Protein AF-A0AAW6LYN7-F1 (afdb_monomer_lite)

pLDDT: mean 87.26, std 14.86, range [24.14, 98.5]

Organism: NCBI:txid246787

Secondary structure (DSSP, 8-state):
--------------------------HHHHHHHHHHHHHHHHHHHHHHHHHHHHHHHT--EEEEEEETTTTEEEEEETTS-EEEE-TTSSSEEEEE-SSEEEEEETTEEEEEEBPPS-SEEEE--SSTT-EEEEBTTBEEEEEEEESPPS--TT-EEEEEEEEETTB--SS--EEE-S--EEETTEEEEEEEE-TTSPTT-EEEEEEEEEETTEEEEBPPEEEEEPTT----SB---S-EE-GGG--EE-GGGEEEEEEEHHHHHS-EEGGGGEEE--TT-EEEEPPGGGSPTTHHHHTHHHHHHHB-TTSEE--SS---S-STT-SSS-SEEEEEEETTEEEEEEEEEEE-TTSS--TT-SS--S-EEEEESTTT--PPSSSEEEEHHHHHHTHHHH--EEEE-TTTTHHHHTT-EEEETTEEEEEE-SSSEEE-HHHHHHTTTS-EEEEEEEEEEEE--GGG-BTTEEE-TTS-EEETTSEEEEEEE---HHHHTT-TTGGGHHHHHTT-TT-EE-TTT-EEEEPTT--S-EEEEEEEEEEEETTEEEE-SPTT-SSSEEEEESSS-PPTT--PPPPP-

Structure (mmCIF, N/CA/C/O backbone):
data_AF-A0AAW6LYN7-F1
#
_entry.id   AF-A0AAW6LYN7-F1
#
loop_
_atom_site.group_PDB
_atom_site.id
_atom_site.type_symbol
_atom_site.label_atom_id
_atom_site.label_alt_id
_atom_site.label_comp_id
_atom_site.label_asym_id
_atom_site.label_entity_id
_atom_site.label_seq_id
_atom_site.pdbx_PDB_ins_code
_atom_site.Cartn_x
_atom_site.Cartn_y
_atom_site.Cartn_z
_atom_site.occupancy
_atom_site.B_iso_or_equiv
_atom_site.auth_seq_id
_atom_site.auth_comp_id
_atom_site.auth_asym_id
_atom_site.auth_atom_id
_atom_site.pdbx_PDB_model_num
ATOM 1 N N . MET A 1 1 ? -31.560 10.688 13.830 1.00 25.84 1 MET A N 1
ATOM 2 C CA . MET A 1 1 ? -32.486 11.829 13.640 1.00 25.84 1 MET A CA 1
ATOM 3 C C . MET A 1 1 ? -31.849 12.814 12.667 1.00 25.84 1 MET A C 1
ATOM 5 O O . MET A 1 1 ? -30.632 12.905 12.653 1.00 25.84 1 MET A O 1
ATOM 9 N N . ASN A 1 2 ? -32.671 13.411 11.800 1.00 24.14 2 ASN A N 1
ATOM 10 C CA . ASN A 1 2 ? -32.362 14.176 10.580 1.00 24.14 2 ASN A CA 1
ATOM 11 C C . ASN A 1 2 ? -30.976 14.842 10.487 1.00 24.14 2 ASN A C 1
ATOM 13 O O . ASN A 1 2 ? -30.743 15.873 11.108 1.00 24.14 2 ASN A O 1
ATOM 17 N N . LYS A 1 3 ? -30.117 14.303 9.607 1.00 26.31 3 LYS A N 1
ATOM 18 C CA . LYS A 1 3 ? -28.917 14.983 9.098 1.00 26.31 3 LYS A CA 1
ATOM 19 C C . LYS A 1 3 ? -29.370 16.232 8.334 1.00 26.31 3 LYS A C 1
ATOM 21 O O . LYS A 1 3 ? -29.929 16.103 7.242 1.00 26.31 3 LYS A O 1
ATOM 26 N N . GLN A 1 4 ? -29.200 17.424 8.903 1.00 26.91 4 GLN A N 1
ATOM 27 C CA . GLN A 1 4 ? -29.478 18.665 8.181 1.00 26.91 4 GLN A CA 1
ATOM 28 C C . GLN A 1 4 ? -28.343 18.919 7.185 1.00 26.91 4 GLN A C 1
ATOM 30 O O . GLN A 1 4 ? -27.344 19.558 7.485 1.00 26.91 4 GLN A O 1
ATOM 35 N N . PHE A 1 5 ? -28.497 18.390 5.971 1.00 27.45 5 PHE A N 1
ATOM 36 C CA . PHE A 1 5 ? -27.681 18.793 4.831 1.00 27.45 5 PHE A CA 1
ATOM 37 C C . PHE A 1 5 ? -27.990 20.259 4.502 1.00 27.45 5 PHE A C 1
ATOM 39 O O . PHE A 1 5 ? -28.988 20.548 3.839 1.00 27.45 5 PHE A O 1
ATOM 46 N N . ILE A 1 6 ? -27.140 21.188 4.940 1.00 31.47 6 ILE A N 1
ATOM 47 C CA . ILE A 1 6 ? -27.187 22.582 4.486 1.00 31.47 6 ILE A CA 1
ATOM 48 C C . ILE A 1 6 ? -26.631 22.622 3.052 1.00 31.47 6 ILE A C 1
ATOM 50 O O . ILE A 1 6 ? -25.455 22.885 2.820 1.00 31.47 6 ILE A O 1
ATOM 54 N N . LYS A 1 7 ? -27.475 22.300 2.064 1.00 29.12 7 LYS A N 1
ATOM 55 C CA . LYS A 1 7 ? -27.203 22.569 0.645 1.00 29.12 7 LYS A CA 1
ATOM 56 C C . LYS A 1 7 ? -27.733 23.962 0.314 1.00 29.12 7 LYS A C 1
ATOM 58 O O . LYS A 1 7 ? -28.915 24.107 0.018 1.00 29.12 7 LYS A O 1
ATOM 63 N N . VAL A 1 8 ? -26.878 24.982 0.346 1.00 38.25 8 VAL A N 1
ATOM 64 C CA . VAL A 1 8 ? -27.214 26.287 -0.245 1.00 38.25 8 VAL A CA 1
ATOM 65 C C . VAL A 1 8 ? -26.667 26.310 -1.666 1.00 38.25 8 VAL A C 1
ATOM 67 O O . VAL A 1 8 ? -25.470 26.454 -1.894 1.00 38.25 8 VAL A O 1
ATOM 70 N N . LEU A 1 9 ? -27.560 26.126 -2.636 1.00 32.41 9 LEU A N 1
ATOM 71 C CA . LEU A 1 9 ? -27.253 26.287 -4.050 1.00 32.41 9 LEU A CA 1
ATOM 72 C C . LEU A 1 9 ? -27.378 27.782 -4.388 1.00 32.41 9 LEU A C 1
ATOM 74 O O . LEU A 1 9 ? -28.489 28.301 -4.490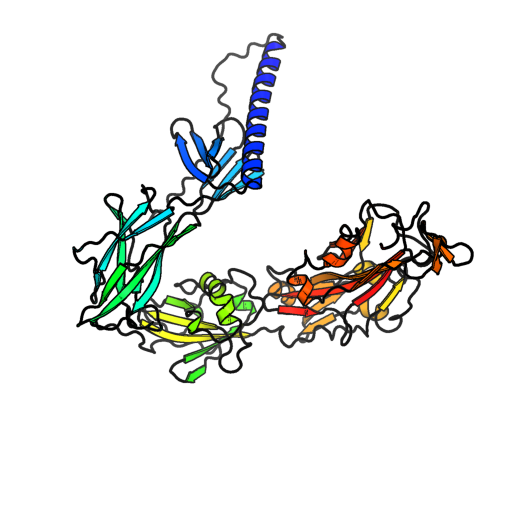 1.00 32.41 9 LEU A O 1
ATOM 78 N N . LEU A 1 10 ? -26.256 28.491 -4.538 1.00 41.03 10 LEU A N 1
ATOM 79 C CA . LEU A 1 10 ? -26.245 29.873 -5.033 1.00 41.03 10 LEU A CA 1
ATOM 80 C C . LEU A 1 10 ? -26.475 29.891 -6.558 1.00 41.03 10 LEU A C 1
ATOM 82 O O . LEU A 1 10 ? -25.576 30.169 -7.346 1.00 41.03 10 LEU A O 1
ATOM 86 N N . CYS A 1 11 ? -27.693 29.572 -7.000 1.00 32.38 11 CYS A N 1
ATOM 87 C CA . CYS A 1 11 ? -28.078 29.722 -8.404 1.00 32.38 11 CYS A CA 1
ATOM 88 C C . CYS A 1 11 ? -28.380 31.192 -8.717 1.00 32.38 11 CYS A C 1
ATOM 90 O O . CYS A 1 11 ? -29.444 31.708 -8.376 1.00 32.38 11 CYS A O 1
ATOM 92 N N . GLY A 1 12 ? -27.462 31.866 -9.408 1.00 35.34 12 GLY A N 1
ATOM 93 C CA . GLY A 1 12 ? -27.716 33.179 -9.988 1.00 35.34 12 GLY A CA 1
ATOM 94 C C . GLY A 1 12 ? -28.567 33.070 -11.254 1.00 35.34 12 GLY A C 1
ATOM 95 O O . GLY A 1 12 ? -28.039 32.811 -12.331 1.00 35.34 12 GLY A O 1
ATOM 96 N N . ALA A 1 13 ? -29.874 33.312 -11.146 1.00 30.52 13 ALA A N 1
ATOM 97 C CA . ALA A 1 13 ? -30.621 33.860 -12.272 1.00 30.52 13 ALA A CA 1
ATOM 98 C C . ALA A 1 13 ? -30.237 35.342 -12.394 1.00 30.52 13 ALA A C 1
ATOM 100 O O . ALA A 1 13 ? -30.353 36.097 -11.428 1.00 30.52 13 ALA A O 1
ATOM 101 N N . MET A 1 14 ? -29.768 35.757 -13.570 1.00 34.03 14 MET A N 1
ATOM 102 C CA . MET A 1 14 ? -29.571 37.167 -13.905 1.00 34.03 14 MET A CA 1
ATOM 103 C C . MET A 1 14 ? -30.940 37.868 -13.840 1.00 34.03 14 MET A C 1
ATOM 105 O O . MET A 1 14 ? -31.731 37.797 -14.779 1.00 34.03 14 MET A O 1
ATOM 109 N N . VAL A 1 15 ? -31.267 38.505 -12.714 1.00 32.03 15 VAL A N 1
ATOM 110 C CA . VAL A 1 15 ? -32.450 39.367 -12.613 1.00 32.03 15 VAL A CA 1
ATOM 111 C C . VAL A 1 15 ? -32.109 40.673 -13.324 1.00 32.03 15 VAL A C 1
ATOM 113 O O . VAL A 1 15 ? -31.531 41.589 -12.744 1.00 32.03 15 VAL A O 1
ATOM 116 N N . LEU A 1 16 ? -32.447 40.741 -14.611 1.00 32.88 16 LEU A N 1
ATOM 117 C CA . LEU A 1 16 ? -32.517 41.986 -15.375 1.00 32.88 16 LEU A CA 1
ATOM 118 C C . LEU A 1 16 ? -33.699 42.806 -14.835 1.00 32.88 16 LEU A C 1
ATOM 120 O O . LEU A 1 16 ? -34.813 42.744 -15.356 1.00 32.88 16 LEU A O 1
ATOM 124 N N . SER A 1 17 ? -33.490 43.534 -13.738 1.00 30.38 17 SER A N 1
ATOM 125 C CA . SER A 1 17 ? -34.505 44.433 -13.191 1.00 30.38 17 SER A CA 1
ATOM 126 C C . SER A 1 17 ? -34.636 45.678 -14.071 1.00 30.38 17 SER A C 1
ATOM 128 O O . SER A 1 17 ? -33.833 46.602 -13.984 1.00 30.38 17 SER A O 1
ATOM 130 N N . THR A 1 18 ? -35.670 45.663 -14.915 1.00 33.88 18 THR A N 1
ATOM 131 C CA . THR A 1 18 ? -36.475 46.816 -15.356 1.00 33.88 18 THR A CA 1
ATOM 132 C C . THR A 1 18 ? -35.712 48.089 -15.740 1.00 33.88 18 THR A C 1
ATOM 134 O O . THR A 1 18 ? -35.708 49.075 -15.006 1.00 33.88 18 THR A O 1
ATOM 137 N N . GLY A 1 19 ? -35.172 48.092 -16.955 1.00 33.44 19 GLY A N 1
ATOM 138 C CA . GLY A 1 19 ? -34.891 49.292 -17.737 1.00 33.44 19 GLY A CA 1
ATOM 139 C C . GLY A 1 19 ? -35.272 49.005 -19.186 1.00 33.44 19 GLY A C 1
ATOM 140 O O . GLY A 1 19 ? -34.832 48.016 -19.761 1.00 33.44 19 GLY A O 1
ATOM 141 N N . THR A 1 20 ? -36.180 49.794 -19.743 1.00 31.80 20 THR A N 1
ATOM 142 C CA . THR A 1 20 ? -36.701 49.676 -21.107 1.00 31.80 20 THR A CA 1
ATOM 143 C C . THR A 1 20 ? -35.554 49.718 -22.124 1.00 31.80 20 THR A C 1
ATOM 145 O O . THR A 1 20 ? -34.915 50.755 -22.270 1.00 31.80 20 THR A O 1
ATOM 148 N N . PHE A 1 21 ? -35.307 48.626 -22.857 1.00 31.64 21 PHE A N 1
ATOM 149 C CA . PHE A 1 21 ? -34.407 48.651 -24.014 1.00 31.64 21 PHE A CA 1
ATOM 150 C C . PHE A 1 21 ? -35.077 49.441 -25.145 1.00 31.64 21 PHE A C 1
ATOM 152 O O . PHE A 1 21 ? -35.929 48.921 -25.866 1.00 31.64 21 PHE A O 1
ATOM 159 N N . ILE A 1 22 ? -34.716 50.717 -25.274 1.00 33.94 22 ILE A N 1
ATOM 160 C CA . ILE A 1 22 ? -34.950 51.507 -26.483 1.00 33.94 22 ILE A CA 1
ATOM 161 C C . ILE A 1 22 ? -33.640 51.491 -27.263 1.00 33.94 22 ILE A C 1
ATOM 163 O O . ILE A 1 22 ? -32.620 51.978 -26.788 1.00 33.94 22 ILE A O 1
ATOM 167 N N . SER A 1 23 ? -33.675 50.912 -28.461 1.00 37.09 23 SER A N 1
ATOM 168 C CA . SER A 1 23 ? -32.550 50.898 -29.388 1.00 37.09 23 SER A CA 1
ATOM 169 C C . SER A 1 23 ? -32.236 52.315 -29.876 1.00 37.09 23 SER A C 1
ATOM 171 O O . SER A 1 23 ? -32.988 52.862 -30.683 1.00 37.09 23 SER A O 1
ATOM 173 N N . CYS A 1 24 ? -31.107 52.867 -29.450 1.00 36.62 24 CYS A N 1
ATOM 174 C CA . CYS A 1 24 ? -30.387 53.930 -30.144 1.00 36.62 24 CYS A CA 1
ATOM 175 C C . CYS A 1 24 ? -28.891 53.662 -29.950 1.00 36.62 24 CYS A C 1
ATOM 177 O O . CYS A 1 24 ? -28.472 53.370 -28.838 1.00 36.62 24 CYS A O 1
ATOM 179 N N . ASN A 1 25 ? -28.116 53.734 -31.037 1.00 44.19 25 ASN A N 1
ATOM 180 C CA . ASN A 1 25 ? -26.651 53.693 -31.038 1.00 44.19 25 ASN A CA 1
ATOM 181 C C . ASN A 1 25 ? -26.067 54.459 -29.847 1.00 44.19 25 ASN A C 1
ATOM 183 O O . ASN A 1 25 ? -26.201 55.677 -29.842 1.00 44.19 25 ASN A O 1
ATOM 187 N N . ASN A 1 26 ? -25.401 53.775 -28.919 1.00 43.81 26 ASN A N 1
ATOM 188 C CA . ASN A 1 26 ? -24.429 54.358 -27.999 1.00 43.81 26 ASN A CA 1
ATOM 189 C C . ASN A 1 26 ? -23.463 53.247 -27.566 1.00 43.81 26 ASN A C 1
ATOM 191 O O . ASN A 1 26 ? -23.878 52.249 -26.980 1.00 43.81 26 ASN A O 1
ATOM 195 N N . ASP A 1 27 ? -22.178 53.429 -27.869 1.00 52.56 27 ASP A N 1
ATOM 196 C CA . ASP A 1 27 ? -21.085 52.557 -27.417 1.00 52.56 27 ASP A CA 1
ATOM 197 C C . ASP A 1 27 ? -21.003 52.481 -25.872 1.00 52.56 27 ASP A C 1
ATOM 199 O O . ASP A 1 27 ? -20.494 51.505 -25.322 1.00 52.56 27 ASP A O 1
ATOM 203 N N . ASP A 1 28 ? -21.607 53.451 -25.173 1.00 51.94 28 ASP A N 1
ATOM 204 C CA . ASP A 1 28 ? -21.624 53.577 -23.711 1.00 51.94 28 ASP A CA 1
ATOM 205 C C . ASP A 1 28 ? -22.282 52.385 -22.981 1.00 51.94 28 ASP A C 1
ATOM 207 O O . ASP A 1 28 ? -21.785 51.961 -21.938 1.00 51.94 28 ASP A O 1
ATOM 211 N N . ASP A 1 29 ? -23.357 51.793 -23.521 1.00 56.59 29 ASP A N 1
ATOM 212 C CA . ASP A 1 29 ? -24.044 50.651 -22.882 1.00 56.59 29 ASP A CA 1
ATOM 213 C C . ASP A 1 29 ? -23.214 49.360 -22.978 1.00 56.59 29 ASP A C 1
ATOM 215 O O . ASP A 1 29 ? -23.232 48.509 -22.084 1.00 56.59 29 ASP A O 1
ATOM 219 N N . ILE A 1 30 ? -22.464 49.209 -24.073 1.00 58.47 30 ILE A N 1
ATOM 220 C CA . ILE A 1 30 ? -21.546 48.086 -24.279 1.00 58.47 30 ILE A CA 1
ATOM 221 C C . ILE A 1 30 ? -20.320 48.249 -23.378 1.00 58.47 30 ILE A C 1
ATOM 223 O O . ILE A 1 30 ? -19.831 47.259 -22.828 1.00 58.47 30 ILE A O 1
ATOM 227 N N . ASP A 1 31 ? -19.830 49.474 -23.205 1.00 60.03 31 ASP A N 1
ATOM 228 C CA . ASP A 1 31 ? -18.675 49.754 -22.359 1.00 60.03 31 ASP A CA 1
ATOM 229 C C . ASP A 1 31 ? -19.004 49.651 -20.858 1.00 60.03 31 ASP A C 1
ATOM 231 O O . ASP A 1 31 ? -18.184 49.115 -20.106 1.00 60.03 31 ASP A O 1
ATOM 235 N N . ASP A 1 32 ? -20.219 50.010 -20.420 1.00 64.62 32 ASP A N 1
ATOM 236 C CA . ASP A 1 32 ? -20.701 49.709 -19.058 1.00 64.62 32 ASP A CA 1
ATOM 237 C C . ASP A 1 32 ? -20.794 48.194 -18.817 1.00 64.62 32 ASP A C 1
ATOM 239 O O . ASP A 1 32 ? -20.326 47.682 -17.794 1.00 64.62 32 ASP A O 1
ATOM 243 N N . LEU A 1 33 ? -21.321 47.441 -19.788 1.00 65.81 33 LEU A N 1
ATOM 244 C CA . LEU A 1 33 ? -21.417 45.987 -19.680 1.00 65.81 33 LEU A CA 1
ATOM 245 C C . LEU A 1 33 ? -20.028 45.329 -19.617 1.00 65.81 33 LEU A C 1
ATOM 247 O O . LEU A 1 33 ? -19.799 44.476 -18.758 1.00 65.81 33 LEU A O 1
ATOM 251 N N . LYS A 1 34 ? -19.082 45.749 -20.470 1.00 63.53 34 LYS A N 1
ATOM 252 C CA . LYS A 1 34 ? -17.680 45.287 -20.433 1.00 63.53 34 LYS A CA 1
ATOM 253 C C . LYS A 1 34 ? -17.009 45.628 -19.105 1.00 63.53 34 LYS A C 1
ATOM 255 O O . LYS A 1 34 ? -16.314 44.782 -18.549 1.00 63.53 34 LYS A O 1
ATOM 260 N N . SER A 1 35 ? -17.232 46.834 -18.584 1.00 65.62 35 SER A N 1
ATOM 261 C CA . SER A 1 35 ? -16.701 47.274 -17.291 1.00 65.62 35 SER A CA 1
ATOM 262 C C . SER A 1 35 ? -17.210 46.385 -16.152 1.00 65.62 35 SER A C 1
ATOM 264 O O . SER A 1 35 ? -16.424 45.850 -15.369 1.00 65.62 35 SER A O 1
ATOM 266 N N . ARG A 1 36 ? -18.520 46.119 -16.107 1.00 67.00 36 ARG A N 1
ATOM 267 C CA . ARG A 1 36 ? -19.136 45.250 -15.092 1.00 67.00 36 ARG A CA 1
ATOM 268 C C . ARG A 1 36 ? -18.679 43.795 -15.200 1.00 67.00 36 ARG A C 1
ATOM 270 O O . ARG A 1 36 ? -18.454 43.168 -14.168 1.00 67.00 36 ARG A O 1
ATOM 277 N N . VAL A 1 37 ? -18.508 43.267 -16.415 1.00 68.00 37 VAL A N 1
ATOM 278 C CA . VAL A 1 37 ? -17.947 41.922 -16.644 1.00 68.00 37 VAL A CA 1
ATOM 279 C C . VAL A 1 37 ? -16.487 41.857 -16.192 1.00 68.00 37 VAL A C 1
ATOM 281 O O . VAL A 1 37 ? -16.129 40.936 -15.466 1.00 68.00 37 VAL A O 1
ATOM 284 N N . SER A 1 38 ? -15.673 42.864 -16.513 1.00 68.81 38 SER A N 1
ATOM 285 C CA . SER A 1 38 ? -14.263 42.922 -16.107 1.00 68.81 38 SER A CA 1
ATOM 286 C C . SER A 1 38 ? -14.090 42.967 -14.580 1.00 68.81 38 SER A C 1
ATOM 288 O O . SER A 1 38 ? -13.235 42.273 -14.023 1.00 68.81 38 SER A O 1
ATOM 290 N N . VAL A 1 39 ? -14.942 43.719 -13.872 1.00 75.44 39 VAL A N 1
ATOM 291 C CA . VAL A 1 39 ? -14.970 43.747 -12.395 1.00 75.44 39 VAL A CA 1
ATOM 292 C C . VAL A 1 39 ? -15.291 42.366 -11.817 1.00 75.44 39 VAL A C 1
ATOM 294 O O . VAL A 1 39 ? -14.680 41.944 -10.835 1.00 75.44 39 VAL A O 1
ATOM 297 N N . VAL A 1 40 ? -16.232 41.648 -12.431 1.00 75.94 40 VAL A N 1
ATOM 298 C CA . VAL A 1 40 ? -16.621 40.296 -12.019 1.00 75.94 40 VAL A CA 1
ATOM 299 C C . VAL A 1 40 ? -15.503 39.279 -12.282 1.00 75.94 40 VAL A C 1
ATOM 301 O O . VAL A 1 40 ? -15.181 38.487 -11.395 1.00 75.94 40 VAL A O 1
ATOM 304 N N . GLU A 1 41 ? -14.861 39.332 -13.451 1.00 76.00 41 GLU A N 1
ATOM 305 C CA . GLU A 1 41 ? -13.710 38.484 -13.795 1.00 76.00 41 GLU A CA 1
ATOM 306 C C . GLU A 1 41 ? -12.536 38.701 -12.836 1.00 76.00 41 GLU A C 1
ATOM 308 O O . GLU A 1 41 ? -11.934 37.733 -12.369 1.00 76.00 41 GLU A O 1
ATOM 313 N N . THR A 1 42 ? -12.264 39.960 -12.481 1.00 79.56 42 THR A N 1
ATOM 314 C CA . THR A 1 42 ? -11.219 40.325 -11.514 1.00 79.56 42 THR A CA 1
ATOM 315 C C . THR A 1 42 ? -11.537 39.749 -10.138 1.00 79.56 42 THR A C 1
ATOM 317 O O . THR A 1 42 ? -10.697 39.082 -9.544 1.00 79.56 42 THR A O 1
ATOM 320 N N . ALA A 1 43 ? -12.777 39.900 -9.663 1.00 81.38 43 ALA A N 1
ATOM 321 C CA . ALA A 1 43 ? -13.188 39.378 -8.362 1.00 81.38 43 ALA A CA 1
ATOM 322 C C . ALA A 1 43 ? -13.113 37.839 -8.281 1.00 81.38 43 ALA A C 1
ATOM 324 O O . ALA A 1 43 ? -12.772 37.293 -7.231 1.00 81.38 43 ALA A O 1
ATOM 325 N N . ILE A 1 44 ? -13.410 37.129 -9.380 1.00 84.81 44 ILE A N 1
ATOM 326 C CA . ILE A 1 44 ? -13.192 35.676 -9.465 1.00 84.81 44 ILE A CA 1
ATOM 327 C C . ILE A 1 44 ? -11.695 35.352 -9.429 1.00 84.81 44 ILE A C 1
ATOM 329 O O . ILE A 1 44 ? -11.297 34.415 -8.736 1.00 84.81 44 ILE A O 1
ATOM 333 N N . GLY A 1 45 ? -10.879 36.090 -10.186 1.00 84.88 45 GLY A N 1
ATOM 334 C CA . GLY A 1 45 ? -9.428 35.913 -10.230 1.00 84.88 45 GLY A CA 1
ATOM 335 C C . GLY A 1 45 ? -8.784 36.081 -8.855 1.00 84.88 45 GLY A C 1
ATOM 336 O O . GLY A 1 45 ? -8.030 35.209 -8.427 1.00 84.88 45 GLY A O 1
ATOM 337 N N . ASP A 1 46 ? -9.159 37.137 -8.136 1.00 88.25 46 ASP A N 1
ATOM 338 C CA . ASP A 1 46 ? -8.690 37.418 -6.777 1.00 88.25 46 ASP A CA 1
ATOM 339 C C . ASP A 1 46 ? -9.100 36.305 -5.805 1.00 88.25 46 ASP A C 1
ATOM 341 O O . ASP A 1 46 ? -8.265 35.798 -5.058 1.00 88.25 46 ASP A O 1
ATOM 345 N N . LEU A 1 47 ? -10.356 35.840 -5.868 1.00 90.56 47 LEU A N 1
ATOM 346 C CA . LEU A 1 47 ? -10.817 34.727 -5.035 1.00 90.56 47 LEU A CA 1
ATOM 347 C C . LEU A 1 47 ? -10.012 33.446 -5.296 1.00 90.56 47 LEU A C 1
ATOM 349 O O . LEU A 1 47 ? -9.625 32.761 -4.350 1.00 90.56 47 LEU A O 1
ATOM 353 N N . LYS A 1 48 ? -9.749 33.111 -6.566 1.00 90.75 48 LYS A N 1
ATOM 354 C CA . LYS A 1 48 ? -8.913 31.952 -6.916 1.00 90.75 48 LYS A CA 1
ATOM 355 C C . LYS A 1 48 ? -7.494 32.109 -6.375 1.00 90.75 48 LYS A C 1
ATOM 357 O O . LYS A 1 48 ? -6.967 31.158 -5.807 1.00 90.75 48 LYS A O 1
ATOM 362 N N . ALA A 1 49 ? -6.907 33.300 -6.491 1.00 90.94 49 ALA A N 1
ATOM 363 C CA . ALA A 1 49 ? -5.572 33.584 -5.976 1.00 90.94 49 ALA A CA 1
ATOM 364 C C . ALA A 1 49 ? -5.495 33.458 -4.445 1.00 90.94 49 ALA A C 1
ATOM 366 O O . ALA A 1 49 ? -4.544 32.867 -3.931 1.00 90.94 49 ALA A O 1
ATOM 367 N N . ASP A 1 50 ? -6.500 33.955 -3.721 1.00 92.81 50 ASP A N 1
ATOM 368 C CA . ASP A 1 50 ? -6.591 33.822 -2.264 1.00 92.81 50 ASP A CA 1
ATOM 369 C C . ASP A 1 50 ? -6.729 32.352 -1.837 1.00 92.81 50 ASP A C 1
ATOM 371 O O . ASP A 1 50 ? -6.051 31.911 -0.904 1.00 92.81 50 ASP A O 1
ATOM 375 N N . LEU A 1 51 ? -7.550 31.569 -2.548 1.00 92.44 51 LEU A N 1
ATOM 376 C CA . LEU A 1 51 ? -7.707 30.130 -2.309 1.00 92.44 51 LEU A CA 1
ATOM 377 C C . LEU A 1 51 ? -6.413 29.358 -2.608 1.00 92.44 51 LEU A C 1
ATOM 379 O O . LEU A 1 51 ? -5.967 28.569 -1.776 1.00 92.44 51 LEU A O 1
ATOM 383 N N . ASP A 1 52 ? -5.764 29.619 -3.744 1.00 90.19 52 ASP A N 1
ATOM 384 C CA . ASP A 1 52 ? -4.479 29.008 -4.110 1.00 90.19 52 ASP A CA 1
ATOM 385 C C . ASP A 1 52 ? -3.378 29.349 -3.105 1.00 90.19 52 ASP A C 1
ATOM 387 O O . ASP A 1 52 ? -2.544 28.506 -2.761 1.00 90.19 52 ASP A O 1
ATOM 391 N N . LYS A 1 53 ? -3.354 30.590 -2.616 1.00 90.19 53 LYS A N 1
ATOM 392 C CA . LYS A 1 53 ? -2.403 31.023 -1.595 1.00 90.19 53 LYS A CA 1
ATOM 393 C C . LYS A 1 53 ? -2.636 30.280 -0.284 1.00 90.19 53 LYS A C 1
ATOM 395 O O . LYS A 1 53 ? -1.664 29.791 0.282 1.00 90.19 53 LYS A O 1
ATOM 400 N N . ALA A 1 54 ? -3.885 30.164 0.164 1.00 85.75 54 ALA A N 1
ATOM 401 C CA . ALA A 1 54 ? -4.233 29.423 1.375 1.00 85.75 54 ALA A CA 1
ATOM 402 C C . ALA A 1 54 ? -3.825 27.942 1.286 1.00 85.75 54 ALA A C 1
ATOM 404 O O . ALA A 1 54 ? -3.282 27.395 2.245 1.00 85.75 54 ALA A O 1
ATOM 405 N N . LEU A 1 55 ? -4.008 27.313 0.118 1.00 86.25 55 LEU A N 1
ATOM 406 C CA . LEU A 1 55 ? -3.548 25.944 -0.133 1.00 86.25 55 LEU A CA 1
ATOM 407 C C . LEU A 1 55 ? -2.019 25.834 -0.081 1.00 86.25 55 LEU A C 1
ATOM 409 O O . LEU A 1 55 ? -1.489 24.935 0.568 1.00 86.25 55 LEU A O 1
ATOM 413 N N . LYS A 1 56 ? -1.295 26.767 -0.712 1.00 85.94 56 LYS A N 1
ATOM 414 C CA . LYS A 1 56 ? 0.179 26.786 -0.711 1.00 85.94 56 LYS A CA 1
ATOM 415 C C . LYS A 1 56 ? 0.774 27.012 0.676 1.00 85.94 56 LYS A C 1
ATOM 417 O O . LYS A 1 56 ? 1.832 26.464 0.970 1.00 85.94 56 LYS A O 1
ATOM 422 N N . THR A 1 57 ? 0.137 27.830 1.511 1.00 82.12 57 THR A N 1
ATOM 423 C CA . THR A 1 57 ? 0.596 28.079 2.885 1.00 82.12 57 THR A CA 1
ATOM 424 C C . THR A 1 57 ? 0.165 26.991 3.864 1.00 82.12 57 THR A C 1
ATOM 426 O O . THR A 1 57 ? 0.621 27.004 5.006 1.00 82.12 57 THR A O 1
ATOM 429 N N . GLY A 1 58 ? -0.699 26.058 3.445 1.00 79.38 58 GLY A N 1
ATOM 430 C CA . GLY A 1 58 ? -1.285 25.050 4.327 1.00 79.38 58 GLY A CA 1
ATOM 431 C C . GLY A 1 58 ? -2.198 25.655 5.398 1.00 79.38 58 GLY A C 1
ATOM 432 O O . GLY A 1 58 ? -2.348 25.080 6.475 1.00 79.38 58 GLY A O 1
ATOM 433 N N . ALA A 1 59 ? -2.770 26.836 5.145 1.00 83.75 59 ALA A N 1
ATOM 434 C CA . ALA A 1 59 ? -3.640 27.507 6.100 1.00 83.75 59 ALA A CA 1
ATOM 435 C C . ALA A 1 59 ? -4.968 26.748 6.263 1.00 83.75 59 ALA A C 1
ATOM 437 O O . ALA A 1 59 ? -5.558 26.269 5.294 1.00 83.75 59 ALA A O 1
ATOM 438 N N . SER A 1 60 ? -5.459 26.674 7.500 1.00 86.25 60 SER A N 1
ATOM 439 C CA . SER A 1 60 ? -6.720 26.007 7.841 1.00 86.25 60 SER A CA 1
ATOM 440 C C . SER A 1 60 ? -7.782 27.016 8.272 1.00 86.25 60 SER A C 1
ATOM 442 O O . SER A 1 60 ? -7.465 28.097 8.770 1.00 86.25 60 SER A O 1
ATOM 444 N N . ILE A 1 61 ? -9.057 26.691 8.073 1.00 85.94 61 ILE A N 1
ATOM 445 C CA . ILE A 1 61 ? -10.185 27.567 8.404 1.00 85.94 61 ILE A CA 1
ATOM 446 C C . ILE A 1 61 ? -10.499 27.462 9.897 1.00 85.94 61 ILE A C 1
ATOM 448 O O . ILE A 1 61 ? -10.978 26.432 10.364 1.00 85.94 61 ILE A O 1
ATOM 452 N N . VAL A 1 62 ? -10.303 28.543 10.648 1.00 82.38 62 VAL A N 1
ATOM 453 C CA . VAL A 1 62 ? -10.581 28.588 12.095 1.00 82.38 62 VAL A CA 1
ATOM 454 C C . VAL A 1 62 ? -11.991 29.088 12.418 1.00 82.38 62 VAL A C 1
ATOM 456 O O . VAL A 1 62 ? -12.554 28.750 13.457 1.00 82.38 62 VAL A O 1
ATOM 459 N N . GLU A 1 63 ? -12.601 29.871 11.525 1.00 83.25 63 GLU A N 1
ATOM 460 C CA . GLU A 1 63 ? -13.955 30.404 11.704 1.00 83.25 63 GLU A CA 1
ATOM 461 C C . GLU A 1 63 ? -14.655 30.560 10.349 1.00 83.25 63 GLU A C 1
ATOM 463 O O . GLU A 1 63 ? -14.051 31.018 9.379 1.00 83.25 63 GLU A O 1
ATOM 468 N N . VAL A 1 64 ? -15.946 30.227 10.300 1.00 84.25 64 VAL A N 1
ATOM 469 C CA . VAL A 1 64 ? -16.817 30.456 9.140 1.00 84.25 64 VAL A CA 1
ATOM 470 C C . VAL A 1 64 ? -17.979 31.334 9.581 1.00 84.25 64 VAL A C 1
ATOM 472 O O . VAL A 1 64 ? -18.683 30.995 10.532 1.00 84.25 64 VAL A O 1
ATOM 475 N N . LYS A 1 65 ? -18.204 32.446 8.879 1.00 86.31 65 LYS A N 1
ATOM 476 C CA . LYS A 1 65 ? -19.407 33.275 9.033 1.00 86.31 65 LYS A CA 1
ATOM 477 C C . LYS A 1 65 ? -20.181 33.295 7.732 1.00 86.31 65 LYS A C 1
ATOM 479 O O . LYS A 1 65 ? -19.621 33.665 6.705 1.00 86.31 65 LYS A O 1
ATOM 484 N N . LEU A 1 66 ? -21.457 32.937 7.800 1.00 83.56 66 LEU A N 1
ATOM 485 C CA . LEU A 1 66 ? -22.420 33.149 6.730 1.00 83.56 66 LEU A CA 1
ATOM 486 C C . LEU A 1 66 ? -23.356 34.277 7.151 1.00 83.56 66 LEU A C 1
ATOM 488 O O . LEU A 1 66 ? -24.016 34.185 8.185 1.00 83.56 66 LEU A O 1
ATOM 492 N N . ASP A 1 67 ? -23.423 35.333 6.352 1.00 82.88 67 ASP A N 1
ATOM 493 C CA . ASP A 1 67 ? -24.531 36.277 6.446 1.00 82.88 67 ASP A CA 1
ATOM 494 C C . ASP A 1 67 ? -25.706 35.715 5.642 1.00 82.88 67 ASP A C 1
ATOM 496 O O . ASP A 1 67 ? -25.717 35.777 4.416 1.00 82.88 67 ASP A O 1
ATOM 500 N N . GLU A 1 68 ? -26.700 35.153 6.328 1.00 76.81 68 GLU A N 1
ATOM 501 C CA . GLU A 1 68 ? -27.865 34.524 5.690 1.00 76.81 68 GLU A CA 1
ATOM 502 C C . GLU A 1 68 ? -28.704 35.494 4.845 1.00 76.81 68 GLU A C 1
ATOM 504 O O . GLU A 1 68 ? -29.418 35.060 3.942 1.00 76.81 68 GLU A O 1
ATOM 509 N N . LYS A 1 69 ? -28.628 36.809 5.099 1.00 77.12 69 LYS A N 1
ATOM 510 C CA . LYS A 1 69 ? -29.392 37.811 4.339 1.00 77.12 69 LYS A CA 1
ATOM 511 C C . LYS A 1 69 ? -28.725 38.148 3.018 1.00 77.12 69 LYS A C 1
ATOM 513 O O . LYS A 1 69 ? -29.414 38.435 2.042 1.00 77.12 69 LYS A O 1
ATOM 518 N N . THR A 1 70 ? -27.395 38.169 3.007 1.00 77.81 70 THR A N 1
ATOM 519 C CA . THR A 1 70 ? -26.614 38.549 1.829 1.00 77.81 70 THR A CA 1
ATOM 520 C C . THR A 1 70 ? -26.008 37.355 1.110 1.00 77.81 70 THR A C 1
ATOM 522 O O . THR A 1 70 ? -25.612 37.516 -0.031 1.00 77.81 70 THR A O 1
ATOM 525 N N . GLY A 1 71 ? -25.944 36.171 1.722 1.00 75.69 71 GLY A N 1
ATOM 526 C CA . GLY A 1 71 ? -25.297 34.974 1.176 1.00 75.69 71 GLY A CA 1
ATOM 527 C C . GLY A 1 71 ? -23.765 35.046 1.146 1.00 75.69 71 GLY A C 1
ATOM 528 O O . GLY A 1 71 ? -23.135 34.251 0.450 1.00 75.69 71 GLY A O 1
ATOM 529 N N . ILE A 1 72 ? -23.157 36.009 1.848 1.00 83.88 72 ILE A N 1
ATOM 530 C CA . ILE A 1 72 ? -21.701 36.198 1.881 1.00 83.88 72 ILE A CA 1
ATOM 531 C C . ILE A 1 72 ? -21.080 35.249 2.909 1.00 83.88 72 ILE A C 1
ATOM 533 O O . ILE A 1 72 ? -21.432 35.297 4.091 1.00 83.88 72 ILE A O 1
ATOM 537 N N . TYR A 1 73 ? -20.104 34.447 2.476 1.00 87.00 73 TYR A N 1
ATOM 538 C CA . TYR A 1 73 ? -19.239 33.688 3.381 1.00 87.00 73 TYR A CA 1
ATOM 539 C C . TYR A 1 73 ? -17.980 34.487 3.710 1.00 87.00 73 TYR A C 1
ATOM 541 O O . TYR A 1 73 ? -17.349 35.074 2.834 1.00 87.00 73 TYR A O 1
ATOM 549 N N . THR A 1 74 ? -17.577 34.473 4.974 1.00 91.12 74 THR A N 1
ATOM 550 C CA . THR A 1 74 ? -16.256 34.918 5.426 1.00 91.12 74 THR A CA 1
ATOM 551 C C . THR A 1 74 ? -15.562 33.756 6.120 1.00 91.12 74 THR A C 1
ATOM 553 O O . THR A 1 74 ? -16.044 33.278 7.148 1.00 91.12 74 THR A O 1
ATOM 556 N N . LEU A 1 75 ? -14.443 33.311 5.555 1.00 90.94 75 LEU A N 1
ATOM 557 C CA . LEU A 1 75 ? -13.584 32.272 6.113 1.00 90.94 75 LEU A CA 1
ATOM 558 C C . LEU A 1 75 ? -12.384 32.953 6.767 1.00 90.94 75 LEU A C 1
ATOM 560 O O . LEU A 1 75 ? -11.618 33.624 6.078 1.00 90.94 75 LEU A O 1
ATOM 564 N N . SER A 1 76 ? -12.220 32.806 8.077 1.00 89.25 76 SER A N 1
ATOM 565 C CA . SER A 1 76 ? -11.009 33.245 8.779 1.00 89.25 76 SER A CA 1
ATOM 566 C C . SER A 1 76 ? -10.018 32.087 8.818 1.00 89.25 76 SER A C 1
ATOM 568 O O . SER A 1 76 ? -10.391 30.979 9.210 1.00 89.25 76 SER A O 1
ATOM 570 N N . LEU A 1 77 ? -8.770 32.335 8.430 1.00 88.81 77 LEU A N 1
ATOM 571 C CA . LEU A 1 77 ? -7.719 31.326 8.337 1.00 88.81 77 LEU A CA 1
ATOM 572 C C . LEU A 1 77 ? -6.749 31.380 9.527 1.00 88.81 77 LEU A C 1
ATOM 574 O O . LEU A 1 77 ? -6.635 32.394 10.219 1.00 88.81 77 LEU A O 1
ATOM 578 N N . SER A 1 78 ? -6.027 30.283 9.753 1.00 81.94 78 SER A N 1
ATOM 579 C CA . SER A 1 78 ? -5.054 30.115 10.840 1.00 81.94 78 SER A CA 1
ATOM 580 C C . SER A 1 78 ? -3.846 31.052 10.752 1.00 81.94 78 SER A C 1
ATOM 582 O O . SER A 1 78 ? -3.194 31.306 11.760 1.00 81.94 78 SER A O 1
ATOM 584 N N . ASP A 1 79 ? -3.551 31.583 9.568 1.00 83.50 79 ASP A N 1
ATOM 585 C CA . ASP A 1 79 ? -2.503 32.582 9.335 1.00 83.50 79 ASP A CA 1
ATOM 586 C C . ASP A 1 79 ? -3.000 34.033 9.511 1.00 83.50 79 ASP A C 1
ATOM 588 O O . ASP A 1 79 ? -2.262 34.989 9.270 1.00 83.50 79 ASP A O 1
ATOM 592 N N . GLY A 1 80 ? -4.256 34.208 9.937 1.00 83.44 80 GLY A N 1
ATOM 593 C CA . GLY A 1 80 ? -4.901 35.503 10.141 1.00 83.44 80 GLY A CA 1
ATOM 594 C C . GLY A 1 80 ? -5.526 36.110 8.882 1.00 83.44 80 GLY A C 1
ATOM 595 O O . GLY A 1 80 ? -6.193 37.144 8.990 1.00 83.44 80 GLY A O 1
ATOM 596 N N . GLN A 1 81 ? -5.361 35.494 7.705 1.00 89.44 81 GLN A N 1
ATOM 597 C CA . GLN A 1 81 ? -6.018 35.949 6.478 1.00 89.44 81 GLN A CA 1
ATOM 598 C C . GLN A 1 81 ? -7.526 35.667 6.515 1.00 89.44 81 GLN A C 1
ATOM 600 O O . GLN A 1 81 ? -8.014 34.811 7.25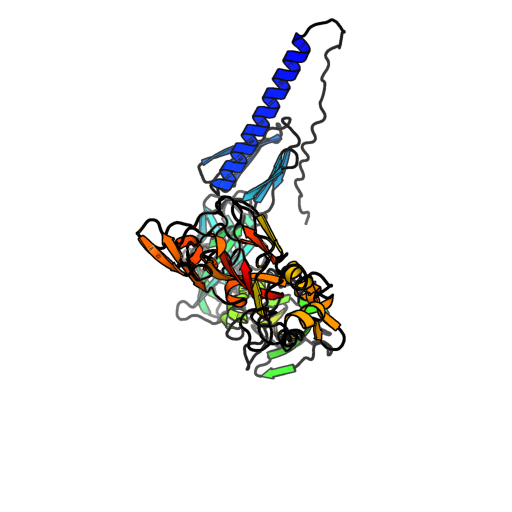7 1.00 89.44 81 GLN A O 1
ATOM 605 N N . LYS A 1 82 ? -8.286 36.411 5.707 1.00 93.25 82 LYS A N 1
ATOM 606 C CA . LYS A 1 82 ? -9.730 36.215 5.547 1.00 93.25 82 LYS A CA 1
ATOM 607 C C . LYS A 1 82 ? -10.081 36.090 4.077 1.00 93.25 82 LYS A C 1
ATOM 609 O O . LYS A 1 82 ? -9.743 36.981 3.306 1.00 93.25 82 LYS A O 1
ATOM 614 N N . ILE A 1 83 ? -10.818 35.043 3.727 1.00 92.75 83 ILE A N 1
ATOM 615 C CA . ILE A 1 83 ? -11.380 34.857 2.388 1.00 92.75 83 ILE A CA 1
ATOM 616 C C . ILE A 1 83 ? -12.855 35.243 2.437 1.00 92.75 83 ILE A C 1
ATOM 618 O O . ILE A 1 83 ? -13.619 34.698 3.235 1.00 92.75 83 ILE A O 1
ATOM 622 N N . VAL A 1 84 ? -13.260 36.193 1.595 1.00 90.12 84 VAL A N 1
ATOM 623 C CA . VAL A 1 84 ? -14.653 36.649 1.497 1.00 90.12 84 VAL A CA 1
ATOM 624 C C . VAL A 1 84 ? -15.246 36.172 0.178 1.00 90.12 84 VAL A C 1
ATOM 626 O O . VAL A 1 84 ? -14.822 36.600 -0.891 1.00 90.12 84 VAL A O 1
ATOM 629 N N . ILE A 1 85 ? -16.267 35.323 0.252 1.00 88.94 85 ILE A N 1
ATOM 630 C CA . ILE A 1 85 ? -16.951 34.757 -0.912 1.00 88.94 85 ILE A CA 1
ATOM 631 C C . ILE A 1 85 ? -18.300 35.454 -1.052 1.00 88.94 85 ILE A C 1
ATOM 633 O O . ILE A 1 85 ? -19.162 35.342 -0.178 1.00 88.94 85 ILE A O 1
ATOM 637 N N . LYS A 1 86 ? -18.477 36.194 -2.149 1.00 82.75 86 LYS A N 1
ATOM 638 C CA . LYS A 1 86 ? -19.689 36.976 -2.419 1.00 82.75 86 LYS A CA 1
ATOM 639 C C . LYS A 1 86 ? -20.601 36.272 -3.441 1.00 82.75 86 LYS A C 1
ATOM 641 O O . LYS A 1 86 ? -20.091 35.755 -4.436 1.00 82.75 86 LYS A O 1
ATOM 646 N N . PRO A 1 87 ? -21.935 36.307 -3.258 1.00 67.50 87 PRO A N 1
ATOM 647 C CA . PRO A 1 87 ? -22.895 35.898 -4.283 1.00 67.50 87 PRO A CA 1
ATOM 648 C C . PRO A 1 87 ? -22.767 36.746 -5.551 1.00 67.50 87 PRO A C 1
ATOM 650 O O . PRO A 1 87 ? -22.574 37.958 -5.469 1.00 67.50 87 PRO A O 1
ATOM 653 N N . GLY A 1 88 ? -22.973 36.135 -6.721 1.00 62.97 88 GLY A N 1
ATOM 654 C CA . GLY A 1 88 ? -23.209 36.867 -7.974 1.00 62.97 88 GLY A CA 1
ATOM 655 C C . GLY A 1 88 ? -21.976 37.203 -8.820 1.00 62.97 88 GLY A C 1
ATOM 656 O O . GLY A 1 88 ? -22.131 37.866 -9.840 1.00 62.97 88 GLY A O 1
ATOM 657 N N . GLY A 1 89 ? -20.779 36.735 -8.444 1.00 60.53 89 GLY A N 1
ATOM 658 C CA . GLY A 1 89 ? -19.562 36.872 -9.259 1.00 60.53 89 GLY A CA 1
ATOM 659 C C . GLY A 1 89 ? -19.330 35.742 -10.276 1.00 60.53 89 GLY A C 1
ATOM 660 O O . GLY A 1 89 ? -18.553 35.901 -11.198 1.00 60.53 89 GLY A O 1
ATOM 661 N N . GLY A 1 90 ? -19.986 34.587 -10.157 1.00 64.88 90 GLY A N 1
ATOM 662 C CA . GLY A 1 90 ? -19.753 33.426 -11.028 1.00 64.88 90 GLY A CA 1
ATOM 663 C C . GLY A 1 90 ? -20.516 32.196 -10.542 1.00 64.88 90 GLY A C 1
ATOM 664 O O . GLY A 1 90 ? -21.324 32.306 -9.617 1.00 64.88 90 GLY A O 1
ATOM 665 N N . ASN A 1 91 ? -20.258 31.021 -11.128 1.00 74.19 91 ASN A N 1
ATOM 666 C CA . ASN A 1 91 ? -20.780 29.761 -10.597 1.00 74.19 91 ASN A CA 1
ATOM 667 C C . ASN A 1 91 ? -19.905 29.328 -9.414 1.00 74.19 91 ASN A C 1
ATOM 669 O O . ASN A 1 91 ? -18.885 28.661 -9.597 1.00 74.19 91 ASN A O 1
ATOM 673 N N . ILE A 1 92 ? -20.272 29.795 -8.220 1.00 82.19 92 ILE A N 1
ATOM 674 C CA . ILE A 1 92 ? -19.547 29.538 -6.978 1.00 82.19 92 ILE A CA 1
ATOM 675 C C . ILE A 1 92 ? -20.443 28.740 -6.037 1.00 82.19 92 ILE A C 1
ATOM 677 O O . ILE A 1 92 ? -21.571 29.146 -5.754 1.00 82.19 92 ILE A O 1
ATOM 681 N N . SER A 1 93 ? -19.929 27.632 -5.509 1.00 82.62 93 SER A N 1
ATOM 682 C CA . SER A 1 93 ? -20.613 26.852 -4.475 1.00 82.62 93 SER A CA 1
ATOM 683 C C . SER A 1 93 ? -19.675 26.546 -3.323 1.00 82.62 93 SER A C 1
ATOM 685 O O . SER A 1 93 ? -18.517 26.204 -3.550 1.00 82.62 93 SER A O 1
ATOM 687 N N . VAL A 1 94 ? -20.193 26.599 -2.100 1.00 84.19 94 VAL A N 1
ATOM 688 C CA . VAL A 1 94 ? -19.457 26.246 -0.886 1.00 84.19 94 VAL A CA 1
ATOM 689 C C . VAL A 1 94 ? -20.177 25.084 -0.218 1.00 84.19 94 VAL A C 1
ATOM 691 O O . VAL A 1 94 ? -21.347 25.202 0.139 1.00 84.19 94 VAL A O 1
ATOM 694 N N . THR A 1 95 ? -19.485 23.963 -0.055 1.00 83.19 95 THR A N 1
ATOM 695 C CA . THR A 1 95 ? -19.973 22.790 0.674 1.00 83.19 95 THR A CA 1
ATOM 696 C C . THR A 1 95 ? -19.088 22.575 1.889 1.00 83.19 95 THR A C 1
ATOM 698 O O . THR A 1 95 ? -17.882 22.394 1.756 1.00 83.19 95 THR A O 1
ATOM 701 N N . MET A 1 96 ? -19.685 22.603 3.077 1.00 81.06 96 MET A N 1
ATOM 702 C CA . MET A 1 96 ? -18.979 22.305 4.320 1.00 81.06 96 MET A CA 1
ATOM 703 C C . MET A 1 96 ? -19.112 20.819 4.632 1.00 81.06 96 MET A C 1
ATOM 705 O O . MET A 1 96 ? -20.209 20.262 4.564 1.00 81.06 96 MET A O 1
ATOM 709 N N . THR A 1 97 ? -17.991 20.196 4.967 1.00 78.69 97 THR A N 1
ATOM 710 C CA . THR A 1 97 ? -17.921 18.835 5.503 1.00 78.69 97 THR A CA 1
ATOM 711 C C . THR A 1 97 ? -17.458 18.886 6.958 1.00 78.69 97 THR A C 1
ATOM 713 O O . THR A 1 97 ? -17.195 19.964 7.497 1.00 78.69 97 THR A O 1
ATOM 716 N N . ASP A 1 98 ? -17.308 17.722 7.585 1.00 67.56 98 ASP A N 1
ATOM 717 C CA . ASP A 1 98 ? -16.799 17.630 8.953 1.00 67.56 98 ASP A CA 1
ATOM 718 C C . ASP A 1 98 ? -15.307 17.985 9.050 1.00 67.56 98 ASP A C 1
ATOM 720 O O . ASP A 1 98 ? -14.834 18.304 10.135 1.00 67.56 98 ASP A O 1
ATOM 724 N N . THR A 1 99 ? -14.551 17.953 7.948 1.00 69.38 99 THR A N 1
ATOM 725 C CA . THR A 1 99 ? -13.085 18.127 7.954 1.00 69.38 99 THR A CA 1
ATOM 726 C C . THR A 1 99 ? -12.585 19.261 7.066 1.00 69.38 99 THR A C 1
ATOM 728 O O . THR A 1 99 ? -11.473 19.742 7.259 1.00 69.38 99 THR A O 1
ATOM 731 N N . GLU A 1 100 ? -13.378 19.702 6.095 1.00 85.19 100 GLU A N 1
ATOM 732 C CA . GLU A 1 100 ? -12.956 20.662 5.073 1.00 85.19 100 GLU A CA 1
ATOM 733 C C . GLU A 1 100 ? -14.118 21.488 4.507 1.00 85.19 100 GLU A C 1
ATOM 735 O O . GLU A 1 100 ? -15.283 21.076 4.532 1.00 85.19 100 GLU A O 1
ATOM 740 N N . ALA A 1 101 ? -13.779 22.647 3.945 1.00 88.06 101 ALA A N 1
ATOM 741 C CA . ALA A 1 101 ? -14.644 23.427 3.072 1.00 88.06 101 ALA A CA 1
ATOM 742 C C . ALA A 1 101 ? -14.283 23.149 1.607 1.00 88.06 101 ALA A C 1
ATOM 744 O O . ALA A 1 101 ? -13.160 23.417 1.176 1.00 88.06 101 ALA A O 1
ATOM 745 N N . ILE A 1 102 ? -15.253 22.661 0.837 1.00 89.19 102 ILE A N 1
ATOM 746 C CA . ILE A 1 102 ? -15.138 22.443 -0.605 1.00 89.19 102 ILE A CA 1
ATOM 747 C C . ILE A 1 102 ? -15.745 23.651 -1.318 1.00 89.19 102 ILE A C 1
ATOM 749 O O . ILE A 1 102 ? -16.953 23.891 -1.249 1.00 89.19 102 ILE A O 1
ATOM 753 N N . ILE A 1 103 ? -14.905 24.422 -1.997 1.00 91.69 103 ILE A N 1
ATOM 754 C CA . ILE A 1 103 ? -15.274 25.660 -2.679 1.00 91.69 103 ILE A CA 1
ATOM 755 C C . ILE A 1 103 ? -15.074 25.435 -4.173 1.00 91.69 103 ILE A C 1
ATOM 757 O O . ILE A 1 103 ? -13.953 25.284 -4.646 1.00 91.69 103 ILE A O 1
ATOM 761 N N . ASN A 1 104 ? -16.166 25.398 -4.927 1.00 85.75 104 ASN A N 1
ATOM 762 C CA . ASN A 1 104 ? -16.110 25.347 -6.381 1.00 85.75 104 ASN A CA 1
ATOM 763 C C . ASN A 1 104 ? -16.173 26.771 -6.933 1.00 85.75 104 ASN A C 1
ATOM 765 O O . ASN A 1 104 ? -17.068 27.522 -6.548 1.00 85.75 104 ASN A O 1
ATOM 769 N N . VAL A 1 105 ? -15.256 27.130 -7.829 1.00 88.19 105 VAL A N 1
ATOM 770 C CA . VAL A 1 105 ? -15.248 28.412 -8.543 1.00 88.19 105 VAL A CA 1
ATOM 771 C C . VAL A 1 105 ? -15.145 28.135 -10.041 1.00 88.19 105 VAL A C 1
ATOM 773 O O . VAL A 1 105 ? -14.064 27.848 -10.564 1.00 88.19 105 VAL A O 1
ATOM 776 N N . ASN A 1 106 ? -16.274 28.240 -10.747 1.00 83.56 106 ASN A N 1
ATOM 777 C CA . ASN A 1 106 ? -16.395 27.987 -12.188 1.00 83.56 106 ASN A CA 1
ATOM 778 C C . ASN A 1 106 ? -15.846 26.608 -12.612 1.00 83.56 106 ASN A C 1
ATOM 780 O O . ASN A 1 106 ? -15.103 26.500 -13.586 1.00 83.56 106 ASN A O 1
ATOM 784 N N . GLY A 1 107 ? -16.188 25.553 -11.868 1.00 79.94 107 GLY A N 1
ATOM 785 C CA . GLY A 1 107 ? -15.785 24.173 -12.154 1.00 79.94 107 GLY A CA 1
ATOM 786 C C . GLY A 1 107 ? -14.442 23.760 -11.547 1.00 79.94 107 GLY A C 1
ATOM 787 O O . GLY A 1 107 ? -14.174 22.566 -11.465 1.00 79.94 107 GLY A O 1
ATOM 788 N N . THR A 1 108 ? -13.625 24.704 -11.070 1.00 86.31 108 THR A N 1
ATOM 789 C CA . THR A 1 108 ? -12.400 24.401 -10.315 1.00 86.31 108 THR A CA 1
ATOM 790 C C . THR A 1 108 ? -12.738 24.186 -8.843 1.00 86.31 108 THR A C 1
ATOM 792 O O . THR A 1 108 ? -13.346 25.057 -8.224 1.00 86.31 108 THR A O 1
ATOM 795 N N . GLU A 1 109 ? -12.350 23.043 -8.284 1.00 92.12 109 GLU A N 1
ATOM 796 C CA . GLU A 1 109 ? -12.585 22.694 -6.882 1.00 92.12 109 GLU A CA 1
ATOM 797 C C . GLU A 1 109 ? -11.369 23.034 -6.010 1.00 92.12 109 GLU A C 1
ATOM 799 O O . GLU A 1 109 ? -10.244 22.653 -6.327 1.00 92.12 109 GLU A O 1
ATOM 804 N N . TYR A 1 110 ? -11.614 23.724 -4.897 1.00 91.06 110 TYR A N 1
ATOM 805 C CA . TYR A 1 110 ? -10.636 24.066 -3.868 1.00 91.06 110 TYR A CA 1
ATOM 806 C C . TYR A 1 110 ? -11.073 23.446 -2.542 1.00 91.06 110 TYR A C 1
ATOM 808 O O . TYR A 1 110 ? -12.214 23.640 -2.120 1.00 91.06 110 TYR A O 1
ATOM 816 N N . LYS A 1 111 ? -10.176 22.719 -1.875 1.00 91.12 111 LYS A N 1
ATOM 817 C CA . LYS A 1 111 ? -10.461 22.032 -0.608 1.00 91.12 111 LYS A CA 1
ATOM 818 C C . LYS A 1 111 ? -9.593 22.586 0.507 1.00 91.12 111 LYS A C 1
ATOM 820 O O . LYS A 1 111 ? -8.400 22.305 0.550 1.00 91.12 111 LYS A O 1
ATOM 825 N N . LEU A 1 112 ? -10.175 23.397 1.384 1.00 88.88 112 LEU A N 1
ATOM 826 C CA . LEU A 1 112 ? -9.449 23.966 2.518 1.00 88.88 112 LEU A CA 1
ATOM 827 C C . LEU A 1 112 ? -9.788 23.188 3.796 1.00 88.88 112 LEU A C 1
ATOM 829 O O . LEU A 1 112 ? -10.974 23.061 4.115 1.00 88.88 112 LEU A O 1
ATOM 833 N N . PRO A 1 113 ? -8.789 22.715 4.562 1.00 82.25 113 PRO A N 1
ATOM 834 C CA . PRO A 1 113 ? -9.043 21.999 5.805 1.00 82.25 113 PRO A CA 1
ATOM 835 C C . PRO A 1 113 ? -9.650 22.931 6.860 1.00 82.25 113 PRO A C 1
ATOM 837 O O . PRO A 1 113 ? -9.293 24.109 6.956 1.00 82.25 113 PRO A O 1
ATOM 840 N N . LEU A 1 114 ? -10.549 22.404 7.687 1.00 80.69 114 LEU A N 1
ATOM 841 C CA . LEU A 1 114 ? -10.997 23.074 8.906 1.00 80.69 114 LEU A CA 1
ATOM 842 C C . LEU A 1 114 ? -9.888 22.961 9.964 1.00 80.69 114 LEU A C 1
ATOM 844 O O . LEU A 1 114 ? -9.336 21.890 10.193 1.00 80.69 114 LEU A O 1
ATOM 848 N N . GLY A 1 115 ? -9.540 24.082 10.589 1.00 73.56 115 GLY A N 1
ATOM 849 C CA . GLY A 1 115 ? -8.603 24.140 11.706 1.00 73.56 115 GLY A CA 1
ATOM 850 C C . GLY A 1 115 ? -9.277 23.771 13.026 1.00 73.56 115 GLY A C 1
ATOM 851 O O . GLY A 1 115 ? -10.509 23.736 13.132 1.00 73.56 115 GLY A O 1
ATOM 852 N N . SER A 1 116 ? -8.467 23.532 14.060 1.00 68.12 116 SER A N 1
ATOM 853 C CA . SER A 1 116 ? -8.998 23.152 15.368 1.00 68.12 116 SER A CA 1
ATOM 854 C C . SER A 1 116 ? -9.876 24.252 15.968 1.00 68.12 116 SER A C 1
ATOM 856 O O . SER A 1 116 ? -9.433 25.383 16.169 1.00 68.12 116 SER A O 1
ATOM 858 N N . ALA A 1 117 ? -11.124 23.912 16.302 1.00 67.31 117 ALA A N 1
ATOM 859 C CA . ALA A 1 117 ? -12.035 24.816 17.009 1.00 67.31 117 ALA A CA 1
ATOM 860 C C . ALA A 1 117 ? -11.754 24.890 18.521 1.00 67.31 117 ALA A C 1
ATOM 862 O O . ALA A 1 117 ? -12.231 25.805 19.192 1.00 67.31 117 ALA A O 1
ATOM 863 N N . VAL A 1 118 ? -10.997 23.929 19.058 1.00 72.12 118 VAL A N 1
ATOM 864 C CA . VAL A 1 118 ? -10.650 23.817 20.479 1.00 72.12 118 VAL A CA 1
ATOM 865 C C . VAL A 1 118 ? -9.169 23.493 20.602 1.00 72.12 118 VAL A C 1
ATOM 867 O O . VAL A 1 118 ? -8.667 22.594 19.944 1.00 72.12 118 VAL A O 1
ATOM 870 N N . ASN A 1 119 ? -8.458 24.202 21.466 1.00 74.19 119 ASN A N 1
ATOM 871 C CA . ASN A 1 119 ? -7.039 23.963 21.726 1.00 74.19 119 ASN A CA 1
ATOM 872 C C . ASN A 1 119 ? -6.820 23.127 22.987 1.00 74.19 119 ASN A C 1
ATOM 874 O O . ASN A 1 119 ? -5.791 22.472 23.118 1.00 74.19 119 ASN A O 1
ATOM 878 N N . SER A 1 120 ? -7.762 23.160 23.932 1.00 80.94 120 SER A N 1
ATOM 879 C CA . SER A 1 120 ? -7.688 22.340 25.136 1.00 80.94 120 SER A CA 1
ATOM 880 C C . SER A 1 120 ? -9.057 21.951 25.676 1.00 80.94 120 SER A C 1
ATOM 882 O O . SER A 1 120 ? -10.030 22.705 25.585 1.00 80.94 120 SER A O 1
ATOM 884 N N . LEU A 1 121 ? -9.097 20.762 26.274 1.00 88.06 121 LEU A N 1
ATOM 885 C CA . LEU A 1 121 ? -10.202 20.253 27.073 1.00 88.06 121 LEU A CA 1
ATOM 886 C C . LEU A 1 121 ? -9.744 20.174 28.525 1.00 88.06 121 LEU A C 1
ATOM 888 O O . LEU A 1 121 ? -8.773 19.491 28.839 1.00 88.06 121 LEU A O 1
ATOM 892 N N . ILE A 1 122 ? -10.421 20.895 29.413 1.00 88.75 122 ILE A N 1
ATOM 893 C CA . ILE A 1 122 ? -10.059 20.924 30.832 1.00 88.75 122 ILE A CA 1
ATOM 894 C C . ILE A 1 122 ? -11.159 20.237 31.628 1.00 88.75 122 ILE A C 1
ATOM 896 O O . ILE A 1 122 ? -12.293 20.707 31.614 1.00 88.75 122 ILE A O 1
ATOM 900 N N . TYR A 1 123 ? -10.838 19.153 32.329 1.00 92.69 123 TYR A N 1
ATOM 901 C CA . TYR A 1 123 ? -11.756 18.506 33.260 1.00 92.69 123 TYR A CA 1
ATOM 902 C C . TYR A 1 123 ? -12.221 19.501 34.328 1.00 92.69 123 TYR A C 1
ATOM 904 O O . TYR A 1 123 ? -11.419 20.232 34.915 1.00 92.69 123 TYR A O 1
ATOM 912 N N . SER A 1 124 ? -13.529 19.528 34.558 1.00 91.69 124 SER A N 1
ATOM 913 C CA . SER A 1 124 ? -14.205 20.405 35.502 1.00 91.69 124 SER A CA 1
ATOM 914 C C . SER A 1 124 ? -14.872 19.550 36.583 1.00 91.69 124 SER A C 1
ATOM 916 O O . SER A 1 124 ? -15.990 19.092 36.356 1.00 91.69 124 SER A O 1
ATOM 918 N N . PRO A 1 125 ? -14.223 19.367 37.747 1.00 86.56 125 PRO A N 1
ATOM 919 C CA . PRO A 1 125 ? -14.722 18.536 38.838 1.00 86.56 125 PRO A CA 1
ATOM 920 C C . PRO A 1 125 ? -16.174 18.792 39.241 1.00 86.56 125 PRO A C 1
ATOM 922 O O . PRO A 1 125 ? -16.561 19.946 39.447 1.00 86.56 125 PRO A O 1
ATOM 925 N N . GLU A 1 126 ? -16.952 17.727 39.448 1.00 79.25 126 GLU A N 1
ATOM 926 C CA . GLU A 1 126 ? -18.261 17.835 40.106 1.00 79.25 126 GLU A CA 1
ATOM 927 C C . GLU A 1 126 ? -18.153 17.894 41.641 1.00 79.25 126 GLU A C 1
ATOM 929 O O . GLU A 1 126 ? -19.054 18.408 42.308 1.00 79.25 126 GLU A O 1
ATOM 934 N N . THR A 1 127 ? -17.055 17.385 42.206 1.00 80.56 127 THR A N 1
ATOM 935 C CA . THR A 1 127 ? -16.821 17.255 43.651 1.00 80.56 127 THR A CA 1
ATOM 936 C C . THR A 1 127 ? -15.622 18.082 44.120 1.00 80.56 127 THR A C 1
ATOM 938 O O . THR A 1 127 ? -14.740 18.450 43.345 1.00 80.56 127 THR A O 1
ATOM 941 N N . ILE A 1 128 ? -15.574 18.377 45.425 1.00 77.44 128 ILE A N 1
ATOM 942 C CA . ILE A 1 128 ? -14.496 19.172 46.043 1.00 77.44 128 ILE A CA 1
ATOM 943 C C . ILE A 1 128 ? -13.144 18.446 45.973 1.00 77.44 128 ILE A C 1
ATOM 945 O O . ILE A 1 128 ? -12.110 19.090 45.812 1.00 77.44 128 ILE A O 1
ATOM 949 N N . ASP A 1 129 ? -13.146 17.119 46.105 1.00 84.00 129 ASP A N 1
ATOM 950 C CA . ASP A 1 129 ? -11.941 16.286 46.031 1.00 84.00 129 ASP A CA 1
ATOM 951 C C . ASP A 1 129 ? -11.478 16.013 44.591 1.00 84.00 129 ASP A C 1
ATOM 953 O O . ASP A 1 129 ? -10.360 15.539 44.385 1.00 84.00 129 ASP A O 1
ATOM 957 N N . GLY A 1 130 ? -12.302 16.344 43.592 1.00 84.50 130 GLY A N 1
ATOM 958 C CA . GLY A 1 130 ? -11.993 16.127 42.185 1.00 84.50 130 GLY A CA 1
ATOM 959 C C . GLY A 1 130 ? -12.038 14.672 41.734 1.00 84.50 130 GLY A C 1
ATOM 960 O O . GLY A 1 130 ? -11.544 14.381 40.642 1.00 84.50 130 GLY A O 1
ATOM 961 N N . ILE A 1 131 ? -12.602 13.776 42.546 1.00 89.75 131 ILE A N 1
ATOM 962 C CA . ILE A 1 131 ? -12.693 12.344 42.261 1.00 89.75 131 ILE A CA 1
ATOM 963 C C . ILE A 1 131 ? -14.080 12.018 41.706 1.00 89.75 131 ILE A C 1
ATOM 965 O O . ILE A 1 131 ? -15.100 12.273 42.343 1.00 89.75 131 ILE A O 1
ATOM 969 N N . VAL A 1 132 ? -14.110 11.400 40.527 1.00 92.50 132 VAL A N 1
ATOM 970 C CA . VAL A 1 132 ? -15.327 10.832 39.942 1.00 92.50 132 VAL A CA 1
ATOM 971 C C . VAL A 1 132 ? -15.563 9.460 40.564 1.00 92.50 132 VAL A C 1
ATOM 973 O O . VAL A 1 132 ? -14.781 8.540 40.339 1.00 92.50 132 VAL A O 1
ATOM 976 N N . GLU A 1 133 ? -16.638 9.297 41.327 1.00 92.56 133 GLU A N 1
ATOM 977 C CA . GLU A 1 133 ? -17.078 7.981 41.806 1.00 92.56 133 GLU A CA 1
ATOM 978 C C . GLU A 1 133 ? -17.918 7.304 40.710 1.00 92.56 133 GLU A C 1
ATOM 980 O O . GLU A 1 133 ? -18.934 7.850 40.269 1.00 92.56 133 GLU A O 1
ATOM 985 N N . ILE A 1 134 ? -17.495 6.123 40.251 1.00 92.38 134 ILE A N 1
ATOM 986 C CA . ILE A 1 134 ? -18.160 5.381 39.174 1.00 92.38 134 ILE A CA 1
ATOM 987 C C . ILE A 1 134 ? -18.602 3.996 39.652 1.00 92.38 134 ILE A C 1
ATOM 989 O O . ILE A 1 134 ? -17.804 3.182 40.114 1.00 92.38 134 ILE A O 1
ATOM 993 N N . GLY A 1 135 ? -19.903 3.731 39.542 1.00 89.50 135 GLY A N 1
ATOM 994 C CA . GLY A 1 135 ? -20.504 2.430 39.843 1.00 89.50 135 GLY A CA 1
ATOM 995 C C . GLY A 1 135 ? -20.981 1.704 38.585 1.00 89.50 135 GLY A C 1
ATOM 996 O O . GLY A 1 135 ? -20.652 2.077 37.457 1.00 89.50 135 GLY A O 1
ATOM 997 N N . ASN A 1 136 ? -21.836 0.697 38.772 1.00 85.69 136 ASN A N 1
ATOM 998 C CA . ASN A 1 136 ? -22.361 -0.141 37.683 1.00 85.69 136 ASN A CA 1
ATOM 999 C C . ASN A 1 136 ? -23.194 0.634 36.633 1.00 85.69 136 ASN A C 1
ATOM 1001 O O . ASN A 1 136 ? -23.364 0.167 35.510 1.00 85.69 136 ASN A O 1
ATOM 1005 N N . THR A 1 137 ? -23.704 1.825 36.966 1.00 87.00 137 THR A N 1
ATOM 1006 C CA . THR A 1 137 ? -24.496 2.679 36.059 1.00 87.00 137 THR A CA 1
ATOM 1007 C C . THR A 1 137 ? -23.668 3.702 35.276 1.00 87.00 137 THR A C 1
ATOM 1009 O O . THR A 1 137 ? -24.222 4.409 34.436 1.00 87.00 137 THR A O 1
ATOM 1012 N N . GLY A 1 138 ? -22.361 3.804 35.540 1.00 90.94 138 GLY A N 1
ATOM 1013 C CA . GLY A 1 138 ? -21.507 4.862 34.998 1.00 90.94 138 GLY A CA 1
ATOM 1014 C C . GLY A 1 138 ? -21.615 6.194 35.750 1.00 90.94 138 GLY A C 1
ATOM 1015 O O . GLY A 1 138 ? -22.233 6.278 36.812 1.00 90.94 138 GLY A O 1
ATOM 1016 N N . ALA A 1 139 ? -20.977 7.224 35.195 1.00 92.56 139 ALA A N 1
ATOM 1017 C CA . ALA A 1 139 ? -20.888 8.576 35.739 1.00 92.56 139 ALA A CA 1
ATOM 1018 C C . ALA A 1 139 ? -20.982 9.625 34.619 1.00 92.56 139 ALA A C 1
ATOM 1020 O O . ALA A 1 139 ? -20.792 9.322 33.441 1.00 92.56 139 ALA A O 1
ATOM 1021 N N . ILE A 1 140 ? -21.269 10.872 34.986 1.00 93.06 140 ILE A N 1
ATOM 1022 C CA . ILE A 1 140 ? -21.237 12.016 34.071 1.00 93.06 140 ILE A CA 1
ATOM 1023 C C . ILE A 1 140 ? -20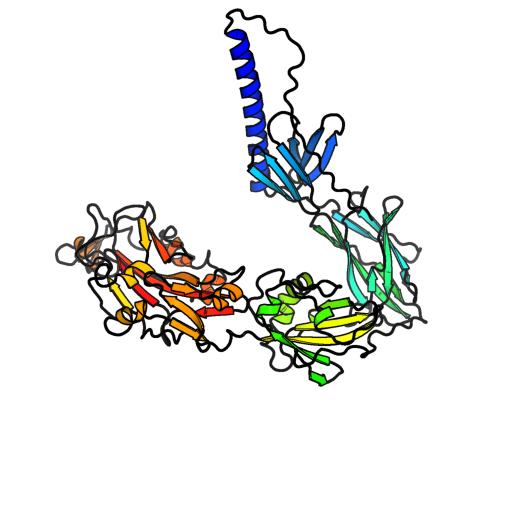.028 12.862 34.439 1.00 93.06 140 ILE A C 1
ATOM 1025 O O . ILE A 1 140 ? -19.891 13.221 35.603 1.00 93.06 140 ILE A O 1
ATOM 1029 N N . VAL A 1 141 ? -19.206 13.194 33.445 1.00 93.94 141 VAL A N 1
ATOM 1030 C CA . VAL A 1 141 ? -18.032 14.057 33.605 1.00 93.94 141 VAL A CA 1
ATOM 1031 C C . VAL A 1 141 ? -18.151 15.316 32.754 1.00 93.94 141 VAL A C 1
ATOM 1033 O O . VAL A 1 141 ? -18.703 15.284 31.647 1.00 93.94 141 VAL A O 1
ATOM 1036 N N . LYS A 1 142 ? -17.636 16.439 33.260 1.00 95.06 142 LYS A N 1
ATOM 1037 C CA . LYS A 1 142 ? -17.693 17.739 32.575 1.00 95.06 142 LYS A CA 1
ATOM 1038 C C . LYS A 1 142 ? -16.321 18.244 32.150 1.00 95.06 142 LYS A C 1
ATOM 1040 O O . LYS A 1 142 ? -15.354 18.186 32.904 1.00 95.06 142 LYS A O 1
ATOM 1045 N N . PHE A 1 143 ? -16.258 18.832 30.959 1.00 93.94 143 PHE A N 1
ATOM 1046 C CA . PHE A 1 143 ? -15.050 19.434 30.402 1.00 93.94 143 PHE A CA 1
ATOM 1047 C C . PHE A 1 143 ? -15.322 20.847 29.901 1.00 93.94 143 PHE A C 1
ATOM 1049 O O . PHE A 1 143 ? -16.324 21.110 29.241 1.00 93.94 143 PHE A O 1
ATOM 1056 N N . LEU A 1 144 ? -14.407 21.766 30.188 1.00 92.69 144 LEU A N 1
ATOM 1057 C CA . LEU A 1 144 ? -14.399 23.117 29.653 1.00 92.69 144 LEU A CA 1
ATOM 1058 C C . LEU A 1 144 ? -13.563 23.145 28.361 1.00 92.69 144 LEU A C 1
ATOM 1060 O O . LEU A 1 144 ? -12.334 23.041 28.449 1.00 92.69 144 LEU A O 1
ATOM 1064 N N . PRO A 1 145 ? -14.181 23.307 27.177 1.00 89.94 145 PRO A N 1
ATOM 1065 C CA . PRO A 1 145 ? -13.444 23.544 25.946 1.00 89.94 145 PRO A CA 1
ATOM 1066 C C . PRO A 1 145 ? -12.885 24.971 25.926 1.00 89.94 145 PRO A C 1
ATOM 1068 O O . PRO A 1 145 ? -13.554 25.930 26.330 1.00 89.94 145 PRO A O 1
ATOM 1071 N N . ARG A 1 146 ? -11.653 25.129 25.439 1.00 82.06 146 ARG A N 1
ATOM 1072 C CA . ARG A 1 146 ? -11.057 26.443 25.167 1.00 82.06 146 ARG A CA 1
ATOM 1073 C C . ARG A 1 146 ? -10.484 26.507 23.749 1.00 82.06 146 ARG A C 1
ATOM 1075 O O . ARG A 1 146 ? -9.566 25.742 23.465 1.00 82.06 146 ARG A O 1
ATOM 1082 N N . PRO A 1 147 ? -10.922 27.447 22.888 1.00 80.38 147 PRO A N 1
ATOM 1083 C CA . PRO A 1 147 ? -12.022 28.400 23.088 1.00 80.38 147 PRO A CA 1
ATOM 1084 C C . PRO A 1 147 ? -13.378 27.735 23.380 1.00 80.38 147 PRO A C 1
ATOM 1086 O O . PRO A 1 147 ? -13.559 26.547 23.129 1.00 80.38 147 PRO A O 1
ATOM 1089 N N . ALA A 1 148 ? -14.313 28.502 23.951 1.00 82.19 148 ALA A N 1
ATOM 1090 C CA . ALA A 1 148 ? -15.648 27.997 24.263 1.00 82.19 148 ALA A CA 1
ATOM 1091 C C . ALA A 1 148 ? -16.397 27.624 22.976 1.00 82.19 148 ALA A C 1
ATOM 1093 O O . ALA A 1 148 ? -16.387 28.382 22.004 1.00 82.19 148 ALA A O 1
ATOM 1094 N N . LEU A 1 149 ? -17.065 26.472 22.990 1.00 83.75 149 LEU A N 1
ATOM 1095 C CA . LEU A 1 149 ? -17.868 25.998 21.869 1.00 83.75 149 LEU A CA 1
ATOM 1096 C C . LEU A 1 149 ? -19.320 26.462 21.985 1.00 83.75 149 LEU A C 1
ATOM 1098 O O . LEU A 1 149 ? -19.859 26.597 23.080 1.00 83.75 149 LEU A O 1
ATOM 1102 N N . THR A 1 150 ? -19.961 26.657 20.834 1.00 82.19 150 THR A N 1
ATOM 1103 C CA . THR A 1 150 ? -21.410 26.892 20.709 1.00 82.19 150 THR A CA 1
ATOM 1104 C C . THR A 1 150 ? -22.164 25.663 20.196 1.00 82.19 150 THR A C 1
ATOM 1106 O O . THR A 1 150 ? -23.382 25.602 20.324 1.00 82.19 150 THR A O 1
ATOM 1109 N N . SER A 1 151 ? -21.451 24.681 19.634 1.00 84.75 151 SER A N 1
ATOM 1110 C CA . SER A 1 151 ? -21.971 23.385 19.195 1.00 84.75 151 SER A CA 1
ATOM 1111 C C . SER A 1 151 ? -20.866 22.327 19.258 1.00 84.75 151 SER A C 1
ATOM 1113 O O . SER A 1 151 ? -19.688 22.649 19.094 1.00 84.75 151 SER A O 1
ATOM 1115 N N . ILE A 1 152 ? -21.269 21.077 19.482 1.00 87.69 152 ILE A N 1
ATOM 1116 C CA . ILE A 1 152 ? -20.427 19.872 19.417 1.00 87.69 152 ILE A CA 1
ATOM 1117 C C . ILE A 1 152 ? -20.954 18.872 18.373 1.00 87.69 152 ILE A C 1
ATOM 1119 O O . ILE A 1 152 ? -20.628 17.690 18.412 1.00 87.69 152 ILE A O 1
ATOM 1123 N N . GLU A 1 153 ? -21.820 19.318 17.460 1.00 86.06 153 GLU A N 1
ATOM 1124 C CA . GLU A 1 153 ? -22.333 18.474 16.379 1.00 86.06 153 GLU A CA 1
ATOM 1125 C C . GLU A 1 153 ? -21.182 17.992 15.484 1.00 86.06 153 GLU A C 1
ATOM 1127 O O . GLU A 1 153 ? -20.408 18.805 14.986 1.00 86.06 153 GLU A O 1
ATOM 1132 N N . GLY A 1 154 ? -21.056 16.673 15.307 1.00 82.12 154 GLY A N 1
ATOM 1133 C CA . GLY A 1 154 ? -19.933 16.052 14.593 1.00 82.12 154 GLY A CA 1
ATOM 1134 C C . GLY A 1 154 ? -18.684 15.809 15.451 1.00 82.12 154 GLY A C 1
ATOM 1135 O O . GLY A 1 154 ? -17.675 15.350 14.923 1.00 82.12 154 GLY A O 1
ATOM 1136 N N . ALA A 1 155 ? -18.718 16.107 16.756 1.00 87.31 155 ALA A N 1
ATOM 1137 C CA . ALA A 1 155 ? -17.655 15.714 17.678 1.00 87.31 155 ALA A CA 1
ATOM 1138 C C . ALA A 1 155 ? -17.809 14.246 18.105 1.00 87.31 155 ALA A C 1
ATOM 1140 O O . ALA A 1 155 ? -18.893 13.810 18.499 1.00 87.31 155 ALA A O 1
ATOM 1141 N N . GLU A 1 156 ? -16.706 13.507 18.081 1.00 88.12 156 GLU A N 1
ATOM 1142 C CA . GLU A 1 156 ? -16.606 12.143 18.601 1.00 88.12 156 GLU A CA 1
ATOM 1143 C C . GLU A 1 156 ? -15.805 12.156 19.902 1.00 88.12 156 GLU A C 1
ATOM 1145 O O . GLU A 1 156 ? -14.791 12.847 20.001 1.00 88.12 156 GLU A O 1
ATOM 1150 N N . PHE A 1 157 ? -16.245 11.384 20.896 1.00 89.00 157 PHE A N 1
ATOM 1151 C CA . PHE A 1 157 ? -15.608 11.317 22.209 1.00 89.00 157 PHE A CA 1
ATOM 1152 C C . PHE A 1 157 ? -15.215 9.882 22.539 1.00 89.00 157 PHE A C 1
ATOM 1154 O O . PHE A 1 157 ? -16.045 8.976 22.462 1.00 89.00 157 PHE A O 1
ATOM 1161 N N . THR A 1 158 ? -13.971 9.686 22.959 1.00 86.88 158 THR A N 1
ATOM 1162 C CA . THR A 1 158 ? -13.431 8.390 23.385 1.00 86.88 158 THR A CA 1
ATOM 1163 C C . THR A 1 158 ? -12.600 8.562 24.653 1.00 86.88 158 THR A C 1
ATOM 1165 O O . THR A 1 158 ? -12.137 9.659 24.956 1.00 86.88 158 THR A O 1
ATOM 1168 N N . ILE A 1 159 ? -12.399 7.490 25.419 1.00 86.81 159 ILE A N 1
ATOM 1169 C CA . ILE A 1 159 ? -11.371 7.492 26.468 1.00 86.81 159 ILE A CA 1
ATOM 1170 C C . ILE A 1 159 ? -10.022 7.323 25.771 1.00 86.81 159 ILE A C 1
ATOM 1172 O O . ILE A 1 159 ? -9.872 6.429 24.943 1.00 86.81 159 ILE A O 1
ATOM 1176 N N . ALA A 1 160 ? -9.083 8.228 26.041 1.00 75.88 160 ALA A N 1
ATOM 1177 C CA . ALA A 1 160 ? -7.766 8.209 25.406 1.00 75.88 160 ALA A CA 1
ATOM 1178 C C . ALA A 1 160 ? -6.840 7.224 26.125 1.00 75.88 160 ALA A C 1
ATOM 1180 O O . ALA A 1 160 ? -6.168 6.411 25.499 1.00 75.88 160 ALA A O 1
ATOM 1181 N N . GLU A 1 161 ? -6.830 7.307 27.456 1.00 74.94 161 GLU A N 1
ATOM 1182 C CA . GLU A 1 161 ? -5.994 6.484 28.317 1.00 74.94 161 GLU A CA 1
ATOM 1183 C C . GLU A 1 161 ? -6.647 6.317 29.693 1.00 74.94 161 GLU A C 1
ATOM 1185 O O . GLU A 1 161 ? -7.279 7.245 30.215 1.00 74.94 161 GLU A O 1
ATOM 1190 N N . SER A 1 162 ? -6.434 5.149 30.298 1.00 69.88 162 SER A N 1
ATOM 1191 C CA . SER A 1 162 ? -6.656 4.907 31.719 1.00 69.88 162 SER A CA 1
ATOM 1192 C C . SER A 1 162 ? -5.569 4.010 32.307 1.00 69.88 162 SER A C 1
ATOM 1194 O O . SER A 1 162 ? -5.156 3.037 31.684 1.00 69.88 162 SER A O 1
ATOM 1196 N N . HIS A 1 163 ? -5.119 4.307 33.528 1.00 74.69 163 HIS A N 1
ATOM 1197 C CA . HIS A 1 163 ? -4.203 3.436 34.272 1.00 74.69 163 HIS A CA 1
ATOM 1198 C C . HIS A 1 163 ? -4.437 3.535 35.784 1.00 74.69 163 HIS A C 1
ATOM 1200 O O . HIS A 1 163 ? -4.837 4.586 36.293 1.00 74.69 163 HIS A O 1
ATOM 1206 N N . VAL A 1 164 ? -4.188 2.444 36.525 1.00 69.75 164 VAL A N 1
ATOM 1207 C CA . VAL A 1 164 ? -4.247 2.485 37.996 1.00 69.75 164 VAL A CA 1
ATOM 1208 C C . VAL A 1 164 ? -3.100 3.361 38.481 1.00 69.75 164 VAL A C 1
ATOM 1210 O O . VAL A 1 164 ? -1.967 3.226 38.015 1.00 69.75 164 VAL A O 1
ATOM 1213 N N . LEU A 1 165 ? -3.355 4.199 39.484 1.00 58.81 165 LEU A N 1
ATOM 1214 C CA . LEU A 1 165 ? -2.339 5.079 40.080 1.00 58.81 165 LEU A CA 1
ATOM 1215 C C . LEU A 1 165 ? -1.129 4.328 40.683 1.00 58.81 165 LEU A C 1
ATOM 1217 O O . LEU A 1 165 ? -0.151 4.957 41.080 1.00 58.81 165 LEU A O 1
ATOM 1221 N N . THR A 1 166 ? -1.181 2.993 40.770 1.00 42.66 166 THR A N 1
ATOM 1222 C CA . THR A 1 166 ? -0.122 2.141 41.331 1.00 42.66 166 THR A CA 1
ATOM 1223 C C . THR A 1 166 ? 0.467 1.103 40.359 1.00 42.66 166 THR A C 1
ATOM 1225 O O . THR A 1 166 ? 1.516 0.546 40.685 1.00 42.66 166 THR A O 1
ATOM 1228 N N . ARG A 1 167 ? -0.134 0.854 39.178 1.00 38.44 167 ARG A N 1
ATOM 1229 C CA . ARG A 1 167 ? 0.419 0.047 38.056 1.00 38.44 167 ARG A CA 1
ATOM 1230 C C . ARG A 1 167 ? -0.547 0.042 36.853 1.00 38.44 167 ARG A C 1
ATOM 1232 O O . ARG A 1 167 ? -1.750 0.024 37.057 1.00 38.44 167 ARG A O 1
ATOM 1239 N N . ALA A 1 168 ? -0.065 -0.008 35.610 1.00 37.62 168 ALA A N 1
ATOM 1240 C CA . ALA A 1 168 ? -0.948 -0.165 34.444 1.00 37.62 168 ALA A CA 1
ATOM 1241 C C . ALA A 1 168 ? -1.721 -1.502 34.508 1.00 37.62 168 ALA A C 1
ATOM 1243 O O . ALA A 1 168 ? -1.114 -2.542 34.762 1.00 37.62 168 ALA A O 1
ATOM 1244 N N . ALA A 1 169 ? -3.041 -1.456 34.315 1.00 43.66 169 ALA A N 1
ATOM 1245 C CA . ALA A 1 169 ? -3.876 -2.634 34.090 1.00 43.66 169 ALA A CA 1
ATOM 1246 C C . ALA A 1 169 ? -4.036 -2.836 32.572 1.00 43.66 169 ALA A C 1
ATOM 1248 O O . ALA A 1 169 ? -4.233 -1.866 31.839 1.00 43.66 169 ALA A O 1
ATOM 1249 N N . ASP A 1 170 ? -3.932 -4.079 32.100 1.00 48.41 170 ASP A N 1
ATOM 1250 C CA . ASP A 1 170 ? -3.903 -4.414 30.670 1.00 48.41 170 ASP A CA 1
ATOM 1251 C C . ASP A 1 170 ? -5.319 -4.570 30.083 1.00 48.41 170 ASP A C 1
ATOM 1253 O O . ASP A 1 170 ? -5.829 -5.683 29.984 1.00 48.41 170 ASP A O 1
ATOM 1257 N N . GLY A 1 171 ? -5.937 -3.480 29.624 1.00 58.06 171 GLY A N 1
ATOM 1258 C CA . GLY A 1 171 ? -7.260 -3.504 28.978 1.00 58.06 171 GLY A CA 1
ATOM 1259 C C . GLY A 1 171 ? -7.893 -2.114 28.877 1.00 58.06 171 GLY A C 1
ATOM 1260 O O . GLY A 1 171 ? -7.348 -1.156 29.413 1.00 58.06 171 GLY A O 1
ATOM 1261 N N . GLU A 1 172 ? -9.033 -1.976 28.195 1.00 73.50 172 GLU A N 1
ATOM 1262 C CA . GLU A 1 172 ? -9.837 -0.746 28.272 1.00 73.50 172 GLU A CA 1
ATOM 1263 C C . GLU A 1 172 ? -10.708 -0.810 29.535 1.00 73.50 172 GLU A C 1
ATOM 1265 O O . GLU A 1 172 ? -11.609 -1.642 29.629 1.00 73.50 172 GLU A O 1
ATOM 1270 N N . GLN A 1 173 ? -10.440 0.042 30.532 1.00 85.88 173 GLN A N 1
ATOM 1271 C CA . GLN A 1 173 ? -11.214 0.046 31.787 1.00 85.88 173 GLN A CA 1
ATOM 1272 C C . GLN A 1 173 ? -12.449 0.943 31.734 1.00 85.88 173 GLN A C 1
ATOM 1274 O O . GLN A 1 173 ? -13.392 0.738 32.498 1.00 85.88 173 GLN A O 1
ATOM 1279 N N . PHE A 1 174 ? -12.459 1.941 30.852 1.00 88.69 174 PHE A N 1
ATOM 1280 C CA . PHE A 1 174 ? -13.541 2.912 30.756 1.00 88.69 174 PHE A CA 1
ATOM 1281 C C . PHE A 1 174 ? -13.872 3.207 29.302 1.00 88.69 174 PHE A C 1
ATOM 1283 O O . PHE A 1 174 ? -12.993 3.216 28.444 1.00 88.69 174 PHE A O 1
ATOM 1290 N N . LYS A 1 175 ? -15.136 3.538 29.043 1.00 88.19 175 LYS A N 1
ATOM 1291 C CA . LYS A 1 175 ? -15.569 4.074 27.749 1.00 88.19 175 LYS A CA 1
ATOM 1292 C C . LYS A 1 175 ? -16.582 5.197 27.911 1.00 88.19 175 LYS A C 1
ATOM 1294 O O . LYS A 1 175 ? -17.237 5.314 28.950 1.00 88.19 175 LYS A O 1
ATOM 1299 N N . VAL A 1 176 ? -16.762 5.978 26.850 1.00 89.06 176 VAL A N 1
ATOM 1300 C CA . VAL A 1 176 ? -17.911 6.881 26.711 1.00 89.06 176 VAL A CA 1
ATOM 1301 C C . VAL A 1 176 ? -19.166 6.034 26.478 1.00 89.06 176 VAL A C 1
ATOM 1303 O O . VAL A 1 176 ? -19.165 5.122 25.654 1.00 89.06 176 VAL A O 1
ATOM 1306 N N . ASN A 1 177 ? -20.230 6.298 27.236 1.00 86.19 177 ASN A N 1
ATOM 1307 C CA . ASN A 1 177 ? -21.454 5.497 27.241 1.00 86.19 177 ASN A CA 1
ATOM 1308 C C . ASN A 1 177 ? -22.698 6.369 27.094 1.00 86.19 177 ASN A C 1
ATOM 1310 O O . ASN A 1 177 ? -23.445 6.594 28.047 1.00 86.19 177 ASN A O 1
ATOM 1314 N N . GLY A 1 178 ? -22.904 6.876 25.884 1.00 85.25 178 GLY A N 1
ATOM 1315 C CA . GLY A 1 178 ? -24.049 7.707 25.541 1.00 85.25 178 GLY A CA 1
ATOM 1316 C C . GLY A 1 178 ? -23.656 8.931 24.726 1.00 85.25 178 GLY A C 1
ATOM 1317 O O . GLY A 1 178 ? -22.516 9.083 24.293 1.00 85.25 178 GLY A O 1
ATOM 1318 N N . VAL A 1 179 ? -24.637 9.804 24.506 1.00 87.50 179 VAL A N 1
ATOM 1319 C CA . VAL A 1 179 ? -24.473 11.014 23.697 1.00 87.50 179 VAL A CA 1
ATOM 1320 C C . VAL A 1 179 ? -23.913 12.131 24.572 1.00 87.50 179 VAL A C 1
ATOM 1322 O O . VAL A 1 179 ? -24.516 12.485 25.585 1.00 87.50 179 VAL A O 1
ATOM 1325 N N . ALA A 1 180 ? -22.771 12.690 24.176 1.00 92.56 180 ALA A N 1
ATOM 1326 C CA . ALA A 1 180 ? -22.243 13.899 24.792 1.00 92.56 180 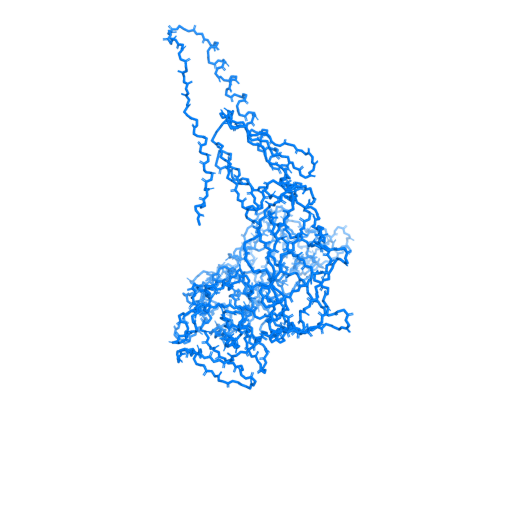ALA A CA 1
ATOM 1327 C C . ALA A 1 180 ? -23.129 15.111 24.459 1.00 92.56 180 ALA A C 1
ATOM 1329 O O . ALA A 1 180 ? -23.719 15.194 23.380 1.00 92.56 180 ALA A O 1
ATOM 1330 N N . SER A 1 181 ? -23.203 16.073 25.372 1.00 94.19 181 SER A N 1
ATOM 1331 C CA . SER A 1 181 ? -24.004 17.291 25.204 1.00 94.19 181 SER A CA 1
ATOM 1332 C C . SER A 1 181 ? -23.225 18.537 25.608 1.00 94.19 181 SER A C 1
ATOM 1334 O O . SER A 1 181 ? -22.287 18.452 26.394 1.00 94.19 181 SER A O 1
ATOM 1336 N N . LEU A 1 182 ? -23.633 19.702 25.107 1.00 92.50 182 LEU A N 1
ATOM 1337 C CA . LEU A 1 182 ? -23.111 20.992 25.554 1.00 92.50 182 LEU A CA 1
ATOM 1338 C C . LEU A 1 182 ? -24.111 21.627 26.533 1.00 92.50 182 LEU A C 1
ATOM 1340 O O . LEU A 1 182 ? -25.240 21.921 26.145 1.00 92.50 182 LEU A O 1
ATOM 1344 N N . ASP A 1 183 ? -23.701 21.845 27.781 1.00 91.88 183 ASP A N 1
ATOM 1345 C CA . ASP A 1 183 ? -24.521 22.454 28.836 1.00 91.88 183 ASP A CA 1
ATOM 1346 C C . ASP A 1 183 ? -23.735 23.551 29.561 1.00 91.88 183 ASP A C 1
ATOM 1348 O O . ASP A 1 183 ? -22.637 23.323 30.067 1.00 91.88 183 ASP A O 1
ATOM 1352 N N . GLY A 1 184 ? -24.273 24.773 29.582 1.00 85.75 184 GLY A N 1
ATOM 1353 C CA . GLY A 1 184 ? -23.638 25.909 30.259 1.00 85.75 184 GLY A CA 1
ATOM 1354 C C . GLY A 1 184 ? -22.217 26.237 29.776 1.00 85.75 184 GLY A C 1
ATOM 1355 O O . GLY A 1 184 ? -21.424 26.771 30.547 1.00 85.75 184 GLY A O 1
ATOM 1356 N N . GLY A 1 185 ? -21.875 25.898 28.526 1.00 86.69 185 GLY A N 1
ATOM 1357 C CA . GLY A 1 185 ? -20.522 26.046 27.971 1.00 86.69 185 GLY A CA 1
ATOM 1358 C C . GLY A 1 185 ? -19.558 24.902 28.312 1.00 86.69 185 GLY A C 1
ATOM 1359 O O . GLY A 1 185 ? -18.408 24.943 27.879 1.00 86.69 185 GLY A O 1
ATOM 1360 N N . PHE A 1 186 ? -20.016 23.880 29.039 1.00 92.62 186 PHE A N 1
ATOM 1361 C CA . PHE A 1 186 ? -19.274 22.653 29.315 1.00 92.62 186 PHE A CA 1
ATOM 1362 C C . PHE A 1 186 ? -19.725 21.531 28.392 1.00 92.62 186 PHE A C 1
ATOM 1364 O O . PHE A 1 186 ? -20.912 21.364 28.114 1.00 92.62 186 PHE A O 1
ATOM 1371 N N . ILE A 1 187 ? -18.770 20.721 27.962 1.00 94.06 187 ILE A N 1
ATOM 1372 C CA . ILE A 1 187 ? -19.038 19.443 27.323 1.00 94.06 187 ILE A CA 1
ATOM 1373 C C . ILE A 1 187 ? -19.294 18.433 28.435 1.00 94.06 187 ILE A C 1
ATOM 1375 O O . ILE A 1 187 ? -18.445 18.209 29.295 1.00 94.06 187 ILE A O 1
ATOM 1379 N N . VAL A 1 188 ? -20.478 17.845 28.417 1.00 94.88 188 VAL A N 1
ATOM 1380 C CA . VAL A 1 188 ? -20.947 16.845 29.367 1.00 94.88 188 VAL A CA 1
ATOM 1381 C C . VAL A 1 188 ? -20.869 15.490 28.685 1.00 94.88 188 VAL A C 1
ATOM 1383 O O . VAL A 1 188 ? -21.504 15.290 27.647 1.00 94.88 188 VAL A O 1
ATOM 1386 N N . VAL A 1 189 ? -20.090 14.571 29.250 1.00 94.88 189 VAL A N 1
ATOM 1387 C CA . VAL A 1 189 ? -19.817 13.262 28.651 1.00 94.88 189 VAL A CA 1
ATOM 1388 C C . VAL A 1 189 ? -20.196 12.155 29.636 1.00 94.88 189 VAL A C 1
ATOM 1390 O O . VAL A 1 189 ? -19.651 12.112 30.739 1.00 94.88 189 VAL A O 1
ATOM 1393 N N . PRO A 1 190 ? -21.124 11.253 29.276 1.00 94.19 190 PRO A N 1
ATOM 1394 C CA . PRO A 1 190 ? -21.390 10.066 30.074 1.00 94.19 190 PRO A CA 1
ATOM 1395 C C . PRO A 1 190 ? -20.274 9.038 29.865 1.00 94.19 190 PRO A C 1
ATOM 1397 O O . PRO A 1 190 ? -19.938 8.695 28.730 1.00 94.19 190 PRO A O 1
ATOM 1400 N N . ILE A 1 191 ? -19.717 8.518 30.953 1.00 93.56 191 ILE A N 1
ATOM 1401 C CA . ILE A 1 191 ? -18.693 7.468 30.948 1.00 93.56 191 ILE A CA 1
ATOM 1402 C C . ILE A 1 191 ? -19.162 6.265 31.768 1.00 93.56 191 ILE A C 1
ATOM 1404 O O . ILE A 1 191 ? -19.978 6.401 32.679 1.00 93.56 191 ILE A O 1
ATOM 1408 N N . LYS A 1 192 ? -18.645 5.073 31.471 1.00 92.44 192 LYS A N 1
ATOM 1409 C CA . LYS A 1 192 ? -18.877 3.865 32.276 1.00 92.44 192 LYS A CA 1
ATOM 1410 C C . LYS A 1 192 ? -17.584 3.093 32.508 1.00 92.44 192 LYS A C 1
ATOM 1412 O O . LYS A 1 192 ? -16.684 3.147 31.673 1.00 92.44 192 LYS A O 1
ATOM 1417 N N . ALA A 1 193 ? -17.538 2.356 33.614 1.00 90.31 193 ALA A N 1
ATOM 1418 C CA . ALA A 1 193 ? -16.527 1.337 33.859 1.00 90.31 193 ALA A CA 1
ATOM 1419 C C . ALA A 1 193 ? -16.851 0.053 33.070 1.00 90.31 193 ALA A C 1
ATOM 1421 O O . ALA A 1 193 ? -18.020 -0.251 32.803 1.00 90.31 193 ALA A O 1
ATOM 1422 N N . LEU A 1 194 ? -15.807 -0.672 32.680 1.00 86.50 194 LEU A N 1
ATOM 1423 C CA . LEU A 1 194 ? -15.840 -1.942 31.953 1.00 86.50 194 LEU A CA 1
ATOM 1424 C C . LEU A 1 194 ? -15.345 -3.081 32.851 1.00 86.50 194 LEU A C 1
ATOM 1426 O O . LEU A 1 194 ? -14.848 -2.834 33.945 1.00 86.50 194 LEU A O 1
ATOM 1430 N N . GLY A 1 195 ? -15.478 -4.332 32.402 1.00 80.69 195 GLY A N 1
ATOM 1431 C CA . GLY A 1 195 ? -15.108 -5.508 33.202 1.00 80.69 195 GLY A CA 1
ATOM 1432 C C . GLY A 1 195 ? -13.634 -5.586 33.619 1.00 80.69 195 GLY A C 1
ATOM 1433 O O . GLY A 1 195 ? -13.318 -6.278 34.577 1.00 80.69 195 GLY A O 1
ATOM 1434 N N . GLU A 1 196 ? -12.747 -4.854 32.941 1.00 82.44 196 GLU A N 1
ATOM 1435 C CA . GLU A 1 196 ? -11.323 -4.733 33.298 1.00 82.44 196 GLU A CA 1
ATOM 1436 C C . GLU A 1 196 ? -11.066 -3.720 34.434 1.00 82.44 196 GLU A C 1
ATOM 1438 O O . GLU A 1 196 ? -9.939 -3.583 34.916 1.00 82.44 196 GLU A O 1
ATOM 1443 N N . ALA A 1 197 ? -12.082 -2.960 34.856 1.00 85.19 197 ALA A N 1
ATOM 1444 C CA . ALA A 1 197 ? -11.980 -2.049 35.987 1.00 85.19 197 ALA A CA 1
ATOM 1445 C C . ALA A 1 197 ? -12.135 -2.816 37.312 1.00 85.19 197 ALA A C 1
ATOM 1447 O O . ALA A 1 197 ? -13.122 -3.510 37.545 1.00 85.19 197 ALA A O 1
ATOM 1448 N N . GLU A 1 198 ? -11.168 -2.663 38.211 1.00 87.25 198 GLU A N 1
ATOM 1449 C CA . GLU A 1 198 ? -11.162 -3.329 39.511 1.00 87.25 198 GLU A CA 1
ATOM 1450 C C . GLU A 1 198 ? -11.952 -2.520 40.551 1.00 87.25 198 GLU A C 1
ATOM 1452 O O . GLU A 1 198 ? -11.717 -1.322 40.740 1.00 87.25 198 GLU A O 1
ATOM 1457 N N . ALA A 1 199 ? -12.847 -3.192 41.280 1.00 90.06 199 ALA A N 1
ATOM 1458 C CA . ALA A 1 199 ? -13.616 -2.591 42.368 1.00 90.06 199 ALA A CA 1
ATOM 1459 C C . ALA A 1 199 ? -12.708 -1.956 43.442 1.00 90.06 199 ALA A C 1
ATOM 1461 O O . ALA A 1 199 ? -11.678 -2.517 43.831 1.00 90.06 199 ALA A O 1
ATOM 1462 N N . GLY A 1 200 ? -13.082 -0.765 43.912 1.00 89.50 200 GLY A N 1
ATOM 1463 C CA . GLY A 1 200 ? -12.356 -0.010 44.939 1.00 89.50 200 GLY A CA 1
ATOM 1464 C C . GLY A 1 200 ? -11.039 0.632 44.480 1.00 89.50 200 GLY A C 1
ATOM 1465 O O . GLY A 1 200 ? -10.351 1.272 45.284 1.00 89.50 200 GLY A O 1
ATOM 1466 N N . LYS A 1 201 ? -10.640 0.479 43.209 1.00 91.12 201 LYS A N 1
ATOM 1467 C CA . LYS A 1 201 ? -9.403 1.076 42.683 1.00 91.12 201 LYS A CA 1
ATOM 1468 C C . LYS A 1 201 ? -9.608 2.497 42.172 1.00 91.12 201 LYS A C 1
ATOM 1470 O O . LYS A 1 201 ? -10.693 2.901 41.766 1.00 91.12 201 LYS A O 1
ATOM 1475 N N . MET A 1 202 ? -8.502 3.240 42.173 1.00 91.12 202 MET A N 1
ATOM 1476 C CA . MET A 1 202 ? -8.403 4.581 41.607 1.00 91.12 202 MET A CA 1
ATOM 1477 C C . MET A 1 202 ? -7.581 4.569 40.321 1.00 91.12 202 MET A C 1
ATOM 1479 O O . MET A 1 202 ? -6.466 4.037 40.289 1.00 91.12 202 MET A O 1
ATOM 1483 N N . TYR A 1 203 ? -8.118 5.225 39.302 1.00 90.00 203 TYR A N 1
ATOM 1484 C CA . TYR A 1 203 ? -7.537 5.356 37.976 1.00 90.00 203 TYR A CA 1
ATOM 1485 C C . TYR A 1 203 ? -7.322 6.827 37.634 1.00 90.00 203 TYR A C 1
ATOM 1487 O O . TYR A 1 203 ? -8.167 7.666 37.946 1.00 90.00 203 TYR A O 1
ATOM 1495 N N . ALA A 1 204 ? -6.218 7.129 36.957 1.00 89.19 204 ALA A N 1
ATOM 1496 C CA . ALA A 1 204 ? -6.100 8.361 36.188 1.00 89.19 204 ALA A CA 1
ATOM 1497 C C . ALA A 1 204 ? -6.670 8.097 34.793 1.00 89.19 204 ALA A C 1
ATOM 1499 O O . ALA A 1 204 ? -6.267 7.137 34.138 1.00 89.19 204 ALA A O 1
ATOM 1500 N N . VAL A 1 205 ? -7.612 8.928 34.352 1.00 89.56 205 VAL A N 1
ATOM 1501 C CA . VAL A 1 205 ? -8.322 8.782 33.074 1.00 89.56 205 VAL A CA 1
ATOM 1502 C C . VAL A 1 205 ? -8.214 10.080 32.282 1.00 89.56 205 VAL A C 1
ATOM 1504 O O . VAL A 1 205 ? -8.229 11.163 32.868 1.00 89.56 205 VAL A O 1
ATOM 1507 N N . SER A 1 206 ? -8.100 9.998 30.959 1.00 88.81 206 SER A N 1
ATOM 1508 C CA . SER A 1 206 ? -8.196 11.158 30.066 1.00 88.81 206 SER A CA 1
ATOM 1509 C C . SER A 1 206 ? -9.215 10.921 28.950 1.00 88.81 206 SER A C 1
ATOM 1511 O O . SER A 1 206 ? -9.404 9.802 28.469 1.00 88.81 206 SER A O 1
ATOM 1513 N N . LEU A 1 207 ? -9.907 11.989 28.555 1.00 91.12 207 LEU A N 1
ATOM 1514 C CA . LEU A 1 207 ? -10.873 11.991 27.463 1.00 91.12 207 LEU A CA 1
ATOM 1515 C C . LEU A 1 207 ? -10.207 12.519 26.190 1.00 91.12 207 LEU A C 1
ATOM 1517 O O . LEU A 1 207 ? -9.445 13.482 26.233 1.00 91.12 207 LEU A O 1
ATOM 1521 N N . GLN A 1 208 ? -10.556 11.943 25.051 1.00 89.56 208 GLN A N 1
ATOM 1522 C CA . GLN A 1 208 ? -10.209 12.434 23.730 1.00 89.56 208 GLN A CA 1
ATOM 1523 C C . GLN A 1 208 ? -11.469 12.896 22.996 1.00 89.56 208 GLN A C 1
ATOM 1525 O O . GLN A 1 208 ? -12.492 12.214 23.004 1.00 89.56 208 GLN A O 1
ATOM 1530 N N . MET A 1 209 ? -11.378 14.045 22.332 1.00 88.88 209 MET A N 1
ATOM 1531 C CA . MET A 1 209 ? -12.387 14.552 21.409 1.00 88.88 209 MET A CA 1
ATOM 1532 C C . MET A 1 209 ? -11.786 14.644 20.012 1.00 88.88 209 MET A C 1
ATOM 1534 O O . MET A 1 209 ? -10.792 15.344 19.817 1.00 88.88 209 MET A O 1
ATOM 1538 N N . LYS A 1 210 ? -12.407 14.000 19.029 1.00 85.25 210 LYS A N 1
ATOM 1539 C CA . LYS A 1 210 ? -12.134 14.255 17.615 1.00 85.25 210 LYS A CA 1
ATOM 1540 C C . LYS A 1 210 ? -13.189 15.219 17.094 1.00 85.25 210 LYS A C 1
ATOM 1542 O O . LYS A 1 210 ? -14.379 14.922 17.125 1.00 85.25 210 LYS A O 1
ATOM 1547 N N . PHE A 1 211 ? -12.765 16.392 16.645 1.00 84.69 211 PHE A N 1
ATOM 1548 C CA . PHE A 1 211 ? -13.664 17.423 16.143 1.00 84.69 211 PHE A CA 1
ATOM 1549 C C . PHE A 1 211 ? -12.976 18.242 15.056 1.00 84.69 211 PHE A C 1
ATOM 1551 O O . PHE A 1 211 ? -11.839 18.679 15.230 1.00 84.69 211 PHE A O 1
ATOM 1558 N N . ARG A 1 212 ? -13.661 18.447 13.926 1.00 78.69 212 ARG A N 1
ATOM 1559 C CA . ARG A 1 212 ? -13.125 19.182 12.768 1.00 78.69 212 ARG A CA 1
ATOM 1560 C C . ARG A 1 212 ? -11.764 18.673 12.287 1.00 78.69 212 ARG A C 1
ATOM 1562 O O . ARG A 1 212 ? -10.829 19.442 12.101 1.00 78.69 212 ARG A O 1
ATOM 1569 N N . GLY A 1 213 ? -11.624 17.350 12.184 1.00 69.69 213 GLY A N 1
ATOM 1570 C CA . GLY A 1 213 ? -10.370 16.700 11.785 1.00 69.69 213 GLY A CA 1
ATOM 1571 C C . GLY A 1 213 ? -9.228 16.793 12.807 1.00 69.69 213 GLY A C 1
ATOM 1572 O O . GLY A 1 213 ? -8.161 16.245 12.553 1.00 69.69 213 GLY A O 1
ATOM 1573 N N . THR A 1 214 ? -9.436 17.430 13.964 1.00 75.44 214 THR A N 1
ATOM 1574 C CA . THR A 1 214 ? -8.423 17.550 15.022 1.00 75.44 214 THR A CA 1
ATOM 1575 C C . THR A 1 214 ? -8.744 16.625 16.190 1.00 75.44 214 THR A C 1
ATOM 1577 O O . THR A 1 214 ? -9.903 16.491 16.579 1.00 75.44 214 THR A O 1
ATOM 1580 N N . VAL A 1 215 ? -7.713 16.008 16.770 1.00 82.75 215 VAL A N 1
ATOM 1581 C CA . VAL A 1 215 ? -7.804 15.213 18.000 1.00 82.75 215 VAL A CA 1
ATOM 1582 C C . VAL A 1 215 ? -7.313 16.056 19.177 1.00 82.75 215 VAL A C 1
ATOM 1584 O O . VAL A 1 215 ? -6.172 16.512 19.180 1.00 82.75 215 VAL A O 1
ATOM 1587 N N . ILE A 1 216 ? -8.171 16.275 20.173 1.00 86.12 216 ILE A N 1
ATOM 1588 C CA . ILE A 1 216 ? -7.877 17.056 21.379 1.00 86.12 216 ILE A CA 1
ATOM 1589 C C . ILE A 1 216 ? -8.016 16.157 22.608 1.00 86.12 216 ILE A C 1
ATOM 1591 O O . ILE A 1 216 ? -9.085 15.602 22.850 1.00 86.12 216 ILE A O 1
ATOM 1595 N N . GLY A 1 217 ? -6.949 16.038 23.398 1.00 86.19 217 GLY A N 1
ATOM 1596 C CA . GLY A 1 217 ? -6.969 15.347 24.689 1.00 86.19 217 GLY A CA 1
ATOM 1597 C C . GLY A 1 217 ? -7.343 16.276 25.847 1.00 86.19 217 GLY A C 1
ATOM 1598 O O . GLY A 1 217 ? -7.068 17.481 25.810 1.00 86.19 217 GLY A O 1
ATOM 1599 N N . SER A 1 218 ? -7.952 15.718 26.889 1.00 89.25 218 SER A N 1
ATOM 1600 C CA . SER A 1 218 ? -8.136 16.392 28.170 1.00 89.25 218 SER A CA 1
ATOM 1601 C C . SER A 1 218 ? -6.907 16.254 29.066 1.00 89.25 218 SER A C 1
ATOM 1603 O O . SER A 1 218 ? -6.066 15.377 28.872 1.00 89.25 218 SER A O 1
ATOM 1605 N N . ASN A 1 219 ? -6.825 17.066 30.121 1.00 87.25 219 ASN A N 1
ATOM 1606 C CA . ASN A 1 219 ? -6.000 16.687 31.268 1.00 87.25 219 ASN A CA 1
ATOM 1607 C C . ASN A 1 219 ? -6.561 15.424 31.942 1.00 87.25 219 ASN A C 1
ATOM 1609 O O . ASN A 1 219 ? -7.750 15.113 31.817 1.00 87.25 219 ASN A O 1
ATOM 1613 N N . TYR A 1 220 ? -5.702 14.735 32.692 1.00 89.56 220 TYR A N 1
ATOM 1614 C CA . TYR A 1 220 ? -6.110 13.602 33.512 1.00 89.56 220 TYR A CA 1
ATOM 1615 C C . TYR A 1 220 ? -7.070 14.022 34.628 1.00 89.56 220 TYR A C 1
ATOM 1617 O O . TYR A 1 220 ? -6.916 15.092 35.231 1.00 89.56 220 TYR A O 1
ATOM 1625 N N . PHE A 1 221 ? -8.025 13.145 34.915 1.00 91.62 221 PHE A N 1
ATOM 1626 C CA . PHE A 1 221 ? -8.934 13.212 36.049 1.00 91.62 221 PHE A CA 1
ATOM 1627 C C . PHE A 1 221 ? -8.956 11.875 36.789 1.00 91.62 221 PHE A C 1
ATOM 1629 O O . PHE A 1 221 ? -8.659 10.828 36.213 1.00 91.62 221 PHE A O 1
ATOM 1636 N N . ASN A 1 222 ? -9.266 11.918 38.083 1.00 92.56 222 ASN A N 1
ATOM 1637 C CA . ASN A 1 222 ? -9.252 10.729 38.925 1.00 92.56 222 ASN A CA 1
ATOM 1638 C C . ASN A 1 222 ? -10.636 10.091 38.949 1.00 92.56 222 ASN A C 1
ATOM 1640 O O . ASN A 1 222 ? -11.625 10.762 39.243 1.00 92.56 222 ASN A O 1
ATOM 1644 N N . VAL A 1 223 ? -10.684 8.791 38.686 1.00 92.75 223 VAL A N 1
ATOM 1645 C CA . VAL A 1 223 ? -11.897 7.981 38.752 1.00 92.75 223 VAL A CA 1
ATOM 1646 C C . VAL A 1 223 ? -11.700 6.904 39.804 1.00 92.75 223 VAL A C 1
ATOM 1648 O O . VAL A 1 223 ? -10.748 6.127 39.725 1.00 92.75 223 VAL A O 1
ATOM 1651 N N . LYS A 1 224 ? -12.598 6.841 40.782 1.00 93.44 224 LYS A N 1
ATOM 1652 C CA . LYS A 1 224 ? -12.661 5.759 41.756 1.00 93.44 224 LYS A CA 1
ATOM 1653 C C . LYS A 1 224 ? -13.805 4.823 41.398 1.00 93.44 224 LYS A C 1
ATOM 1655 O O . LYS A 1 224 ? -14.948 5.249 41.253 1.00 93.44 224 LYS A O 1
ATOM 1660 N N . VAL A 1 225 ? -13.477 3.549 41.236 1.00 92.75 225 VAL A N 1
ATOM 1661 C CA . VAL A 1 225 ? -14.455 2.493 40.978 1.00 92.75 225 VAL A CA 1
ATOM 1662 C C . VAL A 1 225 ? -15.080 2.086 42.306 1.00 92.75 225 VAL A C 1
ATOM 1664 O O . VAL A 1 225 ? -14.362 1.844 43.277 1.00 92.75 225 VAL A O 1
ATOM 1667 N N . ALA A 1 226 ? -16.408 2.017 42.354 1.00 92.31 226 ALA A N 1
ATOM 1668 C CA . ALA A 1 226 ? -17.141 1.629 43.552 1.00 92.31 226 ALA A CA 1
ATOM 1669 C C . ALA A 1 226 ? -16.710 0.239 44.064 1.00 92.31 226 ALA A C 1
ATOM 1671 O O . ALA A 1 226 ? -16.359 -0.647 43.282 1.00 92.31 226 ALA A O 1
ATOM 1672 N N . ASP A 1 227 ? -16.749 0.038 45.383 1.00 91.56 227 ASP A N 1
ATOM 1673 C CA . ASP A 1 227 ? -16.333 -1.221 46.024 1.00 91.56 227 ASP A CA 1
ATOM 1674 C C . ASP A 1 227 ? -17.245 -2.412 45.662 1.00 91.56 227 ASP A C 1
ATOM 1676 O O . ASP A 1 227 ? -16.838 -3.566 45.776 1.00 91.56 227 ASP A O 1
ATOM 1680 N N . ASP A 1 228 ? -18.476 -2.143 45.220 1.00 89.25 228 ASP A N 1
ATOM 1681 C CA . ASP A 1 228 ? -19.484 -3.124 44.799 1.00 89.25 228 ASP A CA 1
ATOM 1682 C C . ASP A 1 228 ? -19.604 -3.257 43.265 1.00 89.25 228 ASP A C 1
ATOM 1684 O O . ASP A 1 228 ? -20.565 -3.840 42.745 1.00 89.25 228 ASP A O 1
ATOM 1688 N N . PHE A 1 229 ? -18.635 -2.718 42.518 1.00 89.12 229 PHE A N 1
ATOM 1689 C CA . PHE A 1 229 ? -18.587 -2.860 41.068 1.00 89.12 229 PHE A CA 1
ATOM 1690 C C . PHE A 1 229 ? -18.430 -4.331 40.661 1.00 89.12 229 PHE A C 1
ATOM 1692 O O . PHE A 1 229 ? -17.564 -5.048 41.162 1.00 89.12 229 PHE A O 1
ATOM 1699 N N . SER A 1 230 ? -19.284 -4.788 39.746 1.00 82.56 230 SER A N 1
ATOM 1700 C CA . SER A 1 230 ? -19.308 -6.177 39.278 1.00 82.56 230 SER A CA 1
ATOM 1701 C C . SER A 1 230 ? -19.684 -6.235 37.799 1.00 82.56 230 SER A C 1
ATOM 1703 O O . SER A 1 230 ? -20.823 -6.512 37.428 1.00 82.56 230 SER A O 1
ATOM 1705 N N . ALA A 1 231 ? -18.707 -5.966 36.935 1.00 81.44 231 ALA A N 1
ATOM 1706 C CA . ALA A 1 231 ? -18.832 -6.176 35.498 1.00 81.44 231 ALA A CA 1
ATOM 1707 C C . ALA A 1 231 ? -18.007 -7.391 35.062 1.00 81.44 231 ALA A C 1
ATOM 1709 O O . ALA A 1 231 ? -16.911 -7.632 35.562 1.00 81.44 231 ALA A O 1
ATOM 1710 N N . VAL A 1 232 ? -18.543 -8.155 34.115 1.00 80.81 232 VAL A N 1
ATOM 1711 C CA . VAL A 1 232 ? -17.852 -9.295 33.508 1.00 80.81 232 VAL A CA 1
ATOM 1712 C C . VAL A 1 232 ? -17.141 -8.799 32.253 1.00 80.81 232 VAL A C 1
ATOM 1714 O O . VAL A 1 232 ? -17.789 -8.237 31.377 1.00 80.81 232 VAL A O 1
ATOM 1717 N N . ALA A 1 233 ? -15.821 -8.976 32.170 1.00 79.56 233 ALA A N 1
ATOM 1718 C CA . ALA A 1 233 ? -15.046 -8.577 30.990 1.00 79.56 233 ALA A CA 1
ATOM 1719 C C . ALA A 1 233 ? -15.252 -9.548 29.819 1.00 79.56 233 ALA A C 1
ATOM 1721 O O . ALA A 1 233 ? -15.480 -9.139 28.681 1.00 79.56 233 ALA A O 1
ATOM 1722 N N . GLU A 1 234 ? -15.221 -10.848 30.120 1.00 87.62 234 GLU A N 1
ATOM 1723 C CA . GLU A 1 234 ? -15.339 -11.920 29.137 1.00 87.62 234 GLU A CA 1
ATOM 1724 C C . GLU A 1 234 ? -16.347 -12.975 29.607 1.00 87.62 234 GLU A C 1
ATOM 1726 O O . GLU A 1 234 ? -16.306 -13.434 30.749 1.00 87.62 234 GLU A O 1
ATOM 1731 N N . ASP A 1 235 ? -17.231 -13.380 28.701 1.00 90.88 235 ASP A N 1
ATOM 1732 C CA . ASP A 1 235 ? -18.176 -14.486 28.866 1.00 90.88 235 ASP A CA 1
ATOM 1733 C C . ASP A 1 235 ? -18.278 -15.188 27.511 1.00 90.88 235 ASP A C 1
ATOM 1735 O O . ASP A 1 235 ? -19.155 -14.897 26.693 1.00 90.88 235 ASP A O 1
ATOM 1739 N N . LEU A 1 236 ? -17.268 -16.015 27.231 1.00 92.56 236 LEU A N 1
ATOM 1740 C CA . LEU A 1 236 ? -17.048 -16.596 25.911 1.00 92.56 236 LEU A CA 1
ATOM 1741 C C . LEU A 1 236 ? -18.145 -17.614 25.576 1.00 92.56 236 LEU A C 1
ATOM 1743 O O . LEU A 1 236 ? -18.348 -18.585 26.305 1.00 92.56 236 LEU A O 1
ATOM 1747 N N . GLY A 1 237 ? -18.821 -17.426 24.443 1.00 90.88 237 GLY A N 1
ATOM 1748 C CA . GLY A 1 237 ? -19.929 -18.277 24.007 1.00 90.88 237 GLY A CA 1
ATOM 1749 C C . GLY A 1 237 ? -20.983 -17.525 23.192 1.00 90.88 237 GLY A C 1
ATOM 1750 O O . GLY A 1 237 ? -20.892 -16.315 22.998 1.00 90.88 237 GLY A O 1
ATOM 1751 N N . GLY A 1 238 ? -21.987 -18.256 22.693 1.00 92.19 238 GLY A N 1
ATOM 1752 C CA . GLY A 1 238 ? -23.088 -17.683 21.899 1.00 92.19 238 GLY A CA 1
ATOM 1753 C C . GLY A 1 238 ? -22.671 -17.178 20.514 1.00 92.19 238 GLY A C 1
ATOM 1754 O O . GLY A 1 238 ? -23.320 -16.297 19.958 1.00 92.19 238 GLY A O 1
ATOM 1755 N N . VAL A 1 239 ? -21.562 -17.698 19.978 1.00 96.31 239 VAL A N 1
ATOM 1756 C CA . VAL A 1 239 ? -21.013 -17.335 18.668 1.00 96.31 239 VAL A CA 1
ATOM 1757 C C . VAL A 1 239 ? -20.612 -18.603 17.917 1.00 96.31 239 VAL A C 1
ATOM 1759 O O . VAL A 1 239 ? -19.779 -19.372 18.405 1.00 96.31 239 VAL A O 1
ATOM 1762 N N . THR A 1 240 ? -21.135 -18.772 16.701 1.00 97.75 240 THR A N 1
ATOM 1763 C CA . THR A 1 240 ? -20.811 -19.907 15.822 1.00 97.75 240 THR A CA 1
ATOM 1764 C C . THR A 1 240 ? -20.429 -19.408 14.428 1.00 97.75 240 THR A C 1
ATOM 1766 O O . THR A 1 240 ? -21.286 -18.967 13.659 1.00 97.75 240 THR A O 1
ATOM 1769 N N . ILE A 1 241 ? -19.140 -19.493 14.084 1.00 98.31 241 ILE A N 1
ATOM 1770 C CA . ILE A 1 241 ? -18.604 -19.158 12.751 1.00 98.31 241 ILE A CA 1
ATOM 1771 C C . ILE A 1 241 ? -19.094 -20.204 11.735 1.00 98.31 241 ILE A C 1
ATOM 1773 O O . ILE A 1 241 ? -19.146 -21.396 12.046 1.00 98.31 241 ILE A O 1
ATOM 1777 N N . LYS A 1 242 ? -19.473 -19.782 10.523 1.00 98.19 242 LYS A N 1
ATOM 1778 C CA . LYS A 1 242 ? -19.896 -20.706 9.456 1.00 98.19 242 LYS A CA 1
ATOM 1779 C C . LYS A 1 242 ? -18.737 -21.603 9.013 1.00 98.19 242 LYS A C 1
ATOM 1781 O O . LYS A 1 242 ? -17.595 -21.163 8.937 1.00 98.19 242 LYS A O 1
ATOM 1786 N N . ALA A 1 243 ? -19.058 -22.844 8.647 1.00 97.31 243 ALA A N 1
ATOM 1787 C CA . ALA A 1 243 ? -18.074 -23.836 8.208 1.00 97.31 243 ALA A CA 1
ATOM 1788 C C . ALA A 1 243 ? -17.264 -23.398 6.971 1.00 97.31 243 ALA A C 1
ATOM 1790 O O . ALA A 1 243 ? -16.112 -23.803 6.838 1.00 97.31 243 ALA A O 1
ATOM 1791 N N . ASP A 1 244 ? -17.838 -22.541 6.117 1.00 96.31 244 ASP A N 1
ATOM 1792 C CA . ASP A 1 244 ? -17.188 -21.996 4.916 1.00 96.31 244 ASP A CA 1
ATOM 1793 C C . ASP A 1 244 ? -15.890 -21.226 5.230 1.00 96.31 244 ASP A C 1
ATOM 1795 O O . ASP A 1 244 ? -15.017 -21.127 4.375 1.00 96.31 244 ASP A O 1
ATOM 1799 N N . TYR A 1 245 ? -15.732 -20.732 6.465 1.00 97.06 245 TYR A N 1
ATOM 1800 C CA . TYR A 1 245 ? -14.555 -19.982 6.924 1.00 97.06 245 TYR A CA 1
ATOM 1801 C C . TYR A 1 245 ? -13.586 -20.830 7.757 1.00 97.06 245 TYR A C 1
ATOM 1803 O O . TYR A 1 245 ? -12.832 -20.291 8.565 1.00 97.06 245 TYR A O 1
ATOM 1811 N N . ALA A 1 246 ? -13.645 -22.159 7.600 1.00 96.81 246 ALA A N 1
ATOM 1812 C CA . ALA A 1 246 ? -12.753 -23.138 8.227 1.00 96.81 246 ALA A CA 1
ATOM 1813 C C . ALA A 1 246 ? -12.440 -22.851 9.715 1.00 96.81 246 ALA A C 1
ATOM 1815 O O . ALA A 1 246 ? -11.269 -22.755 10.090 1.00 96.81 246 ALA A O 1
ATOM 1816 N N . PRO A 1 247 ? -13.461 -22.687 10.579 1.00 97.12 247 PRO A N 1
ATOM 1817 C CA . PRO A 1 247 ? -13.233 -22.243 11.942 1.00 97.12 247 PRO A CA 1
ATOM 1818 C C . PRO A 1 247 ? -12.443 -23.266 12.756 1.00 97.12 247 PRO A C 1
ATOM 1820 O O . PRO A 1 247 ? -12.683 -24.474 12.665 1.00 97.12 247 PRO A O 1
ATOM 1823 N N . ARG A 1 248 ? -11.534 -22.780 13.604 1.00 95.81 248 ARG A N 1
ATOM 1824 C CA . ARG A 1 248 ? -10.759 -23.615 14.532 1.00 95.81 248 ARG A CA 1
ATOM 1825 C C . ARG A 1 248 ? -10.798 -23.036 15.934 1.00 95.81 248 ARG A C 1
ATOM 1827 O O . ARG A 1 248 ? -10.623 -21.837 16.119 1.00 95.81 248 ARG A O 1
ATOM 1834 N N . ASP A 1 249 ? -10.993 -23.902 16.920 1.00 94.56 249 ASP A N 1
ATOM 1835 C CA . ASP A 1 249 ? -10.825 -23.537 18.322 1.00 94.56 249 ASP A CA 1
ATOM 1836 C C . ASP A 1 249 ? -9.344 -23.616 18.705 1.00 94.56 249 ASP A C 1
ATOM 1838 O O . ASP A 1 249 ? -8.644 -24.576 18.369 1.00 94.56 249 ASP A O 1
ATOM 1842 N N . LEU A 1 250 ? -8.877 -22.596 19.414 1.00 92.62 250 LEU A N 1
ATOM 1843 C CA . LEU A 1 250 ? -7.516 -22.466 19.917 1.00 92.62 250 LEU A CA 1
ATOM 1844 C C . LEU A 1 250 ? -7.524 -22.476 21.455 1.00 92.62 250 LEU A C 1
ATOM 1846 O O . LEU A 1 250 ? -8.573 -22.470 22.104 1.00 92.62 250 LEU A O 1
ATOM 1850 N N . ALA A 1 251 ? -6.332 -22.501 22.054 1.00 88.19 251 ALA A N 1
ATOM 1851 C CA . ALA A 1 251 ? -6.180 -22.394 23.503 1.00 88.19 251 ALA A CA 1
ATOM 1852 C C . ALA A 1 251 ? -6.776 -21.078 24.047 1.00 88.19 251 ALA A C 1
ATOM 1854 O O . ALA A 1 251 ? -6.961 -20.112 23.308 1.00 88.19 251 ALA A O 1
ATOM 1855 N N . ASP A 1 252 ? -7.080 -21.046 25.347 1.00 85.81 252 ASP A N 1
ATOM 1856 C CA . ASP A 1 252 ? -7.556 -19.858 26.081 1.00 85.81 252 ASP A CA 1
ATOM 1857 C C . ASP A 1 252 ? -8.835 -19.205 25.514 1.00 85.81 252 ASP A C 1
ATOM 1859 O O . ASP A 1 252 ? -9.081 -18.004 25.679 1.00 85.81 252 ASP A O 1
ATOM 1863 N N . GLY A 1 253 ? -9.662 -20.008 24.835 1.00 86.25 253 GLY A N 1
ATOM 1864 C CA . GLY A 1 253 ? -10.943 -19.581 24.272 1.00 86.25 253 GLY A CA 1
ATOM 1865 C C . GLY A 1 253 ? -10.824 -18.703 23.023 1.00 86.25 253 GLY A C 1
ATOM 1866 O O . GLY A 1 253 ? -11.809 -18.080 22.623 1.00 86.25 253 GLY A O 1
ATOM 1867 N N . PHE A 1 254 ? -9.638 -18.639 22.410 1.00 94.31 254 PHE A N 1
ATOM 1868 C CA . PHE A 1 254 ? -9.464 -18.030 21.095 1.00 94.31 254 PHE A CA 1
ATOM 1869 C C . PHE A 1 254 ? -10.030 -18.934 20.000 1.00 94.31 254 PHE A C 1
ATOM 1871 O O . PHE A 1 254 ? -10.099 -20.156 20.131 1.00 94.31 254 PHE A O 1
ATOM 1878 N N . LYS A 1 255 ? -10.415 -18.313 18.895 1.00 96.25 255 LYS A N 1
ATOM 1879 C CA . LYS A 1 255 ? -10.855 -18.967 17.670 1.00 96.25 255 LYS A CA 1
ATOM 1880 C C . LYS A 1 255 ? -10.045 -18.432 16.500 1.00 96.25 255 LYS A C 1
ATOM 1882 O O . LYS A 1 255 ? -9.461 -17.355 16.579 1.00 96.25 255 LYS A O 1
ATOM 1887 N N . GLU A 1 256 ? -10.053 -19.167 15.410 1.00 97.00 256 GLU A N 1
ATOM 1888 C CA . GLU A 1 256 ? -9.513 -18.768 14.117 1.00 97.00 256 GLU A CA 1
ATOM 1889 C C . GLU A 1 256 ? -10.622 -18.886 13.074 1.00 97.00 256 GLU A C 1
ATOM 1891 O O . GLU A 1 256 ? -11.457 -19.791 13.159 1.00 97.00 256 GLU A O 1
ATOM 1896 N N . MET A 1 257 ? -10.627 -17.980 12.102 1.00 97.56 257 MET A N 1
ATOM 1897 C CA . MET A 1 257 ? -11.377 -18.123 10.860 1.00 97.56 257 MET A CA 1
ATOM 1898 C C . MET A 1 257 ? -10.504 -17.731 9.676 1.00 97.56 257 MET A C 1
ATOM 1900 O O . MET A 1 257 ? -9.672 -16.828 9.770 1.00 97.56 257 MET A O 1
ATOM 1904 N N . THR A 1 258 ? -10.723 -18.392 8.551 1.00 97.75 258 THR A N 1
ATOM 1905 C CA . THR A 1 258 ? -10.004 -18.160 7.304 1.00 97.75 258 THR A CA 1
ATOM 1906 C C . THR A 1 258 ? -10.925 -17.475 6.304 1.00 97.75 258 THR A C 1
ATOM 1908 O O . THR A 1 258 ? -12.031 -17.949 6.051 1.00 97.75 258 THR A O 1
ATOM 1911 N N . ILE A 1 259 ? -10.475 -16.364 5.724 1.00 97.69 259 ILE A N 1
ATOM 1912 C CA . ILE A 1 259 ? -11.233 -15.602 4.725 1.00 97.69 259 ILE A CA 1
ATOM 1913 C C . ILE A 1 259 ? -10.385 -15.465 3.463 1.00 97.69 259 ILE A C 1
ATOM 1915 O O . ILE A 1 259 ? -9.189 -15.177 3.545 1.00 97.69 259 ILE A O 1
ATOM 1919 N N . ASN A 1 260 ? -10.999 -15.654 2.293 1.00 96.25 260 ASN A N 1
ATOM 1920 C CA . ASN A 1 260 ? -10.330 -15.367 1.031 1.00 96.25 260 ASN A CA 1
ATOM 1921 C C . ASN A 1 260 ? -9.955 -13.874 0.980 1.00 96.25 260 ASN A C 1
ATOM 1923 O O . ASN A 1 260 ? -10.786 -13.005 1.254 1.00 96.25 260 ASN A O 1
ATOM 1927 N N . GLY A 1 261 ? -8.700 -13.565 0.650 1.00 95.56 261 GLY A N 1
ATOM 1928 C CA . GLY A 1 261 ? -8.234 -12.184 0.594 1.00 95.56 261 GLY A CA 1
ATOM 1929 C C . GLY A 1 261 ? -9.058 -11.320 -0.357 1.00 95.56 261 GLY A C 1
ATOM 1930 O O . GLY A 1 261 ? -9.442 -10.209 -0.001 1.00 95.56 261 GLY A O 1
ATOM 1931 N N . LEU A 1 262 ? -9.445 -11.850 -1.514 1.00 94.19 262 LEU A N 1
ATOM 1932 C CA . LEU A 1 262 ? -10.277 -11.152 -2.487 1.00 94.19 262 LEU A CA 1
ATOM 1933 C C . LEU A 1 262 ? -11.608 -10.662 -1.891 1.00 94.19 262 LEU A C 1
ATOM 1935 O O . LEU A 1 262 ? -12.029 -9.540 -2.177 1.00 94.19 262 LEU A O 1
ATOM 1939 N N . ASP A 1 263 ? -12.231 -11.452 -1.012 1.00 94.38 263 ASP A N 1
ATOM 1940 C CA . ASP A 1 263 ? -13.470 -11.064 -0.326 1.00 94.38 263 ASP A CA 1
ATOM 1941 C C . ASP A 1 263 ? -13.240 -9.885 0.636 1.00 94.38 263 ASP A C 1
ATOM 1943 O O . ASP A 1 263 ? -14.091 -9.000 0.753 1.00 94.38 263 ASP A O 1
ATOM 1947 N N . LEU A 1 264 ? -12.075 -9.836 1.293 1.00 93.94 264 LEU A N 1
ATOM 1948 C CA . LEU A 1 264 ? -11.685 -8.739 2.189 1.00 93.94 264 LEU A CA 1
ATOM 1949 C C . LEU A 1 264 ? -11.270 -7.462 1.450 1.00 93.94 264 LEU A C 1
ATOM 1951 O O . LEU A 1 264 ? -11.334 -6.384 2.047 1.00 93.94 264 LEU A O 1
ATOM 1955 N N . LEU A 1 265 ? -10.837 -7.563 0.189 1.00 93.62 265 LEU A N 1
ATOM 1956 C CA . LEU A 1 265 ? -10.592 -6.398 -0.674 1.00 93.62 265 LEU A CA 1
ATOM 1957 C C . LEU A 1 265 ? -11.901 -5.750 -1.142 1.00 93.62 265 LEU A C 1
ATOM 1959 O O . LEU A 1 265 ? -11.941 -4.546 -1.399 1.00 93.62 265 LEU A O 1
ATOM 1963 N N . GLY A 1 266 ? -12.974 -6.539 -1.219 1.00 90.19 266 GLY A N 1
ATOM 1964 C CA . GLY A 1 266 ? -14.318 -6.067 -1.513 1.00 90.19 266 GLY A CA 1
ATOM 1965 C C . GLY A 1 266 ? -15.017 -5.404 -0.320 1.00 90.19 266 GLY A C 1
ATOM 1966 O O . GLY A 1 266 ? -14.411 -4.924 0.636 1.00 90.19 266 GLY A O 1
ATOM 1967 N N . THR A 1 267 ? -16.349 -5.349 -0.391 1.00 87.25 267 THR A N 1
ATOM 1968 C CA . THR A 1 267 ? -17.187 -4.984 0.761 1.00 87.25 267 THR A CA 1
ATOM 1969 C C . THR A 1 267 ? -17.724 -6.258 1.392 1.00 87.25 267 THR A C 1
ATOM 1971 O O . THR A 1 267 ? -18.478 -6.992 0.754 1.00 87.25 267 THR A O 1
ATOM 1974 N N . LEU A 1 268 ? -17.370 -6.487 2.652 1.00 94.94 268 LEU A N 1
ATOM 1975 C CA . LEU A 1 268 ? -17.798 -7.640 3.435 1.00 94.94 268 LEU A CA 1
ATOM 1976 C C . LEU A 1 268 ? -18.558 -7.151 4.670 1.00 94.94 268 LEU A C 1
ATOM 1978 O O . LEU A 1 268 ? -18.310 -6.057 5.168 1.00 94.94 268 LEU A O 1
ATOM 1982 N N . ASN A 1 269 ? -19.494 -7.945 5.182 1.00 96.69 269 ASN A N 1
ATOM 1983 C CA . ASN A 1 269 ? -20.066 -7.694 6.500 1.00 96.69 269 ASN A CA 1
ATOM 1984 C C . ASN A 1 269 ? -19.864 -8.928 7.377 1.00 96.69 269 ASN A C 1
ATOM 1986 O O . ASN A 1 269 ? -20.320 -10.019 7.030 1.00 96.69 269 ASN A O 1
ATOM 1990 N N . PHE A 1 270 ? -19.187 -8.740 8.507 1.00 97.50 270 PHE A N 1
ATOM 1991 C CA . PHE A 1 270 ? -18.790 -9.802 9.418 1.00 97.50 270 PHE A CA 1
ATOM 1992 C C . PHE A 1 270 ? -19.988 -10.549 9.997 1.00 97.50 270 PHE A C 1
ATOM 1994 O O . PHE A 1 270 ? -19.865 -11.745 10.222 1.00 97.50 270 PHE A O 1
ATOM 2001 N N . ASN A 1 271 ? -21.172 -9.935 10.123 1.00 96.06 271 ASN A N 1
ATOM 2002 C CA . ASN A 1 271 ? -22.387 -10.654 10.534 1.00 96.06 271 ASN A CA 1
ATOM 2003 C C . ASN A 1 271 ? -22.681 -11.859 9.632 1.00 96.06 271 ASN A C 1
ATOM 2005 O O . ASN A 1 271 ? -23.158 -12.890 10.100 1.00 96.06 271 ASN A O 1
ATOM 2009 N N . ASN A 1 272 ? -22.354 -11.762 8.340 1.00 96.00 272 ASN A N 1
ATOM 2010 C CA . ASN A 1 272 ? -22.600 -12.835 7.383 1.00 96.00 272 ASN A CA 1
ATOM 2011 C C . ASN A 1 272 ? -21.637 -14.018 7.547 1.00 96.00 272 ASN A C 1
ATOM 2013 O O . ASN A 1 272 ? -21.885 -15.065 6.947 1.00 96.00 272 ASN A O 1
ATOM 2017 N N . LEU A 1 273 ? -20.578 -13.881 8.350 1.00 97.44 273 LEU A N 1
ATOM 2018 C CA . LEU A 1 273 ? -19.589 -14.931 8.604 1.00 97.44 273 LEU A CA 1
ATOM 2019 C C . LEU A 1 273 ? -20.045 -15.930 9.676 1.00 97.44 273 LEU A C 1
ATOM 2021 O O . LEU A 1 273 ? -19.450 -16.995 9.836 1.00 97.44 273 LEU A O 1
ATOM 2025 N N . PHE A 1 274 ? -21.125 -15.614 10.393 1.00 98.12 274 PHE A N 1
ATOM 2026 C CA . PHE A 1 274 ? -21.610 -16.386 11.531 1.00 98.12 274 PHE A CA 1
ATOM 2027 C C . PHE A 1 274 ? -22.989 -16.987 11.252 1.00 98.12 274 PHE A C 1
ATOM 2029 O O . PHE A 1 274 ? -23.800 -16.450 10.498 1.00 98.12 274 PHE A O 1
ATOM 2036 N N . SER A 1 275 ? -23.238 -18.145 11.851 1.00 97.50 275 SER A N 1
ATOM 2037 C CA . SER A 1 275 ? -24.553 -18.794 11.912 1.00 97.50 275 SER A CA 1
ATOM 2038 C C . SER A 1 275 ? -25.290 -18.487 13.217 1.00 97.50 275 SER A C 1
ATOM 2040 O O . SER A 1 275 ? -26.511 -18.601 13.273 1.00 97.50 275 SER A O 1
ATOM 2042 N N . GLU A 1 276 ? -24.553 -18.050 14.237 1.00 97.69 276 GLU A N 1
ATOM 2043 C CA . GLU A 1 276 ? -25.067 -17.635 15.535 1.00 97.69 276 GLU A CA 1
ATOM 2044 C C . GLU A 1 276 ? -24.229 -16.460 16.042 1.00 97.69 276 GLU A C 1
ATOM 2046 O O . GLU A 1 276 ? -22.996 -16.525 16.025 1.00 97.69 276 GLU A O 1
ATOM 2051 N N . LEU A 1 277 ? -24.911 -15.401 16.475 1.00 97.44 277 LEU A N 1
ATOM 2052 C CA . LEU A 1 277 ? -24.350 -14.232 17.140 1.00 97.44 277 LEU A CA 1
ATOM 2053 C C . LEU A 1 277 ? -25.290 -13.823 18.282 1.00 97.44 277 LEU A C 1
ATOM 2055 O O . LEU A 1 277 ? -26.504 -14.008 18.157 1.00 97.44 277 LEU A O 1
ATOM 2059 N N . PRO A 1 278 ? -24.759 -13.239 19.366 1.00 95.12 278 PRO A N 1
ATOM 2060 C CA . PRO A 1 278 ? -25.577 -12.652 20.417 1.00 95.12 278 PRO A CA 1
ATOM 2061 C C . PRO A 1 278 ? -26.346 -11.426 19.899 1.00 95.12 278 PRO A C 1
ATOM 2063 O O . PRO A 1 278 ? -25.925 -10.753 18.953 1.00 95.12 278 PRO A O 1
ATOM 2066 N N . ASP A 1 279 ? -27.456 -11.095 20.560 1.00 92.94 279 ASP A N 1
ATOM 2067 C CA . ASP A 1 279 ? -28.172 -9.848 20.293 1.00 92.94 279 ASP A CA 1
ATOM 2068 C C . ASP A 1 279 ? -27.242 -8.642 20.502 1.00 92.94 279 ASP A C 1
ATOM 2070 O O . ASP A 1 279 ? -26.481 -8.588 21.468 1.00 92.94 279 ASP A O 1
ATOM 2074 N N . LYS A 1 280 ? -27.328 -7.655 19.598 1.00 91.44 280 LYS A N 1
ATOM 2075 C CA . LYS A 1 280 ? -26.471 -6.452 19.584 1.00 91.44 280 LYS A CA 1
ATOM 2076 C C . LYS A 1 280 ? -24.965 -6.761 19.532 1.00 91.44 280 LYS A C 1
ATOM 2078 O O . LYS A 1 280 ? -24.172 -6.032 20.124 1.00 91.44 280 LYS A O 1
ATOM 2083 N N . ALA A 1 281 ? -24.576 -7.832 18.840 1.00 95.94 281 ALA A N 1
ATOM 2084 C CA . ALA A 1 281 ? -23.174 -8.096 18.554 1.00 95.94 281 ALA A CA 1
ATOM 2085 C C . ALA A 1 281 ? -22.515 -6.894 17.854 1.00 95.94 281 ALA A C 1
ATOM 2087 O O . ALA A 1 281 ? -23.020 -6.385 16.851 1.00 95.94 281 ALA A O 1
ATOM 2088 N N . GLU A 1 282 ? -21.366 -6.487 18.376 1.00 96.50 282 GLU A N 1
ATOM 2089 C CA . GLU A 1 282 ? -20.452 -5.522 17.787 1.00 96.50 282 GLU A CA 1
ATOM 2090 C C . GLU A 1 282 ? -19.114 -6.200 17.483 1.00 96.50 282 GLU A C 1
ATOM 2092 O O . GLU A 1 282 ? -18.677 -7.108 18.197 1.00 96.50 282 GLU A O 1
ATOM 2097 N N . PHE A 1 283 ? -18.446 -5.742 16.428 1.00 97.69 283 PHE A N 1
ATOM 2098 C CA . PHE A 1 283 ? -17.137 -6.243 16.016 1.00 97.69 283 PHE A CA 1
ATOM 2099 C C . PHE A 1 283 ? -16.061 -5.197 16.276 1.00 97.69 283 PHE A C 1
ATOM 2101 O O . PHE A 1 283 ? -16.177 -4.054 15.833 1.00 97.69 283 PHE A O 1
ATOM 2108 N N . ILE A 1 284 ? -15.005 -5.588 16.987 1.00 95.00 284 ILE A N 1
ATOM 2109 C CA . ILE A 1 284 ? -13.943 -4.669 17.409 1.00 95.00 284 ILE A CA 1
ATOM 2110 C C . ILE A 1 284 ? -12.583 -5.292 17.115 1.00 95.00 284 ILE A C 1
ATOM 2112 O O . ILE A 1 284 ? -12.285 -6.391 17.577 1.00 95.00 284 ILE A O 1
ATOM 2116 N N . VAL A 1 285 ? -11.723 -4.583 16.383 1.00 96.38 285 VAL A N 1
ATOM 2117 C CA . VAL A 1 285 ? -10.312 -4.974 16.250 1.00 96.38 285 VAL A CA 1
ATOM 2118 C C . VAL A 1 285 ? -9.628 -4.804 17.603 1.00 96.38 285 VAL A C 1
ATOM 2120 O O . VAL A 1 285 ? -9.660 -3.719 18.189 1.00 96.38 285 VAL A O 1
ATOM 2123 N N . ALA A 1 286 ? -8.996 -5.867 18.099 1.00 90.69 286 ALA A N 1
ATOM 2124 C CA . ALA A 1 286 ? -8.336 -5.837 19.397 1.00 90.69 286 ALA A CA 1
ATOM 2125 C C . ALA A 1 286 ? -7.197 -4.803 19.435 1.00 90.69 286 ALA A C 1
ATOM 2127 O O . ALA A 1 286 ? -6.590 -4.473 18.410 1.00 90.69 286 ALA A O 1
ATOM 2128 N N . SER A 1 287 ? -6.895 -4.294 20.631 1.00 84.12 287 SER A N 1
ATOM 2129 C CA . SER A 1 287 ? -5.821 -3.320 20.838 1.00 84.12 287 SER A CA 1
ATOM 2130 C C . SER A 1 287 ? -4.458 -3.865 20.400 1.00 84.12 287 SER A C 1
ATOM 2132 O O . SER A 1 287 ? -4.238 -5.076 20.374 1.00 84.12 287 SER A O 1
ATOM 2134 N N . SER A 1 288 ? -3.520 -2.961 20.095 1.00 87.44 288 SER A N 1
ATOM 2135 C CA . SER A 1 288 ? -2.179 -3.330 19.620 1.00 87.44 288 SER A CA 1
ATOM 2136 C C . SER A 1 288 ? -1.505 -4.359 20.538 1.00 87.44 288 SER A C 1
ATOM 2138 O O . SER A 1 288 ? -1.053 -5.395 20.073 1.00 87.44 288 SER A O 1
ATOM 2140 N N . SER A 1 289 ? -1.554 -4.173 21.862 1.00 84.25 289 SER A N 1
ATOM 2141 C CA . SER A 1 289 ? -0.935 -5.100 22.826 1.00 84.25 289 SER A CA 1
ATOM 2142 C C . SER A 1 289 ? -1.532 -6.514 22.841 1.00 84.25 289 SER A C 1
ATOM 2144 O O . SER A 1 289 ? -0.921 -7.422 23.401 1.00 84.25 289 SER A O 1
ATOM 2146 N N . LYS A 1 290 ? -2.712 -6.717 22.244 1.00 89.56 290 LYS A N 1
ATOM 2147 C CA . LYS A 1 290 ? -3.386 -8.019 22.130 1.00 89.56 290 LYS A CA 1
ATOM 2148 C C . LYS A 1 290 ? -3.304 -8.612 20.716 1.00 89.56 290 LYS A C 1
ATOM 2150 O O . LYS A 1 290 ? -3.646 -9.780 20.536 1.00 89.56 290 LYS A O 1
ATOM 2155 N N . GLN A 1 291 ? -2.868 -7.835 19.722 1.00 94.00 291 GLN A N 1
ATOM 2156 C CA . GLN A 1 291 ? -2.631 -8.330 18.365 1.00 94.00 291 GLN A CA 1
ATOM 2157 C C . GLN A 1 291 ? -1.430 -9.289 18.332 1.00 94.00 291 GLN A C 1
ATOM 2159 O O . GLN A 1 291 ? -0.520 -9.151 19.159 1.00 94.00 291 GLN A O 1
ATOM 2164 N N . PRO A 1 292 ? -1.373 -10.226 17.367 1.00 92.06 292 PRO A N 1
ATOM 2165 C CA . PRO A 1 292 ? -0.158 -10.984 17.092 1.00 92.06 292 PRO A CA 1
ATOM 2166 C C . PRO A 1 292 ? 1.021 -10.052 16.811 1.00 92.06 292 PRO A C 1
ATOM 2168 O O . PRO A 1 292 ? 0.862 -9.013 16.168 1.00 92.06 292 PRO A O 1
ATOM 2171 N N . GLY A 1 293 ? 2.210 -10.427 17.285 1.00 89.56 293 GLY A N 1
ATOM 2172 C CA . GLY A 1 293 ? 3.438 -9.672 17.028 1.00 89.56 293 GLY A CA 1
ATOM 2173 C C . GLY A 1 293 ? 3.671 -9.423 15.534 1.00 89.56 293 GLY A C 1
ATOM 2174 O O . GLY A 1 293 ? 3.355 -10.283 14.714 1.00 89.56 293 GLY A O 1
ATOM 2175 N N . GLY A 1 294 ? 4.251 -8.270 15.188 1.00 93.12 294 GLY A N 1
ATOM 2176 C CA . GLY A 1 294 ? 4.608 -7.915 13.809 1.00 93.12 294 GLY A CA 1
ATOM 2177 C C . GLY A 1 294 ? 3.565 -7.032 13.123 1.00 93.12 294 GLY A C 1
ATOM 2178 O O . GLY A 1 294 ? 3.089 -6.050 13.693 1.00 93.12 294 GLY A O 1
ATOM 2179 N N . LYS A 1 295 ? 3.205 -7.354 11.875 1.00 94.69 295 LYS A N 1
ATOM 2180 C CA . LYS A 1 295 ? 2.411 -6.452 11.026 1.00 94.69 295 LYS A CA 1
ATOM 2181 C C . LYS A 1 295 ? 0.996 -6.168 11.527 1.00 94.69 295 LYS A C 1
ATOM 2183 O O . LYS A 1 295 ? 0.501 -5.067 11.295 1.00 94.69 295 LYS A O 1
ATOM 2188 N N . ALA A 1 296 ? 0.360 -7.109 12.227 1.00 95.38 296 ALA A N 1
ATOM 2189 C CA . ALA A 1 296 ? -0.957 -6.885 12.828 1.00 95.38 296 ALA A CA 1
ATOM 2190 C C . ALA A 1 296 ? -0.906 -5.805 13.927 1.00 95.38 296 ALA A C 1
ATOM 2192 O O . ALA A 1 296 ? -1.802 -4.967 14.013 1.00 95.38 296 ALA A O 1
ATOM 2193 N N . GLN A 1 297 ? 0.177 -5.768 14.713 1.00 94.31 297 GLN A N 1
ATOM 2194 C CA . GLN A 1 297 ? 0.445 -4.709 15.693 1.00 94.31 297 GLN A CA 1
ATOM 2195 C C . GLN A 1 297 ? 0.786 -3.373 15.033 1.00 94.31 297 GLN A C 1
ATOM 2197 O O . GLN A 1 297 ? 0.204 -2.351 15.397 1.00 94.31 297 GLN A O 1
ATOM 2202 N N . GLU A 1 298 ? 1.702 -3.385 14.057 1.00 95.06 298 GLU A N 1
ATOM 2203 C CA . GLU A 1 298 ? 2.183 -2.180 13.360 1.00 95.06 298 GLU A CA 1
ATOM 2204 C C . GLU A 1 298 ? 1.068 -1.443 12.602 1.00 95.06 298 GLU A C 1
ATOM 2206 O O . GLU A 1 298 ? 1.130 -0.226 12.445 1.00 95.06 298 GLU A O 1
ATOM 2211 N N . LYS A 1 299 ? 0.054 -2.171 12.117 1.00 95.69 299 LYS A N 1
ATOM 2212 C CA . LYS A 1 299 ? -1.037 -1.636 11.283 1.00 95.69 299 LYS A CA 1
ATOM 2213 C C . LYS A 1 299 ? -2.411 -1.700 11.960 1.00 95.69 299 LYS A C 1
ATOM 2215 O O . LYS A 1 299 ? -3.433 -1.647 11.277 1.00 95.69 299 LYS A O 1
ATOM 2220 N N . VAL A 1 300 ? -2.456 -1.786 13.289 1.00 94.31 300 VAL A N 1
ATOM 2221 C CA . VAL A 1 300 ? -3.709 -1.896 14.057 1.00 94.31 300 VAL A CA 1
ATOM 2222 C C . VAL A 1 300 ? -4.678 -0.734 13.813 1.00 94.31 300 VAL A C 1
ATOM 2224 O O . VAL A 1 300 ? -5.883 -0.961 13.750 1.00 94.31 300 VAL A O 1
ATOM 2227 N N . ASP A 1 301 ? -4.178 0.488 13.616 1.00 93.69 301 ASP A N 1
ATOM 2228 C CA . ASP A 1 301 ? -5.028 1.656 13.357 1.00 93.69 301 ASP A CA 1
ATOM 2229 C C . ASP A 1 301 ? -5.744 1.534 12.010 1.00 93.69 301 ASP A C 1
ATOM 2231 O O . ASP A 1 301 ? -6.951 1.747 11.929 1.00 93.69 301 ASP A O 1
ATOM 2235 N N . MET A 1 302 ? -5.039 1.065 10.978 1.00 95.62 302 MET A N 1
ATOM 2236 C CA . MET A 1 302 ? -5.640 0.776 9.676 1.00 95.62 302 MET A CA 1
ATOM 2237 C C . MET A 1 302 ? -6.708 -0.320 9.788 1.00 95.62 302 MET A C 1
ATOM 2239 O O . MET A 1 302 ? -7.796 -0.176 9.234 1.00 95.62 302 MET A O 1
ATOM 2243 N N . LEU A 1 303 ? -6.448 -1.390 10.550 1.00 97.19 303 LEU A N 1
ATOM 2244 C CA . LEU A 1 303 ? -7.439 -2.444 10.794 1.00 97.19 303 LEU A CA 1
ATOM 2245 C C . LEU A 1 303 ? -8.682 -1.890 11.515 1.00 97.19 303 LEU A C 1
ATOM 2247 O O . LEU A 1 303 ? -9.806 -2.187 11.111 1.00 97.19 303 LEU A O 1
ATOM 2251 N N . LYS A 1 304 ? -8.498 -1.049 12.541 1.00 94.62 304 LYS A N 1
ATOM 2252 C CA . LYS A 1 304 ? -9.590 -0.388 13.278 1.00 94.62 304 LYS A CA 1
ATOM 2253 C C . LYS A 1 304 ? -10.421 0.535 12.390 1.00 94.62 304 LYS A C 1
ATOM 2255 O O . LYS A 1 304 ? -11.640 0.527 12.484 1.00 94.62 304 LYS A O 1
ATOM 2260 N N . GLU A 1 305 ? -9.784 1.303 11.512 1.00 94.44 305 GLU A N 1
ATOM 2261 C CA . GLU A 1 305 ? -10.482 2.139 10.528 1.00 94.44 305 GLU A CA 1
ATOM 2262 C C . GLU A 1 305 ? -11.246 1.313 9.484 1.00 94.44 305 GLU A C 1
ATOM 2264 O O . GLU A 1 305 ? -12.218 1.798 8.901 1.00 94.44 305 GLU A O 1
ATOM 2269 N N . SER A 1 306 ? -10.811 0.072 9.251 1.00 96.06 306 SER A N 1
ATOM 2270 C CA . SER A 1 306 ? -11.377 -0.821 8.239 1.00 96.06 306 SER A CA 1
ATOM 2271 C C . SER A 1 306 ? -12.621 -1.581 8.709 1.00 96.06 306 SER A C 1
ATOM 2273 O O . SER A 1 306 ? -13.423 -2.003 7.872 1.00 96.06 306 SER A O 1
ATOM 2275 N N . LEU A 1 307 ? -12.806 -1.754 10.024 1.00 97.44 307 LEU A N 1
ATOM 2276 C CA . LEU A 1 307 ? -13.918 -2.500 10.621 1.00 97.44 307 LEU A CA 1
ATOM 2277 C C . LEU A 1 307 ? -14.840 -1.582 11.422 1.00 97.44 307 LEU A C 1
ATOM 2279 O O . LEU A 1 307 ? -14.454 -1.018 12.444 1.00 97.44 307 LEU A O 1
ATOM 2283 N N . LYS A 1 308 ? -16.099 -1.490 11.000 1.00 95.44 308 LYS A N 1
ATOM 2284 C CA . LYS A 1 308 ? -17.147 -0.821 11.776 1.00 95.44 308 LYS A CA 1
ATOM 2285 C C . LYS A 1 308 ? -17.739 -1.766 12.817 1.00 95.44 308 LYS A C 1
ATOM 2287 O O . LYS A 1 308 ? -17.778 -2.977 12.609 1.00 95.44 308 LYS A O 1
ATOM 2292 N N . SER A 1 309 ? -18.290 -1.196 13.891 1.00 93.12 309 SER A N 1
ATOM 2293 C CA . SER A 1 309 ? -18.936 -1.970 14.960 1.00 93.12 309 SER A CA 1
ATOM 2294 C C . SER A 1 309 ? -20.094 -2.833 14.456 1.00 93.12 309 SER A C 1
ATOM 2296 O O . SER A 1 309 ? -20.285 -3.934 14.953 1.00 93.12 309 SER A O 1
ATOM 2298 N N . ASP A 1 310 ? -20.805 -2.400 13.410 1.00 94.31 310 ASP A N 1
ATOM 2299 C CA . ASP A 1 310 ? -21.861 -3.175 12.741 1.00 94.31 310 ASP A CA 1
ATOM 2300 C C . ASP A 1 310 ? -21.341 -4.330 11.859 1.00 94.31 310 ASP A C 1
ATOM 2302 O O . ASP A 1 310 ? -22.109 -4.937 11.111 1.00 94.31 310 ASP A O 1
ATOM 2306 N N . GLY A 1 311 ? -20.038 -4.612 11.896 1.00 96.69 311 GLY A N 1
ATOM 2307 C CA . GLY A 1 311 ? -19.383 -5.671 11.138 1.00 96.69 311 GLY A CA 1
ATOM 2308 C C . GLY A 1 311 ? -19.049 -5.303 9.697 1.00 96.69 311 GLY A C 1
ATOM 2309 O O . GLY A 1 311 ? -18.434 -6.111 9.004 1.00 96.69 311 GLY A O 1
ATOM 2310 N N . THR A 1 312 ? -19.430 -4.123 9.207 1.00 97.56 312 THR A N 1
ATOM 2311 C CA . THR A 1 312 ? -19.057 -3.696 7.855 1.00 97.56 312 THR A CA 1
ATOM 2312 C C . THR A 1 312 ? -17.545 -3.539 7.761 1.00 97.56 312 THR A C 1
ATOM 2314 O O . THR A 1 312 ? -16.943 -2.767 8.508 1.00 97.56 312 THR A O 1
ATOM 2317 N N . TRP A 1 313 ? -16.953 -4.246 6.805 1.00 97.50 313 TRP A N 1
ATOM 2318 C CA . TRP A 1 313 ? -15.527 -4.273 6.540 1.00 97.50 313 TRP A CA 1
ATOM 2319 C C . TRP A 1 313 ? -15.209 -3.680 5.171 1.00 97.50 313 TRP A C 1
ATOM 2321 O O . TRP A 1 313 ? -15.833 -4.034 4.162 1.00 97.50 313 TRP A O 1
ATOM 2331 N N . LYS A 1 314 ? -14.199 -2.813 5.146 1.00 95.12 314 LYS A N 1
ATOM 2332 C CA . LYS A 1 314 ? -13.488 -2.384 3.942 1.00 95.12 314 LYS A CA 1
ATOM 2333 C C . LYS A 1 314 ? -12.129 -1.828 4.347 1.00 95.12 314 LYS A C 1
ATOM 2335 O O . LYS A 1 314 ? -12.091 -0.916 5.165 1.00 95.12 314 LYS A O 1
ATOM 2340 N N . PHE A 1 315 ? -11.045 -2.304 3.737 1.00 93.81 315 PHE A N 1
ATOM 2341 C CA . PHE A 1 315 ? -9.714 -1.749 3.996 1.00 93.81 315 PHE A CA 1
ATOM 2342 C C . PHE A 1 315 ? -9.680 -0.223 3.800 1.00 93.81 315 PHE A C 1
ATOM 2344 O O . PHE A 1 315 ? -10.084 0.277 2.745 1.00 93.81 315 PHE A O 1
ATOM 2351 N N . SER A 1 316 ? -9.197 0.517 4.806 1.00 92.12 316 SER A N 1
ATOM 2352 C CA . SER A 1 316 ? -9.084 1.982 4.736 1.00 92.12 316 SER A CA 1
ATOM 2353 C C . SER A 1 316 ? -7.947 2.424 3.810 1.00 92.12 316 SER A C 1
ATOM 2355 O O . SER A 1 316 ? -8.065 3.423 3.102 1.00 92.12 316 SER A O 1
ATOM 2357 N N . THR A 1 317 ? -6.866 1.643 3.769 1.00 91.94 317 THR A N 1
ATOM 2358 C CA . THR A 1 317 ? -5.711 1.815 2.880 1.00 91.94 317 THR A CA 1
ATOM 2359 C C . THR A 1 317 ? -5.148 0.451 2.474 1.00 91.94 317 THR A C 1
ATOM 2361 O O . THR A 1 317 ? -5.526 -0.579 3.034 1.00 91.94 317 THR A O 1
ATOM 2364 N N . ARG A 1 318 ? -4.233 0.426 1.495 1.00 92.00 318 ARG A N 1
ATOM 2365 C CA . ARG A 1 318 ? -3.557 -0.807 1.065 1.00 92.00 318 ARG A CA 1
ATOM 2366 C C . ARG A 1 318 ? -2.898 -1.515 2.268 1.00 92.00 318 ARG A C 1
ATOM 2368 O O . ARG A 1 318 ? -2.059 -0.899 2.936 1.00 92.00 318 ARG A O 1
ATOM 2375 N N . PRO A 1 319 ? -3.183 -2.811 2.517 1.00 94.38 319 PRO A N 1
ATOM 2376 C CA . PRO A 1 319 ? -2.612 -3.504 3.666 1.00 94.38 319 PRO A CA 1
ATOM 2377 C C . PRO A 1 319 ? -1.108 -3.759 3.503 1.00 94.38 319 PRO A C 1
ATOM 2379 O O . PRO A 1 319 ? -0.339 -3.474 4.424 1.00 94.38 319 PRO A O 1
ATOM 2382 N N . GLY A 1 320 ? -0.665 -4.223 2.333 1.00 94.69 320 GLY A N 1
ATOM 2383 C CA . GLY A 1 320 ? 0.731 -4.565 2.034 1.00 94.69 320 GLY A CA 1
ATOM 2384 C C . GLY A 1 320 ? 1.257 -5.796 2.780 1.00 94.69 320 GLY A C 1
ATOM 2385 O O . GLY A 1 320 ? 2.468 -5.955 2.892 1.00 94.69 320 GLY A O 1
ATOM 2386 N N . THR A 1 321 ? 0.359 -6.603 3.348 1.00 95.31 321 THR A N 1
ATOM 2387 C CA . THR A 1 321 ? 0.631 -7.839 4.098 1.00 95.31 321 THR A CA 1
ATOM 2388 C C . THR A 1 321 ? -0.682 -8.597 4.300 1.00 95.31 321 THR A C 1
ATOM 2390 O O . THR A 1 321 ? -1.735 -7.969 4.426 1.00 95.31 321 THR A O 1
ATOM 2393 N N . SER A 1 322 ? -0.629 -9.926 4.362 1.00 96.56 322 SER A N 1
ATOM 2394 C CA . SER A 1 322 ? -1.759 -10.783 4.753 1.00 96.56 322 SER A CA 1
ATOM 2395 C C . SER A 1 322 ? -1.933 -10.895 6.274 1.00 96.56 322 SER A C 1
ATOM 2397 O O . SER A 1 322 ? -2.908 -11.486 6.725 1.00 96.56 322 SER A O 1
ATOM 2399 N N . PHE A 1 323 ? -1.009 -10.323 7.060 1.00 97.44 323 PHE A N 1
ATOM 2400 C CA . PHE A 1 323 ? -0.921 -10.436 8.524 1.00 97.44 323 PHE A CA 1
ATOM 2401 C C . PHE A 1 323 ? -0.603 -11.844 9.048 1.00 97.44 323 PHE A C 1
ATOM 2403 O O . PHE A 1 323 ? -0.643 -12.077 10.252 1.00 97.44 323 PHE A O 1
ATOM 2410 N N . ASN A 1 324 ? -0.232 -12.779 8.174 1.00 96.12 324 ASN A N 1
ATOM 2411 C CA . ASN A 1 324 ? 0.023 -14.172 8.546 1.00 96.12 324 ASN A CA 1
ATOM 2412 C C . ASN A 1 324 ? 1.470 -14.453 8.988 1.00 96.12 324 ASN A C 1
ATOM 2414 O O . ASN A 1 324 ? 1.792 -15.598 9.280 1.00 96.12 324 ASN A O 1
ATOM 2418 N N . ASP A 1 325 ? 2.336 -13.435 9.054 1.00 91.50 325 ASP A N 1
ATOM 2419 C CA . ASP A 1 325 ? 3.775 -13.596 9.329 1.00 91.50 325 ASP A CA 1
ATOM 2420 C C . ASP A 1 325 ? 4.078 -14.174 10.729 1.00 91.50 325 ASP A C 1
ATOM 2422 O O . ASP A 1 325 ? 5.194 -14.616 10.999 1.00 91.50 325 ASP A O 1
ATOM 2426 N N . ASN A 1 326 ? 3.104 -14.155 11.644 1.00 92.25 326 ASN A N 1
ATOM 2427 C CA . ASN A 1 326 ? 3.243 -14.754 12.965 1.00 92.25 326 ASN A CA 1
ATOM 2428 C C . ASN A 1 326 ? 2.891 -16.251 12.922 1.00 92.25 326 ASN A C 1
ATOM 2430 O O . ASN A 1 326 ? 1.721 -16.609 12.819 1.00 92.25 326 ASN A O 1
ATOM 2434 N N . GLU A 1 327 ? 3.900 -17.117 13.051 1.00 86.44 327 GLU A N 1
ATOM 2435 C CA . GLU A 1 327 ? 3.731 -18.577 12.960 1.00 86.44 327 GLU A CA 1
ATOM 2436 C C . GLU A 1 327 ? 2.822 -19.169 14.050 1.00 86.44 327 GLU A C 1
ATOM 2438 O O . GLU A 1 327 ? 2.123 -20.152 13.807 1.00 86.44 327 GLU A O 1
ATOM 2443 N N . GLU A 1 328 ? 2.819 -18.591 15.256 1.00 86.06 328 GLU A N 1
ATOM 2444 C CA . GLU A 1 328 ? 2.008 -19.100 16.369 1.00 86.06 328 GLU A CA 1
ATOM 2445 C C . GLU A 1 328 ? 0.548 -18.649 16.275 1.00 86.06 328 GLU A C 1
ATOM 2447 O O . GLU A 1 328 ? -0.355 -19.369 16.709 1.00 86.06 328 GLU A O 1
ATOM 2452 N N . ARG A 1 329 ? 0.317 -17.434 15.766 1.00 89.44 329 ARG A N 1
ATOM 2453 C CA . ARG A 1 329 ? -0.995 -16.779 15.703 1.00 89.44 329 ARG A CA 1
ATOM 2454 C C . ARG A 1 329 ? -1.119 -15.956 14.413 1.00 89.44 329 ARG A C 1
ATOM 2456 O O . ARG A 1 329 ? -0.982 -14.732 14.475 1.00 89.44 329 ARG A O 1
ATOM 2463 N N . PRO A 1 330 ? -1.356 -16.595 13.256 1.00 94.25 330 PRO A N 1
ATOM 2464 C CA . PRO A 1 330 ? -1.483 -15.887 11.989 1.00 94.25 330 PRO A CA 1
ATOM 2465 C C . PRO A 1 330 ? -2.739 -15.007 11.958 1.00 94.25 330 PRO A C 1
ATOM 2467 O O . PRO A 1 330 ? -3.744 -15.287 12.615 1.00 94.25 330 PRO A O 1
ATOM 2470 N N . GLY A 1 331 ? -2.691 -13.951 11.150 1.00 96.75 331 GLY A N 1
ATOM 2471 C CA . GLY A 1 331 ? -3.809 -13.044 10.935 1.00 96.75 331 GLY A CA 1
ATOM 2472 C C . GLY A 1 331 ? -3.856 -11.892 11.937 1.00 96.75 331 GLY A C 1
ATOM 2473 O O . GLY A 1 331 ? -2.861 -11.516 12.556 1.00 96.75 331 GLY A O 1
ATOM 2474 N N . PHE A 1 332 ? -5.037 -11.302 12.095 1.00 98.06 332 PHE A N 1
ATOM 2475 C CA . PHE A 1 332 ? -5.286 -10.225 13.057 1.00 98.06 332 PHE A CA 1
ATOM 2476 C C . PHE A 1 332 ? -6.484 -10.545 13.953 1.00 98.06 332 PHE A C 1
ATOM 2478 O O . PHE A 1 332 ? -7.405 -11.254 13.558 1.00 98.06 332 PHE A O 1
ATOM 2485 N N . LEU A 1 333 ? -6.471 -10.033 15.180 1.00 97.69 333 LEU A N 1
ATOM 2486 C CA . LEU A 1 333 ? -7.457 -10.345 16.209 1.00 97.69 333 LEU A CA 1
ATOM 2487 C C . LEU A 1 333 ? -8.657 -9.393 16.160 1.00 97.69 333 LEU A C 1
ATOM 2489 O O . LEU A 1 333 ? -8.506 -8.172 16.284 1.00 97.69 333 LEU A O 1
ATOM 2493 N N . VAL A 1 334 ? -9.850 -9.974 16.065 1.00 98.06 334 VAL A N 1
ATOM 2494 C CA . VAL A 1 334 ? -11.151 -9.308 16.178 1.00 98.06 334 VAL A CA 1
ATOM 2495 C C . VAL A 1 334 ? -11.943 -9.933 17.321 1.00 98.06 334 VAL A C 1
ATOM 2497 O O . VAL A 1 334 ? -12.032 -11.154 17.444 1.00 98.06 334 VAL A O 1
ATOM 2500 N N . ASN A 1 335 ? -12.554 -9.091 18.141 1.00 96.50 335 ASN A N 1
ATOM 2501 C CA . ASN A 1 335 ? -13.464 -9.494 19.198 1.00 96.50 335 ASN A CA 1
ATOM 2502 C C . ASN A 1 335 ? -14.913 -9.312 18.746 1.00 96.50 335 ASN A C 1
ATOM 2504 O O . ASN A 1 335 ? -15.254 -8.299 18.131 1.00 96.50 335 ASN A O 1
ATOM 2508 N N . VAL A 1 336 ? -15.765 -10.271 19.106 1.00 97.38 336 VAL A N 1
ATOM 2509 C CA . VAL A 1 336 ? -17.221 -10.092 19.116 1.00 97.38 336 VAL A CA 1
ATOM 2510 C C . VAL A 1 336 ? -17.612 -9.670 20.522 1.00 97.38 336 VAL A C 1
ATOM 2512 O O . VAL A 1 336 ? -17.309 -10.379 21.485 1.00 97.38 336 VAL A O 1
ATOM 2515 N N . VAL A 1 337 ? -18.273 -8.526 20.643 1.00 94.25 337 VAL A N 1
ATOM 2516 C CA . VAL A 1 337 ? -18.690 -7.931 21.916 1.00 94.25 337 VAL A CA 1
ATOM 2517 C C . VAL A 1 337 ? -20.205 -7.793 21.921 1.00 94.25 337 VAL A C 1
ATOM 2519 O O . VAL A 1 337 ? -20.789 -7.406 20.919 1.00 94.25 337 VAL A O 1
ATOM 2522 N N . ALA A 1 338 ? -20.857 -8.109 23.035 1.00 93.19 338 ALA A N 1
ATOM 2523 C CA . ALA A 1 338 ? -22.285 -7.862 23.210 1.00 93.19 338 ALA A CA 1
ATOM 2524 C C . ALA A 1 338 ? -22.544 -7.326 24.613 1.00 93.19 338 ALA A C 1
ATOM 2526 O O . ALA A 1 338 ? -22.050 -7.891 25.591 1.00 93.19 338 ALA A O 1
ATOM 2527 N N . ASP A 1 339 ? -23.283 -6.216 24.689 1.00 88.88 339 ASP A N 1
ATOM 2528 C CA . ASP A 1 339 ? -23.544 -5.476 25.930 1.00 88.88 339 ASP A CA 1
ATOM 2529 C C . ASP A 1 339 ? -22.259 -5.248 26.770 1.00 88.88 339 ASP A C 1
ATOM 2531 O O . ASP A 1 339 ? -22.264 -5.352 27.995 1.00 88.88 339 ASP A O 1
ATOM 2535 N N . ASP A 1 340 ? -21.149 -4.913 26.097 1.00 85.25 340 ASP A N 1
ATOM 2536 C CA . ASP A 1 340 ? -19.820 -4.643 26.677 1.00 85.25 340 ASP A CA 1
ATOM 2537 C C . ASP A 1 340 ? -19.071 -5.832 27.281 1.00 85.25 340 ASP A C 1
ATOM 2539 O O . ASP A 1 340 ? -18.086 -5.645 27.995 1.00 85.25 340 ASP A O 1
ATOM 2543 N N . VAL A 1 341 ? -19.500 -7.047 26.948 1.00 87.88 341 VAL A N 1
ATOM 2544 C CA . VAL A 1 341 ? -18.824 -8.289 27.323 1.00 87.88 341 VAL A CA 1
ATOM 2545 C C . VAL A 1 341 ? -18.252 -8.956 26.078 1.00 87.88 341 VAL A C 1
ATOM 2547 O O . VAL A 1 341 ? -18.957 -9.122 25.078 1.00 87.88 341 VAL A O 1
ATOM 2550 N N . VAL A 1 342 ? -16.986 -9.375 26.126 1.00 91.62 342 VAL A N 1
ATOM 2551 C CA . VAL A 1 342 ? -16.368 -10.140 25.034 1.00 91.62 342 VAL A CA 1
ATOM 2552 C C . VAL A 1 342 ? -16.993 -11.534 24.979 1.00 91.62 342 VAL A C 1
ATOM 2554 O O . VAL A 1 342 ? -16.936 -12.292 25.948 1.00 91.62 342 VAL A O 1
ATOM 2557 N N . LYS A 1 343 ? -17.579 -11.870 23.827 1.00 95.62 343 LYS A N 1
ATOM 2558 C CA . LYS A 1 343 ? -18.249 -13.149 23.544 1.00 95.62 343 LYS A CA 1
ATOM 2559 C C . LYS A 1 343 ? -17.404 -14.095 22.697 1.00 95.62 343 LYS A C 1
ATOM 2561 O O . LYS A 1 343 ? -17.531 -15.311 22.822 1.00 95.62 343 LYS A O 1
ATOM 2566 N N . ALA A 1 344 ? -16.513 -13.559 21.864 1.00 96.56 344 ALA A N 1
ATOM 2567 C CA . ALA A 1 344 ? -15.527 -14.346 21.128 1.00 96.56 344 ALA A CA 1
ATOM 2568 C C . ALA A 1 344 ? -14.271 -13.525 20.822 1.00 96.56 344 ALA A C 1
ATOM 2570 O O . ALA A 1 344 ? -14.357 -12.315 20.617 1.00 96.56 344 ALA A O 1
ATOM 2571 N N . LYS A 1 345 ? -13.125 -14.208 20.741 1.00 96.50 345 LYS A N 1
ATOM 2572 C CA . LYS A 1 345 ? -11.818 -13.666 20.341 1.00 96.50 345 LYS A CA 1
ATOM 2573 C C . LYS A 1 345 ? -11.351 -14.443 19.115 1.00 96.50 345 LYS A C 1
ATOM 2575 O O . LYS A 1 345 ? -11.130 -15.646 19.231 1.00 96.50 345 LYS A O 1
ATOM 2580 N N . ILE A 1 346 ? -11.272 -13.807 17.951 1.00 98.12 346 ILE A N 1
ATOM 2581 C CA . ILE A 1 346 ? -11.158 -14.493 16.658 1.00 98.12 346 ILE A CA 1
ATOM 2582 C C . ILE A 1 346 ? -9.970 -13.944 15.867 1.00 98.12 346 ILE A C 1
ATOM 2584 O O . ILE A 1 346 ? -9.947 -12.764 15.521 1.00 98.12 346 ILE A O 1
ATOM 2588 N N . TYR A 1 347 ? -9.005 -14.800 15.546 1.00 98.12 347 TYR A N 1
ATOM 2589 C CA . TYR A 1 347 ? -7.966 -14.508 14.565 1.00 98.12 347 TYR A CA 1
ATOM 2590 C C . TYR A 1 347 ? -8.526 -14.652 13.152 1.00 98.12 347 TYR A C 1
ATOM 2592 O O . TYR A 1 347 ? -9.077 -15.692 12.794 1.00 98.12 347 TYR A O 1
ATOM 2600 N N . VAL A 1 348 ? -8.401 -13.592 12.362 1.00 98.31 348 VAL A N 1
ATOM 2601 C CA . VAL A 1 348 ? -8.811 -13.543 10.960 1.00 98.31 348 VAL A CA 1
ATOM 2602 C C . VAL A 1 348 ? -7.589 -13.795 10.091 1.00 98.31 348 VAL A C 1
ATOM 2604 O O . VAL A 1 348 ? -6.757 -12.906 9.909 1.00 98.31 348 VAL A O 1
ATOM 2607 N N . VAL A 1 349 ? -7.486 -15.013 9.570 1.00 98.06 349 VAL A N 1
ATOM 2608 C CA . VAL A 1 349 ? -6.412 -15.442 8.671 1.00 98.06 349 VAL A CA 1
ATOM 2609 C C . VAL A 1 349 ? -6.816 -15.136 7.237 1.00 98.06 349 VAL A C 1
ATOM 2611 O O . VAL A 1 349 ? -7.886 -15.549 6.780 1.00 98.06 349 VAL A O 1
ATOM 2614 N N . ILE A 1 350 ? -5.958 -14.416 6.517 1.00 97.75 350 ILE A N 1
ATOM 2615 C CA . ILE A 1 350 ? -6.216 -14.028 5.129 1.00 97.75 350 ILE A CA 1
ATOM 2616 C C . ILE A 1 350 ? -5.591 -15.053 4.187 1.00 97.75 350 ILE A C 1
ATOM 2618 O O . ILE A 1 350 ? -4.386 -15.288 4.245 1.00 97.75 350 ILE A O 1
ATOM 2622 N N . VAL A 1 351 ? -6.372 -15.619 3.271 1.00 96.88 351 VAL A N 1
ATOM 2623 C CA . VAL A 1 351 ? -5.821 -16.402 2.156 1.00 96.88 351 VAL A CA 1
ATOM 2624 C C . VAL A 1 351 ? -5.385 -15.442 1.055 1.00 96.88 351 VAL A C 1
ATOM 2626 O O . VAL A 1 351 ? -6.207 -14.941 0.287 1.00 96.88 351 VAL A O 1
ATOM 2629 N N . ASP A 1 352 ? -4.084 -15.170 0.990 1.00 96.31 352 ASP A N 1
ATOM 2630 C CA . ASP A 1 352 ? -3.470 -14.516 -0.162 1.00 96.31 352 ASP A CA 1
ATOM 2631 C C . ASP A 1 352 ? -3.161 -15.569 -1.235 1.00 96.31 352 ASP A C 1
ATOM 2633 O O . ASP A 1 352 ? -2.138 -16.249 -1.173 1.00 96.31 352 ASP A O 1
ATOM 2637 N N . GLU A 1 353 ? -4.050 -15.705 -2.222 1.00 95.38 353 GLU A N 1
ATOM 2638 C CA . GLU A 1 353 ? -3.904 -16.668 -3.325 1.00 95.38 353 GLU A CA 1
ATOM 2639 C C . GLU A 1 353 ? -2.638 -16.418 -4.166 1.00 95.38 353 GLU A C 1
ATOM 2641 O O . GLU A 1 353 ? -2.158 -17.327 -4.842 1.00 95.38 353 GLU A O 1
ATOM 2646 N N . LEU A 1 354 ? -2.055 -15.212 -4.102 1.00 96.31 354 LEU A N 1
ATOM 2647 C CA . LEU A 1 354 ? -0.851 -14.844 -4.850 1.00 96.31 354 LEU A CA 1
ATOM 2648 C C . LEU A 1 354 ? 0.448 -15.027 -4.045 1.00 96.31 354 LEU A C 1
ATOM 2650 O O . LEU A 1 354 ? 1.538 -14.828 -4.595 1.00 96.31 354 LEU A O 1
ATOM 2654 N N . ALA A 1 355 ? 0.366 -15.406 -2.763 1.00 95.31 355 ALA A N 1
ATOM 2655 C CA . ALA A 1 355 ? 1.526 -15.505 -1.874 1.00 95.31 355 ALA A CA 1
ATOM 2656 C C . ALA A 1 355 ? 2.566 -16.510 -2.387 1.00 95.31 355 ALA A C 1
ATOM 2658 O O . ALA A 1 355 ? 3.743 -16.158 -2.509 1.00 95.31 355 ALA A O 1
ATOM 2659 N N . ASP A 1 356 ? 2.122 -17.705 -2.777 1.00 95.00 356 ASP A N 1
ATOM 2660 C CA . ASP A 1 356 ? 2.993 -18.809 -3.203 1.00 95.00 356 ASP A CA 1
ATOM 2661 C C . ASP A 1 356 ? 3.227 -18.861 -4.720 1.00 95.00 356 ASP A C 1
ATOM 2663 O O . ASP A 1 356 ? 3.974 -19.708 -5.213 1.00 95.00 356 ASP A O 1
ATOM 2667 N N . VAL A 1 357 ? 2.618 -17.949 -5.484 1.00 96.88 357 VAL A N 1
ATOM 2668 C CA . VAL A 1 357 ? 2.877 -17.850 -6.922 1.00 96.88 357 VAL A CA 1
ATOM 2669 C C . VAL A 1 357 ? 4.292 -17.311 -7.142 1.00 96.88 357 VAL A C 1
ATOM 2671 O O . VAL A 1 357 ? 4.669 -16.245 -6.634 1.00 96.88 357 VAL A O 1
ATOM 2674 N N . ASP A 1 358 ? 5.072 -18.045 -7.936 1.00 95.94 358 ASP A N 1
ATOM 2675 C CA . ASP A 1 358 ? 6.398 -17.634 -8.385 1.00 95.94 358 ASP A CA 1
ATOM 2676 C C . ASP A 1 358 ? 6.292 -16.740 -9.630 1.00 95.94 358 ASP A C 1
ATOM 2678 O O . ASP A 1 358 ? 6.149 -17.209 -10.759 1.00 95.94 358 ASP A O 1
ATOM 2682 N N . PHE A 1 359 ? 6.396 -15.428 -9.427 1.00 96.81 359 PHE A N 1
ATOM 2683 C CA . PHE A 1 359 ? 6.371 -14.443 -10.514 1.00 96.81 359 PHE A CA 1
ATOM 2684 C C . PHE A 1 359 ? 7.676 -14.409 -11.333 1.00 96.81 359 PHE A C 1
ATOM 2686 O O . PHE A 1 359 ? 7.736 -13.757 -12.378 1.00 96.81 359 PHE A O 1
ATOM 2693 N N . THR A 1 360 ? 8.711 -15.144 -10.915 1.00 95.19 360 THR A N 1
ATOM 2694 C CA . THR A 1 360 ? 9.944 -15.313 -11.697 1.00 95.19 360 THR A CA 1
ATOM 2695 C C . THR A 1 360 ? 9.859 -16.476 -12.691 1.00 95.19 360 THR A C 1
ATOM 2697 O O . THR A 1 360 ? 10.652 -16.542 -13.635 1.00 95.19 360 THR A O 1
ATOM 2700 N N . ALA A 1 361 ? 8.843 -17.341 -12.564 1.00 94.19 361 ALA A N 1
ATOM 2701 C CA . ALA A 1 361 ? 8.517 -18.420 -13.499 1.00 94.19 361 ALA A CA 1
ATOM 2702 C C . ALA A 1 361 ? 7.754 -17.911 -14.742 1.00 94.19 361 ALA A C 1
ATOM 2704 O O . ALA A 1 361 ? 6.736 -18.464 -15.150 1.00 94.19 361 ALA A O 1
ATOM 2705 N N . ASN A 1 362 ? 8.256 -16.839 -15.352 1.00 94.69 362 ASN A N 1
ATOM 2706 C CA . ASN A 1 362 ? 7.608 -16.104 -16.445 1.00 94.69 362 ASN A CA 1
ATOM 2707 C C . ASN A 1 362 ? 8.110 -16.479 -17.855 1.00 94.69 362 ASN A C 1
ATOM 2709 O O . ASN A 1 362 ? 7.709 -15.877 -18.852 1.00 94.69 362 ASN A O 1
ATOM 2713 N N . GLY A 1 363 ? 8.997 -17.475 -17.948 1.00 93.69 363 GLY A N 1
ATOM 2714 C CA . GLY A 1 363 ? 9.562 -17.982 -19.203 1.00 93.69 363 GLY A CA 1
ATOM 2715 C C . GLY A 1 363 ? 10.796 -17.230 -19.712 1.00 93.69 363 GLY A C 1
ATOM 2716 O O . GLY A 1 363 ? 11.432 -17.691 -20.664 1.00 93.69 363 GLY A O 1
ATOM 2717 N N . LEU A 1 364 ? 11.180 -16.112 -19.094 1.00 95.00 364 LEU A N 1
ATOM 2718 C CA . LEU A 1 364 ? 12.438 -15.435 -19.408 1.00 95.00 364 LEU A CA 1
ATOM 2719 C C . LEU A 1 364 ? 13.640 -16.240 -18.892 1.00 95.00 364 LEU A C 1
ATOM 2721 O O . LEU A 1 364 ? 13.559 -16.936 -17.881 1.00 95.00 364 LEU A O 1
ATOM 2725 N N . VAL A 1 365 ? 14.779 -16.122 -19.580 1.00 91.81 365 VAL A N 1
ATOM 2726 C CA . VAL A 1 365 ? 16.049 -16.742 -19.172 1.00 91.81 365 VAL A CA 1
ATOM 2727 C C . VAL A 1 365 ? 17.091 -15.649 -18.965 1.00 91.81 365 VAL A C 1
ATOM 2729 O O . VAL A 1 365 ? 17.544 -15.032 -19.930 1.00 91.81 365 VAL A O 1
ATOM 2732 N N . GLY A 1 366 ? 17.478 -15.435 -17.705 1.00 88.94 366 GLY A N 1
ATOM 2733 C CA . GLY A 1 366 ? 18.425 -14.393 -17.311 1.00 88.94 366 GLY A CA 1
ATOM 2734 C C . GLY A 1 366 ? 17.913 -12.977 -17.591 1.00 88.94 366 GLY A C 1
ATOM 2735 O O . GLY A 1 366 ? 16.712 -12.733 -17.689 1.00 88.94 366 GLY A O 1
ATOM 2736 N N . ASN A 1 367 ? 18.848 -12.041 -17.719 1.00 90.06 367 ASN A N 1
ATOM 2737 C CA . ASN A 1 367 ? 18.597 -10.676 -18.168 1.00 90.06 367 ASN A CA 1
ATOM 2738 C C . ASN A 1 367 ? 19.190 -10.471 -19.573 1.00 90.06 367 ASN A C 1
ATOM 2740 O O . ASN A 1 367 ? 19.967 -11.298 -20.056 1.00 90.06 367 ASN A O 1
ATOM 2744 N N . TYR A 1 368 ? 18.832 -9.375 -20.241 1.00 93.94 368 TYR A N 1
ATOM 2745 C CA . TYR A 1 368 ? 19.465 -9.006 -21.510 1.00 93.94 368 TYR A CA 1
ATOM 2746 C C . TYR A 1 368 ? 20.442 -7.838 -21.359 1.00 93.94 368 TYR A C 1
ATOM 2748 O O . TYR A 1 368 ? 20.337 -7.020 -20.445 1.00 93.94 368 TYR A O 1
ATOM 2756 N N . GLU A 1 369 ? 21.356 -7.724 -22.319 1.00 95.25 369 GLU A N 1
ATOM 2757 C CA . GLU A 1 369 ? 22.184 -6.538 -22.529 1.00 95.25 369 GLU A CA 1
ATOM 2758 C C . GLU A 1 369 ? 22.213 -6.237 -24.028 1.00 95.25 369 GLU A C 1
ATOM 2760 O O . GLU A 1 369 ? 22.601 -7.094 -24.825 1.00 95.25 369 GLU A O 1
ATOM 2765 N N . ALA A 1 370 ? 21.752 -5.056 -24.438 1.00 96.31 370 ALA A N 1
ATOM 2766 C CA . ALA A 1 370 ? 21.567 -4.746 -25.855 1.00 96.31 370 ALA A CA 1
ATOM 2767 C C . ALA A 1 370 ? 21.603 -3.238 -26.145 1.00 96.31 370 ALA A C 1
ATOM 2769 O O . ALA A 1 370 ? 21.557 -2.421 -25.227 1.00 96.31 370 ALA A O 1
ATOM 2770 N N . GLU A 1 371 ? 21.687 -2.849 -27.417 1.00 96.19 371 GLU A N 1
ATOM 2771 C CA . GLU A 1 371 ? 21.765 -1.445 -27.839 1.00 96.19 371 GLU A CA 1
ATOM 2772 C C . GLU A 1 371 ? 20.545 -1.055 -28.672 1.00 96.19 371 GLU A C 1
ATOM 2774 O O . GLU A 1 371 ? 20.291 -1.627 -29.734 1.00 96.19 371 GLU A O 1
ATOM 2779 N N . TRP A 1 372 ? 19.810 -0.043 -28.213 1.00 96.62 372 TRP A N 1
ATOM 2780 C CA . TRP A 1 372 ? 18.723 0.544 -28.981 1.00 96.62 372 TRP A CA 1
ATOM 2781 C C . TRP A 1 372 ? 19.281 1.392 -30.121 1.00 96.62 372 TRP A C 1
ATOM 2783 O O . TRP A 1 372 ? 20.141 2.249 -29.914 1.00 96.62 372 TRP A O 1
ATOM 2793 N N . GLY A 1 373 ? 18.798 1.135 -31.335 1.00 94.06 373 GLY A N 1
ATOM 2794 C CA . GLY A 1 373 ? 19.188 1.842 -32.553 1.00 94.06 373 GLY A CA 1
ATOM 2795 C C . GLY A 1 373 ? 20.587 1.541 -33.098 1.00 94.06 373 GLY A C 1
ATOM 2796 O O . GLY A 1 373 ? 20.829 1.797 -34.276 1.00 94.06 373 GLY A O 1
ATOM 2797 N N . GLY A 1 374 ? 21.485 0.959 -32.294 1.00 93.25 374 GLY A N 1
ATOM 2798 C CA . GLY A 1 374 ? 22.834 0.562 -32.707 1.00 93.25 374 GLY A CA 1
ATOM 2799 C C . GLY A 1 374 ? 23.575 1.682 -33.443 1.00 93.25 374 GLY A C 1
ATOM 2800 O O . GLY A 1 374 ? 23.699 2.795 -32.939 1.00 93.25 374 GLY A O 1
ATOM 2801 N N . THR A 1 375 ? 24.074 1.391 -34.646 1.00 93.81 375 THR A N 1
ATOM 2802 C CA . THR A 1 375 ? 24.710 2.381 -35.538 1.00 93.81 375 THR A CA 1
ATOM 2803 C C . THR A 1 375 ? 23.729 3.080 -36.483 1.00 93.81 375 THR A C 1
ATOM 2805 O O . THR A 1 375 ? 24.150 3.923 -37.270 1.00 93.81 375 THR A O 1
ATOM 2808 N N . GLU A 1 376 ? 22.449 2.712 -36.459 1.00 92.88 376 GLU A N 1
ATOM 2809 C CA . GLU A 1 376 ? 21.460 3.101 -37.472 1.00 92.88 376 GLU A CA 1
ATOM 2810 C C . GLU A 1 376 ? 20.638 4.326 -37.066 1.00 92.88 376 GLU A C 1
ATOM 2812 O O . GLU A 1 376 ? 20.265 5.131 -37.920 1.00 92.88 376 GLU A O 1
ATOM 2817 N N . LYS A 1 377 ? 20.350 4.483 -35.769 1.00 93.12 377 LYS A N 1
ATOM 2818 C CA . LYS A 1 377 ? 19.587 5.620 -35.240 1.00 93.12 377 LYS A CA 1
ATOM 2819 C C . LYS A 1 377 ? 20.039 6.012 -33.838 1.00 93.12 377 LYS A C 1
ATOM 2821 O O . LYS A 1 377 ? 20.469 5.170 -33.055 1.00 93.12 377 LYS A O 1
ATOM 2826 N N . ALA A 1 378 ? 19.875 7.295 -33.531 1.00 95.38 378 ALA A N 1
ATOM 2827 C CA . ALA A 1 378 ? 20.129 7.879 -32.223 1.00 95.38 378 ALA A CA 1
ATOM 2828 C C . ALA A 1 378 ? 18.863 8.536 -31.663 1.00 95.38 378 ALA A C 1
ATOM 2830 O O . ALA A 1 378 ? 18.016 9.027 -32.413 1.00 95.38 378 ALA A O 1
ATOM 2831 N N . GLN A 1 379 ? 18.769 8.588 -30.339 1.00 96.50 379 GLN A N 1
ATOM 2832 C CA . GLN A 1 379 ? 17.824 9.426 -29.623 1.00 96.50 379 GLN A CA 1
ATOM 2833 C C . GLN A 1 379 ? 18.192 10.899 -29.875 1.00 96.50 379 GLN A C 1
ATOM 2835 O O . GLN A 1 379 ? 19.361 11.253 -29.675 1.00 96.50 379 GLN A O 1
ATOM 2840 N N . PRO A 1 380 ? 17.236 11.749 -30.298 1.00 96.94 380 PRO A N 1
ATOM 2841 C CA . PRO A 1 380 ? 17.476 13.172 -30.523 1.00 96.94 380 PRO A CA 1
ATOM 2842 C C . PRO A 1 380 ? 17.932 13.936 -29.272 1.00 96.94 380 PRO A C 1
ATOM 2844 O O . PRO A 1 380 ? 17.784 13.465 -28.145 1.00 96.94 380 PRO A O 1
ATOM 2847 N N . LEU A 1 381 ? 18.455 15.143 -29.499 1.00 96.88 381 LEU A N 1
ATOM 2848 C CA . LEU A 1 381 ? 18.721 16.126 -28.447 1.00 96.88 381 LEU A CA 1
ATOM 2849 C C . LEU A 1 381 ? 17.412 16.610 -27.801 1.00 96.88 381 LEU A C 1
ATOM 2851 O O . LEU A 1 381 ? 16.376 16.663 -28.467 1.00 96.88 381 LEU A O 1
ATOM 2855 N N . GLY A 1 382 ? 17.498 17.051 -26.548 1.00 95.81 382 GLY A N 1
ATOM 2856 C CA . GLY A 1 382 ? 16.390 17.642 -25.804 1.00 95.81 382 GLY A CA 1
ATOM 2857 C C . GLY A 1 382 ? 15.370 16.621 -25.307 1.00 95.81 382 GLY A C 1
ATOM 2858 O O . GLY A 1 382 ? 15.656 15.422 -25.198 1.00 95.81 382 GLY A O 1
ATOM 2859 N N . ALA A 1 383 ? 14.171 17.110 -24.982 1.00 96.31 383 ALA A N 1
ATOM 2860 C CA . ALA A 1 383 ? 13.138 16.258 -24.418 1.00 96.31 383 ALA A CA 1
ATOM 2861 C C . ALA A 1 383 ? 12.683 15.175 -25.400 1.00 96.31 383 ALA A C 1
ATOM 2863 O O . ALA A 1 383 ? 12.465 15.403 -26.592 1.00 96.31 383 ALA A O 1
ATOM 2864 N N . GLY A 1 384 ? 12.480 13.972 -24.874 1.00 96.12 384 GLY A N 1
ATOM 2865 C CA . GLY A 1 384 ? 12.068 12.832 -25.676 1.00 96.12 384 GLY A CA 1
ATOM 2866 C C . GLY A 1 384 ? 11.619 11.658 -24.827 1.00 96.12 384 GLY A C 1
ATOM 2867 O O . GLY A 1 384 ? 11.710 11.684 -23.601 1.00 96.12 384 GLY A O 1
ATOM 2868 N N . LYS A 1 385 ? 11.114 10.617 -25.490 1.00 96.25 385 LYS A N 1
ATOM 286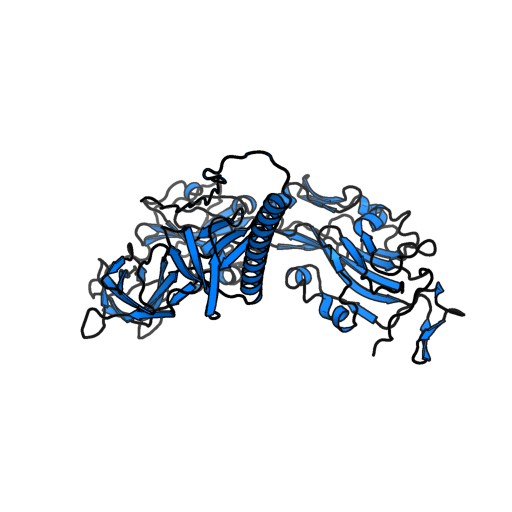9 C CA . LYS A 1 385 ? 10.617 9.409 -24.829 1.00 96.25 385 LYS A CA 1
ATOM 2870 C C . LYS A 1 385 ? 11.035 8.159 -25.581 1.00 96.25 385 LYS A C 1
ATOM 2872 O O . LYS A 1 385 ? 10.896 8.104 -26.804 1.00 96.25 385 LYS A O 1
ATOM 2877 N N . LEU A 1 386 ? 11.459 7.141 -24.841 1.00 96.44 386 LEU A N 1
ATOM 2878 C CA . LEU A 1 386 ? 11.681 5.796 -25.357 1.00 96.44 386 LEU A CA 1
ATOM 2879 C C . LEU A 1 386 ? 10.878 4.791 -24.527 1.00 96.44 386 LEU A C 1
ATOM 2881 O O . LEU A 1 386 ? 11.158 4.597 -23.350 1.00 96.44 386 LEU A O 1
ATOM 2885 N N . ASN A 1 387 ? 9.899 4.133 -25.151 1.00 96.25 387 ASN A N 1
ATOM 2886 C CA . ASN A 1 387 ? 9.131 3.074 -24.501 1.00 96.25 387 ASN A CA 1
ATOM 2887 C C . ASN A 1 387 ? 9.936 1.771 -24.500 1.00 96.25 387 ASN A C 1
ATOM 2889 O O . ASN A 1 387 ? 10.131 1.170 -25.563 1.00 96.25 387 ASN A O 1
ATOM 2893 N N . PHE A 1 388 ? 10.403 1.346 -23.328 1.00 95.56 388 PHE A N 1
ATOM 2894 C CA . PHE A 1 388 ? 11.268 0.174 -23.212 1.00 95.56 388 PHE A CA 1
ATOM 2895 C C . PHE A 1 388 ? 10.506 -1.127 -23.501 1.00 95.56 388 PHE A C 1
ATOM 2897 O O . PHE A 1 388 ? 10.934 -1.837 -24.413 1.00 95.56 388 PHE A O 1
ATOM 2904 N N . PRO A 1 389 ? 9.357 -1.429 -22.857 1.00 95.06 389 PRO A N 1
ATOM 2905 C CA . PRO A 1 389 ? 8.602 -2.656 -23.138 1.00 95.06 389 PRO A CA 1
ATOM 2906 C C . PRO A 1 389 ? 8.282 -2.853 -24.628 1.00 95.06 389 PRO A C 1
ATOM 2908 O O . PRO A 1 389 ? 8.463 -3.942 -25.177 1.00 95.06 389 PRO A O 1
ATOM 2911 N N . ARG A 1 390 ? 7.890 -1.779 -25.325 1.00 94.38 390 ARG A N 1
ATOM 2912 C CA . ARG A 1 390 ? 7.618 -1.801 -26.768 1.00 94.38 390 ARG A CA 1
ATOM 2913 C C . ARG A 1 390 ? 8.877 -2.052 -27.591 1.00 94.38 390 ARG A C 1
ATOM 2915 O O . ARG A 1 390 ? 8.794 -2.779 -28.577 1.00 94.38 390 ARG A O 1
ATOM 2922 N N . ALA A 1 391 ? 10.009 -1.449 -27.224 1.00 93.75 391 ALA A N 1
ATOM 2923 C CA . ALA A 1 391 ? 11.277 -1.679 -27.916 1.00 93.75 391 ALA A CA 1
ATOM 2924 C C . ALA A 1 391 ? 11.698 -3.155 -27.821 1.00 93.75 391 ALA A C 1
ATOM 2926 O O . ALA A 1 391 ? 12.142 -3.721 -28.815 1.00 93.75 391 ALA A O 1
ATOM 2927 N N . LEU A 1 392 ? 11.473 -3.806 -26.674 1.00 94.50 392 LEU A N 1
ATOM 2928 C CA . LEU A 1 392 ? 11.690 -5.251 -26.509 1.00 94.50 392 LEU A CA 1
ATOM 2929 C C . LEU A 1 392 ? 10.754 -6.076 -27.385 1.00 94.50 392 LEU A C 1
ATOM 2931 O O . LEU A 1 392 ? 11.183 -7.025 -28.031 1.00 94.50 392 LEU A O 1
ATOM 2935 N N . SER A 1 393 ? 9.483 -5.690 -27.467 1.00 94.25 393 SER A N 1
ATOM 2936 C CA . SER A 1 393 ? 8.506 -6.356 -28.336 1.00 94.25 393 SER A CA 1
ATOM 2937 C C . SER A 1 393 ? 8.814 -6.177 -29.830 1.00 94.25 393 SER A C 1
ATOM 2939 O O . SER A 1 393 ? 8.317 -6.932 -30.660 1.00 94.25 393 SER A O 1
ATOM 2941 N N . LYS A 1 394 ? 9.657 -5.198 -30.183 1.00 94.00 394 LYS A N 1
ATOM 2942 C CA . LYS A 1 394 ? 10.116 -4.903 -31.549 1.00 94.00 394 LYS A CA 1
ATOM 2943 C C . LYS A 1 394 ? 11.627 -5.064 -31.715 1.00 94.00 394 LYS A C 1
ATOM 2945 O O . LYS A 1 394 ? 12.214 -4.420 -32.592 1.00 94.00 394 LYS A O 1
ATOM 2950 N N . TYR A 1 395 ? 12.256 -5.905 -30.891 1.00 93.38 395 TYR A N 1
ATOM 2951 C CA . TYR A 1 395 ? 13.713 -5.958 -30.768 1.00 93.38 395 TYR A CA 1
ATOM 2952 C C . TYR A 1 395 ? 14.432 -6.196 -32.103 1.00 93.38 395 TYR A C 1
ATOM 2954 O O . TYR A 1 395 ? 15.472 -5.594 -32.328 1.00 93.38 395 TYR A O 1
ATOM 2962 N N . GLU A 1 396 ? 13.846 -6.963 -33.029 1.00 91.75 396 GLU A N 1
ATOM 2963 C CA . GLU A 1 396 ? 14.415 -7.209 -34.366 1.00 91.75 396 GLU A CA 1
ATOM 2964 C C . GLU A 1 396 ? 14.668 -5.926 -35.178 1.00 91.75 396 GLU A C 1
ATOM 2966 O O . GLU A 1 396 ? 15.521 -5.908 -36.059 1.00 91.75 396 GLU A O 1
ATOM 2971 N N . THR A 1 397 ? 13.926 -4.852 -34.890 1.00 92.12 397 THR A N 1
ATOM 2972 C CA . THR A 1 397 ? 14.032 -3.558 -35.588 1.00 92.12 397 THR A CA 1
ATOM 2973 C C . THR A 1 397 ? 14.550 -2.431 -34.700 1.00 92.12 397 THR A C 1
ATOM 2975 O O . THR A 1 397 ? 15.224 -1.519 -35.174 1.00 92.12 397 THR A O 1
ATOM 2978 N N . ASP A 1 398 ? 14.221 -2.455 -33.409 1.00 93.38 398 ASP A N 1
ATOM 2979 C CA . ASP A 1 398 ? 14.602 -1.398 -32.474 1.00 93.38 398 ASP A CA 1
ATOM 2980 C C . ASP A 1 398 ? 15.942 -1.673 -31.782 1.00 93.38 398 ASP A C 1
ATOM 2982 O O . ASP A 1 398 ? 16.582 -0.728 -31.319 1.00 93.38 398 ASP A O 1
ATOM 2986 N N . ILE A 1 399 ? 16.383 -2.932 -31.734 1.00 94.75 399 ILE A N 1
ATOM 2987 C CA . ILE A 1 399 ? 17.555 -3.394 -30.982 1.00 94.75 399 ILE A CA 1
ATOM 2988 C C . ILE A 1 399 ? 18.440 -4.258 -31.905 1.00 94.75 399 ILE A C 1
ATOM 2990 O O . ILE A 1 399 ? 18.510 -5.479 -31.760 1.00 94.75 399 ILE A O 1
ATOM 2994 N N . PRO A 1 400 ? 19.128 -3.637 -32.882 1.00 92.25 400 PRO A N 1
ATOM 2995 C CA . PRO A 1 400 ? 19.925 -4.364 -33.873 1.00 92.25 400 PRO A CA 1
ATOM 2996 C C . PRO A 1 400 ? 21.190 -5.019 -33.288 1.00 92.25 400 PRO A C 1
ATOM 2998 O O . PRO A 1 400 ? 21.767 -5.906 -33.915 1.00 92.25 400 PRO A O 1
ATOM 3001 N N . THR A 1 401 ? 21.627 -4.608 -32.092 1.00 94.06 401 THR A N 1
ATOM 3002 C CA . THR A 1 401 ? 22.818 -5.150 -31.420 1.00 94.06 401 THR A CA 1
ATOM 3003 C C . THR A 1 401 ? 22.430 -5.775 -30.085 1.00 94.06 401 THR A C 1
ATOM 3005 O O . THR A 1 401 ? 22.007 -5.064 -29.174 1.00 94.06 401 THR A O 1
ATOM 3008 N N . ILE A 1 402 ? 22.634 -7.086 -29.937 1.00 94.19 402 ILE A N 1
ATOM 3009 C CA . ILE A 1 402 ? 22.378 -7.833 -28.699 1.00 94.19 402 ILE A CA 1
ATOM 3010 C C . ILE A 1 402 ? 23.698 -8.425 -28.198 1.00 94.19 402 ILE A C 1
ATOM 3012 O O . ILE A 1 402 ? 24.316 -9.232 -28.889 1.00 94.19 402 ILE A O 1
ATOM 3016 N N . HIS A 1 403 ? 24.118 -8.032 -26.996 1.00 92.81 403 HIS A N 1
ATOM 3017 C CA . HIS A 1 403 ? 25.323 -8.548 -26.333 1.00 92.81 403 HIS A CA 1
ATOM 3018 C C . HIS A 1 403 ? 25.015 -9.781 -25.487 1.00 92.81 403 HIS A C 1
ATOM 3020 O O . HIS A 1 403 ? 25.817 -10.709 -25.425 1.00 92.81 403 HIS A O 1
ATOM 3026 N N . ASN A 1 404 ? 23.839 -9.796 -24.854 1.00 90.94 404 ASN A N 1
ATOM 3027 C CA . ASN A 1 404 ? 23.341 -10.903 -24.047 1.00 90.94 404 ASN A CA 1
ATOM 3028 C C . ASN A 1 404 ? 21.812 -11.035 -24.174 1.00 90.94 404 ASN A C 1
ATOM 3030 O O . ASN A 1 404 ? 21.111 -10.038 -24.351 1.00 90.94 404 ASN A O 1
ATOM 3034 N N . GLY A 1 405 ? 21.294 -12.258 -24.043 1.00 88.56 405 GLY A N 1
ATOM 3035 C CA . GLY A 1 405 ? 19.855 -12.549 -24.038 1.00 88.56 405 GLY A CA 1
ATOM 3036 C C . GLY A 1 405 ? 19.237 -12.891 -25.401 1.00 88.56 405 GLY A C 1
ATOM 3037 O O . GLY A 1 405 ? 18.020 -13.063 -25.468 1.00 88.56 405 GLY A O 1
ATOM 3038 N N . ALA A 1 406 ? 20.039 -13.026 -26.466 1.00 86.06 406 ALA A N 1
ATOM 3039 C CA . ALA A 1 406 ? 19.565 -13.277 -27.836 1.00 86.06 406 ALA A CA 1
ATOM 3040 C C . ALA A 1 406 ? 18.716 -14.554 -27.980 1.00 86.06 406 ALA A C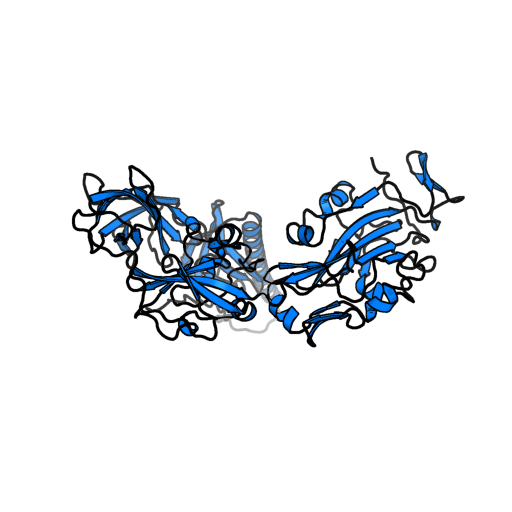 1
ATOM 3042 O O . ALA A 1 406 ? 17.675 -14.518 -28.626 1.00 86.06 406 ALA A O 1
ATOM 3043 N N . ASP A 1 407 ? 19.122 -15.653 -27.335 1.00 85.25 407 ASP A N 1
ATOM 3044 C CA . ASP A 1 407 ? 18.453 -16.958 -27.474 1.00 85.25 407 ASP A CA 1
ATOM 3045 C C . ASP A 1 407 ? 17.438 -17.255 -26.357 1.00 85.25 407 ASP A C 1
ATOM 3047 O O . ASP A 1 407 ? 16.693 -18.231 -26.433 1.00 85.25 407 ASP A O 1
ATOM 3051 N N . GLY A 1 408 ? 17.419 -16.437 -25.301 1.00 86.75 408 GLY A N 1
ATOM 3052 C CA . GLY A 1 408 ? 16.674 -16.722 -24.071 1.00 86.75 408 GLY A CA 1
ATOM 3053 C C . GLY A 1 408 ? 15.679 -15.638 -23.678 1.00 86.75 408 GLY A C 1
ATOM 3054 O O . GLY A 1 408 ? 14.525 -15.940 -23.400 1.00 86.75 408 GLY A O 1
ATOM 3055 N N . PHE A 1 409 ? 16.100 -14.374 -23.666 1.00 94.38 409 PHE A N 1
ATOM 3056 C CA . PHE A 1 409 ? 15.251 -13.272 -23.220 1.00 94.38 409 PHE A CA 1
ATOM 3057 C C . PHE A 1 409 ? 14.323 -12.797 -24.342 1.00 94.38 409 PHE A C 1
ATOM 3059 O O . PHE A 1 409 ? 13.104 -12.903 -24.227 1.00 94.38 409 PHE A O 1
ATOM 3066 N N . PHE A 1 410 ? 14.883 -12.300 -25.450 1.00 93.06 410 PHE A N 1
ATOM 3067 C CA . PHE A 1 410 ? 14.103 -11.625 -26.495 1.00 93.06 410 PHE A CA 1
ATOM 3068 C C . PHE A 1 410 ? 13.056 -12.526 -27.176 1.00 93.06 410 PHE A C 1
ATOM 3070 O O . PHE A 1 410 ? 11.900 -12.106 -27.274 1.00 93.06 410 PHE A O 1
ATOM 3077 N N . PRO A 1 411 ? 13.368 -13.782 -27.561 1.00 91.44 411 PRO A N 1
ATOM 3078 C CA . PRO A 1 411 ? 12.377 -14.681 -28.155 1.00 91.44 411 PRO A CA 1
ATOM 3079 C C . PRO A 1 411 ? 11.268 -15.113 -27.183 1.00 91.44 411 PRO A C 1
ATOM 3081 O O . PRO A 1 411 ? 10.203 -15.558 -27.626 1.00 91.44 411 PRO A O 1
ATOM 3084 N N . ASN A 1 412 ? 11.514 -15.016 -25.870 1.00 95.69 412 ASN A N 1
ATOM 3085 C CA . ASN A 1 412 ? 10.549 -15.372 -24.829 1.00 95.69 412 ASN A CA 1
ATOM 3086 C C . ASN A 1 412 ? 9.792 -14.160 -24.284 1.00 95.69 412 ASN A C 1
ATOM 3088 O O . ASN A 1 412 ? 8.717 -14.349 -23.728 1.00 95.69 412 ASN A O 1
ATOM 3092 N N . TRP A 1 413 ? 10.267 -12.929 -24.500 1.00 95.44 413 TRP A N 1
ATOM 3093 C CA . TRP A 1 413 ? 9.574 -11.708 -24.080 1.00 95.44 413 TRP A CA 1
ATOM 3094 C C . TRP A 1 413 ? 8.139 -11.638 -24.613 1.00 95.44 413 TRP A C 1
ATOM 3096 O O . TRP A 1 413 ? 7.209 -11.374 -23.855 1.00 95.44 413 TRP A O 1
ATOM 3106 N N . LEU A 1 414 ? 7.934 -11.954 -25.895 1.00 94.56 414 LEU A N 1
ATOM 3107 C CA . LEU A 1 414 ? 6.601 -12.000 -26.515 1.00 94.56 414 LEU A CA 1
ATOM 3108 C C . LEU A 1 414 ? 5.737 -13.180 -26.038 1.00 94.56 414 LEU A C 1
ATOM 3110 O O . LEU A 1 414 ? 4.546 -13.220 -26.325 1.00 94.56 414 LEU A O 1
ATOM 3114 N N . LYS A 1 415 ? 6.333 -14.148 -25.337 1.00 95.88 415 LYS A N 1
ATOM 3115 C CA . LYS A 1 415 ? 5.665 -15.323 -24.757 1.00 95.88 415 LYS A CA 1
ATOM 3116 C C . LYS A 1 415 ? 5.569 -15.233 -23.232 1.00 95.88 415 LYS A C 1
ATOM 3118 O O . LYS A 1 415 ? 5.170 -16.211 -22.605 1.00 95.88 415 LYS A O 1
ATOM 3123 N N . TYR A 1 416 ? 5.976 -14.101 -22.651 1.00 97.56 416 TYR A N 1
ATOM 3124 C CA . TYR A 1 416 ? 5.978 -13.882 -21.212 1.00 97.56 416 TYR A CA 1
ATOM 3125 C C . TYR A 1 416 ? 4.583 -14.146 -20.661 1.00 97.56 416 TYR A C 1
ATOM 3127 O O . TYR A 1 416 ? 3.609 -13.545 -21.124 1.00 97.56 416 TYR A O 1
ATOM 3135 N N . SER A 1 417 ? 4.495 -15.027 -19.672 1.00 97.56 417 SER A N 1
ATOM 3136 C CA . SER A 1 417 ? 3.240 -15.351 -19.006 1.00 97.56 417 SER A CA 1
ATOM 3137 C C . SER A 1 417 ? 3.525 -15.897 -17.611 1.00 97.56 417 SER A C 1
ATOM 3139 O O . SER A 1 417 ? 4.338 -16.804 -17.443 1.00 97.56 417 SER A O 1
ATOM 3141 N N . ILE A 1 418 ? 2.850 -15.330 -16.619 1.00 98.19 418 ILE A N 1
ATOM 3142 C CA . ILE A 1 418 ? 2.773 -15.800 -15.238 1.00 98.19 418 ILE A CA 1
ATOM 3143 C C . ILE A 1 418 ? 1.358 -16.317 -15.045 1.00 98.19 418 ILE A C 1
ATOM 3145 O O . ILE A 1 418 ? 0.394 -15.601 -15.332 1.00 98.19 418 ILE A O 1
ATOM 3149 N N . LYS A 1 419 ? 1.229 -17.545 -14.547 1.00 96.00 419 LYS A N 1
ATOM 3150 C CA . LYS A 1 419 ? -0.061 -18.224 -14.416 1.00 96.00 419 LYS A CA 1
ATOM 3151 C C . LYS A 1 419 ? -0.292 -18.754 -13.013 1.00 96.00 419 LYS A C 1
ATOM 3153 O O . LYS A 1 419 ? 0.649 -19.164 -12.337 1.00 96.00 419 LYS A O 1
ATOM 3158 N N . MET A 1 420 ? -1.561 -18.813 -12.630 1.00 94.88 420 MET A N 1
ATOM 3159 C CA . MET A 1 420 ? -2.040 -19.569 -11.479 1.00 94.88 420 MET A CA 1
ATOM 3160 C C . MET A 1 420 ? -3.034 -20.616 -11.982 1.00 94.88 420 MET A C 1
ATOM 3162 O O . MET A 1 420 ? -4.161 -20.299 -12.358 1.00 94.88 420 MET A O 1
ATOM 3166 N N . GLY A 1 421 ? -2.590 -21.872 -12.065 1.00 91.56 421 GLY A N 1
ATOM 3167 C CA . GLY A 1 421 ? -3.328 -22.894 -12.808 1.00 91.56 421 GLY A CA 1
ATOM 3168 C C . GLY A 1 421 ? -3.448 -22.512 -14.288 1.00 91.56 421 GLY A C 1
ATOM 3169 O O . GLY A 1 421 ? -2.438 -22.252 -14.942 1.00 91.56 421 GLY A O 1
ATOM 3170 N N . ASP A 1 422 ? -4.678 -22.459 -14.798 1.00 91.19 422 ASP A N 1
ATOM 3171 C CA . ASP A 1 422 ? -4.967 -22.071 -16.185 1.00 91.19 422 ASP A CA 1
ATOM 3172 C C . ASP A 1 422 ? -5.169 -20.554 -16.369 1.00 91.19 422 ASP A C 1
ATOM 3174 O O . ASP A 1 422 ? -5.227 -20.079 -17.506 1.00 91.19 422 ASP A O 1
ATOM 3178 N N . GLU A 1 423 ? -5.270 -19.783 -15.280 1.00 94.44 423 GLU A N 1
ATOM 3179 C CA . GLU A 1 423 ? -5.499 -18.338 -15.334 1.00 94.44 423 GLU A CA 1
ATOM 3180 C C . GLU A 1 423 ? -4.186 -17.570 -15.535 1.00 94.44 423 GLU A C 1
ATOM 3182 O O . GLU A 1 423 ? -3.212 -17.765 -14.806 1.00 94.44 423 GLU A O 1
ATOM 3187 N N . GLU A 1 424 ? -4.161 -16.667 -16.519 1.00 97.06 424 GLU A N 1
ATOM 3188 C CA . GLU A 1 424 ? -3.042 -15.746 -16.719 1.00 97.06 424 GLU A CA 1
ATOM 3189 C C . GLU A 1 424 ? -3.141 -14.580 -15.739 1.00 97.06 424 GLU A C 1
ATOM 3191 O O . GLU A 1 424 ? -4.120 -13.838 -15.731 1.00 97.06 424 GLU A O 1
ATOM 3196 N N . LEU A 1 425 ? -2.107 -14.399 -14.924 1.00 98.38 425 LEU A N 1
ATOM 3197 C CA . LEU A 1 425 ? -2.010 -13.298 -13.972 1.00 98.38 425 LEU A CA 1
ATOM 3198 C C . LEU A 1 425 ? -1.364 -12.081 -14.624 1.00 98.38 425 LEU A C 1
ATOM 3200 O O . LEU A 1 425 ? -1.902 -10.979 -14.554 1.00 98.38 425 LEU A O 1
ATOM 3204 N N . ILE A 1 426 ? -0.220 -12.278 -15.277 1.00 98.50 426 ILE A N 1
ATOM 3205 C CA . ILE A 1 426 ? 0.485 -11.238 -16.029 1.00 98.50 426 ILE A CA 1
ATOM 3206 C C . ILE A 1 426 ? 1.031 -11.861 -17.301 1.00 98.50 426 ILE A C 1
ATOM 3208 O O . ILE A 1 426 ? 1.675 -12.904 -17.246 1.00 98.50 426 ILE A O 1
ATOM 3212 N N . PHE A 1 427 ? 0.813 -11.220 -18.440 1.00 98.00 427 PHE A N 1
ATOM 3213 C CA . PHE A 1 427 ? 1.262 -11.720 -19.735 1.00 98.00 427 PHE A CA 1
ATOM 3214 C C . PHE A 1 427 ? 1.692 -10.572 -20.643 1.00 98.00 427 PHE A C 1
ATOM 3216 O O . PHE A 1 427 ? 1.303 -9.424 -20.437 1.00 98.00 427 PHE A O 1
ATOM 3223 N N . ASN A 1 428 ? 2.503 -10.863 -21.657 1.00 97.31 428 ASN A N 1
ATOM 3224 C CA . ASN A 1 428 ? 2.802 -9.886 -22.699 1.00 97.31 428 ASN A CA 1
ATOM 3225 C C . ASN A 1 428 ? 1.709 -9.907 -23.775 1.00 97.31 428 ASN A C 1
ATOM 3227 O O . ASN A 1 428 ? 1.456 -10.939 -24.392 1.00 97.31 428 ASN A O 1
ATOM 3231 N N . ASN A 1 429 ? 1.085 -8.759 -24.039 1.00 95.31 429 ASN A N 1
ATOM 3232 C CA . ASN A 1 429 ? 0.012 -8.625 -25.033 1.00 95.31 429 ASN A CA 1
ATOM 3233 C C . ASN A 1 429 ? 0.510 -8.390 -26.477 1.00 95.31 429 ASN A C 1
ATOM 3235 O O . ASN A 1 429 ? -0.259 -8.002 -27.357 1.00 95.31 429 ASN A O 1
ATOM 3239 N N . GLY A 1 430 ? 1.804 -8.588 -26.727 1.00 93.25 430 GLY A N 1
ATOM 3240 C CA . GLY A 1 430 ? 2.484 -8.307 -27.993 1.00 93.25 430 GLY A CA 1
ATOM 3241 C C . GLY A 1 430 ? 3.139 -6.924 -28.055 1.00 93.25 430 GLY A C 1
ATOM 3242 O O . GLY A 1 430 ? 3.843 -6.625 -29.020 1.00 93.25 430 GLY A O 1
ATOM 3243 N N . SER A 1 431 ? 2.938 -6.076 -27.043 1.00 90.56 431 SER A N 1
ATOM 3244 C CA . SER A 1 431 ? 3.634 -4.793 -26.921 1.00 90.56 431 SER A CA 1
ATOM 3245 C C . SER A 1 431 ? 4.198 -4.562 -25.526 1.00 90.56 431 SER A C 1
ATOM 3247 O O . SER A 1 431 ? 5.317 -4.062 -25.416 1.00 90.56 431 SER A O 1
ATOM 3249 N N . THR A 1 432 ? 3.442 -4.878 -24.479 1.00 93.56 432 THR A N 1
ATOM 3250 C CA . THR A 1 432 ? 3.811 -4.626 -23.081 1.00 93.56 432 THR A CA 1
ATOM 3251 C C . THR A 1 432 ? 3.241 -5.713 -22.175 1.00 93.56 432 THR A C 1
ATOM 3253 O O . THR A 1 432 ? 2.459 -6.550 -22.628 1.00 93.56 432 THR A O 1
ATOM 3256 N N . LEU A 1 433 ? 3.620 -5.696 -20.897 1.00 97.06 433 LEU A N 1
ATOM 3257 C CA . LEU A 1 433 ? 2.988 -6.543 -19.892 1.00 97.06 433 LEU A CA 1
ATOM 3258 C C . LEU A 1 433 ? 1.596 -6.009 -19.541 1.00 97.06 433 LEU A C 1
ATOM 3260 O O . LEU A 1 433 ? 1.393 -4.802 -19.406 1.00 97.06 433 LEU A O 1
ATOM 3264 N N . GLU A 1 434 ? 0.652 -6.922 -19.367 1.00 97.19 434 GLU A N 1
ATOM 3265 C CA . GLU A 1 434 ? -0.729 -6.655 -18.996 1.00 97.19 434 GLU A CA 1
ATOM 3266 C C . GLU A 1 434 ? -1.167 -7.606 -17.878 1.00 97.19 434 GLU A C 1
ATOM 3268 O O . GLU A 1 434 ? -0.707 -8.742 -17.795 1.00 97.19 434 GLU A O 1
ATOM 3273 N N . MET A 1 435 ? -2.053 -7.124 -17.005 1.00 98.38 435 MET A N 1
ATOM 3274 C CA . MET A 1 435 ? -2.647 -7.922 -15.934 1.00 98.38 435 MET A CA 1
ATOM 3275 C C . MET A 1 435 ? -3.893 -8.660 -16.436 1.00 98.38 435 MET A C 1
ATOM 3277 O O . MET A 1 435 ? -4.781 -8.049 -17.044 1.00 98.38 435 MET A O 1
ATOM 3281 N N . GLY A 1 436 ? -4.000 -9.944 -16.113 1.00 98.12 436 GLY A N 1
ATOM 3282 C CA . GLY A 1 436 ? -5.247 -10.696 -16.212 1.00 98.12 436 GLY A CA 1
ATOM 3283 C C . GLY A 1 436 ? -6.262 -10.292 -15.142 1.00 98.12 436 GLY A C 1
ATOM 3284 O O . GLY A 1 436 ? -6.012 -9.411 -14.314 1.00 98.12 436 GLY A O 1
ATOM 3285 N N . ASP A 1 437 ? -7.435 -10.919 -15.172 1.00 96.88 437 ASP A N 1
ATOM 3286 C CA . ASP A 1 437 ? -8.588 -10.477 -14.383 1.00 96.88 437 ASP A CA 1
ATOM 3287 C C . ASP A 1 437 ? -8.373 -10.632 -12.874 1.00 96.88 437 ASP A C 1
ATOM 3289 O O . ASP A 1 437 ? -8.637 -9.683 -12.129 1.00 96.88 437 ASP A O 1
ATOM 3293 N N . LEU A 1 438 ? -7.852 -11.769 -12.400 1.00 96.12 438 LEU A N 1
ATOM 3294 C CA . LEU A 1 438 ? -7.543 -11.932 -10.977 1.00 96.12 438 LEU A CA 1
ATOM 3295 C C . LEU A 1 438 ? -6.474 -10.944 -10.502 1.00 96.12 438 LEU A C 1
ATOM 3297 O O . LEU A 1 438 ? -6.670 -10.266 -9.492 1.00 96.12 438 LEU A O 1
ATOM 3301 N N . ALA A 1 439 ? -5.384 -10.788 -11.258 1.00 97.69 439 ALA A N 1
ATOM 3302 C CA . ALA A 1 439 ? -4.324 -9.841 -10.920 1.00 97.69 439 ALA A CA 1
ATOM 3303 C C . ALA A 1 439 ? -4.835 -8.388 -10.868 1.00 97.69 439 ALA A C 1
ATOM 3305 O O . ALA A 1 439 ? -4.422 -7.620 -9.998 1.00 97.69 439 ALA A O 1
ATOM 3306 N N . LYS A 1 440 ? -5.775 -8.007 -11.744 1.00 97.00 440 LYS A N 1
ATOM 3307 C CA . LYS A 1 440 ? -6.438 -6.693 -11.697 1.00 97.00 440 LYS A CA 1
ATOM 3308 C C . LYS A 1 440 ? -7.214 -6.490 -10.398 1.00 97.00 440 LYS A C 1
ATOM 3310 O O . LYS A 1 440 ? -7.112 -5.418 -9.811 1.00 97.00 440 LYS A O 1
ATOM 3315 N N . LYS A 1 441 ? -7.953 -7.501 -9.928 1.00 95.75 441 LYS A N 1
ATOM 3316 C CA . LYS A 1 441 ? -8.716 -7.396 -8.673 1.00 95.75 441 LYS A CA 1
ATOM 3317 C C . LYS A 1 441 ? -7.798 -7.248 -7.458 1.00 95.75 441 LYS A C 1
ATOM 3319 O O . LYS A 1 441 ? -8.030 -6.389 -6.617 1.00 95.75 441 LYS A O 1
ATOM 3324 N N . TYR A 1 442 ? -6.715 -8.023 -7.394 1.00 97.12 442 TYR A N 1
ATOM 3325 C CA . TYR A 1 442 ? -5.725 -7.902 -6.317 1.00 97.12 442 TYR A CA 1
ATOM 3326 C C . TYR A 1 442 ? -4.926 -6.592 -6.364 1.00 97.12 442 TYR A C 1
ATOM 3328 O O . TYR A 1 442 ? -4.393 -6.164 -5.341 1.00 97.12 442 TYR A O 1
ATOM 3336 N N . ALA A 1 443 ? -4.836 -5.951 -7.530 1.00 96.00 443 ALA A N 1
ATOM 3337 C CA . ALA A 1 443 ? -4.172 -4.665 -7.712 1.00 96.00 443 ALA A CA 1
ATOM 3338 C C . ALA A 1 443 ? -5.116 -3.457 -7.583 1.00 96.00 443 ALA A C 1
ATOM 3340 O O . ALA A 1 443 ? -4.682 -2.326 -7.812 1.00 96.00 443 ALA A O 1
ATOM 3341 N N . GLU A 1 444 ? -6.389 -3.646 -7.219 1.00 90.31 444 GLU A N 1
ATOM 3342 C CA . GLU A 1 444 ? -7.308 -2.526 -7.019 1.00 90.31 444 GLU A CA 1
ATOM 3343 C C . GLU A 1 444 ? -6.774 -1.587 -5.920 1.00 90.31 444 GLU A C 1
ATOM 3345 O O . GLU A 1 444 ? -6.418 -2.010 -4.821 1.00 90.31 444 GLU A O 1
ATOM 3350 N N . GLY A 1 445 ? -6.643 -0.295 -6.239 1.00 85.81 445 GLY A N 1
ATOM 3351 C CA . GLY A 1 445 ? -6.036 0.695 -5.340 1.00 85.81 445 GLY A CA 1
ATOM 3352 C C . GLY A 1 445 ? -4.509 0.599 -5.188 1.00 85.81 445 GLY A C 1
ATOM 3353 O O . GLY A 1 445 ? -3.939 1.344 -4.392 1.00 85.81 445 GLY A O 1
ATOM 3354 N N . CYS A 1 446 ? -3.842 -0.277 -5.944 1.00 92.00 446 CYS A N 1
ATOM 3355 C CA . CYS A 1 446 ? -2.384 -0.406 -6.022 1.00 92.00 446 CYS A CA 1
ATOM 3356 C C . CYS A 1 446 ? -1.863 0.122 -7.372 1.00 92.00 446 CYS A C 1
ATOM 3358 O O . CYS A 1 446 ? -2.648 0.453 -8.265 1.00 92.00 446 CYS A O 1
ATOM 3360 N N . ARG A 1 447 ? -0.536 0.174 -7.560 1.00 92.31 447 ARG A N 1
ATOM 3361 C CA . ARG A 1 447 ? 0.039 0.475 -8.886 1.00 92.31 447 ARG A CA 1
ATOM 3362 C C . ARG A 1 447 ? -0.219 -0.637 -9.909 1.00 92.31 447 ARG A C 1
ATOM 3364 O O . ARG A 1 447 ? -0.307 -0.348 -11.099 1.00 92.31 447 ARG A O 1
ATOM 3371 N N . GLY A 1 448 ? -0.355 -1.889 -9.463 1.00 96.75 448 GLY A N 1
ATOM 3372 C CA . GLY A 1 448 ? -0.350 -3.045 -10.355 1.00 96.75 448 GLY A CA 1
ATOM 3373 C C . GLY A 1 448 ? 1.049 -3.263 -10.924 1.00 96.75 448 GLY A C 1
ATOM 3374 O O . GLY A 1 448 ? 2.022 -3.272 -10.173 1.00 96.75 448 GLY A O 1
ATOM 3375 N N . ILE A 1 449 ? 1.161 -3.436 -12.241 1.00 97.50 449 ILE A N 1
ATOM 3376 C CA . ILE A 1 449 ? 2.466 -3.471 -12.916 1.00 97.50 449 ILE A CA 1
ATOM 3377 C C . ILE A 1 449 ? 3.086 -2.075 -12.852 1.00 97.50 449 ILE A C 1
ATOM 3379 O O . ILE A 1 449 ? 2.451 -1.103 -13.262 1.00 97.50 449 ILE A O 1
ATOM 3383 N N . TYR A 1 450 ? 4.325 -1.988 -12.375 1.00 96.62 450 TYR A N 1
ATOM 3384 C CA . TYR A 1 450 ? 5.095 -0.751 -12.387 1.00 96.62 450 TYR A CA 1
ATOM 3385 C C . TYR A 1 450 ? 6.499 -0.963 -12.950 1.00 96.62 450 TYR A C 1
ATOM 3387 O O . TYR A 1 450 ? 7.157 -1.963 -12.665 1.00 96.62 450 TYR A O 1
ATOM 3395 N N . TYR A 1 451 ? 6.960 0.006 -13.733 1.00 96.38 451 TYR A N 1
ATOM 3396 C CA . TYR A 1 451 ? 8.280 0.047 -14.349 1.00 96.38 451 TYR A CA 1
ATOM 3397 C C . TYR A 1 451 ? 9.177 1.065 -13.654 1.00 96.38 451 TYR A C 1
ATOM 3399 O O . TYR A 1 451 ? 8.738 2.147 -13.263 1.00 96.38 451 TYR A O 1
ATOM 3407 N N . PHE A 1 452 ? 10.454 0.735 -13.531 1.00 95.88 452 PHE A N 1
ATOM 3408 C CA . PHE A 1 452 ? 11.462 1.635 -12.987 1.00 95.88 452 PHE A CA 1
ATOM 3409 C C . PHE A 1 452 ? 12.822 1.325 -13.614 1.00 95.88 452 PHE A C 1
ATOM 3411 O O . PHE A 1 452 ? 13.045 0.253 -14.180 1.00 95.88 452 PHE A O 1
ATOM 3418 N N . PHE A 1 453 ? 13.754 2.269 -13.521 1.00 95.00 453 PHE A N 1
ATOM 3419 C CA . PHE A 1 453 ? 15.151 1.985 -13.829 1.00 95.00 453 PHE A CA 1
ATOM 3420 C C . PHE A 1 453 ? 15.940 1.887 -12.540 1.00 95.00 453 PHE A C 1
ATOM 3422 O O . PHE A 1 453 ? 15.664 2.610 -11.593 1.00 95.00 453 PHE A O 1
ATOM 3429 N N . ARG A 1 454 ? 16.919 0.989 -12.502 1.00 93.69 454 ARG A N 1
ATOM 3430 C CA . ARG A 1 454 ? 17.787 0.753 -11.344 1.00 93.69 454 ARG A CA 1
ATOM 3431 C C . ARG A 1 454 ? 19.274 0.832 -11.651 1.00 93.69 454 ARG A C 1
ATOM 3433 O O . ARG A 1 454 ? 20.087 0.678 -10.752 1.00 93.69 454 ARG A O 1
ATOM 3440 N N . GLY A 1 455 ? 19.637 1.097 -12.899 1.00 94.25 455 GLY A N 1
ATOM 3441 C CA . GLY A 1 455 ? 21.011 1.390 -13.285 1.00 94.25 455 GLY A CA 1
ATOM 3442 C C . GLY A 1 455 ? 21.047 2.570 -14.236 1.00 94.25 455 GLY A C 1
ATOM 3443 O O . GLY A 1 455 ? 20.229 2.652 -15.154 1.00 94.25 455 GLY A O 1
ATOM 3444 N N . PHE A 1 456 ? 22.000 3.468 -14.024 1.00 96.12 456 PHE A N 1
ATOM 3445 C CA . PHE A 1 456 ? 22.231 4.628 -14.872 1.00 96.12 456 PHE A CA 1
ATOM 3446 C C . PHE A 1 456 ? 23.728 4.845 -15.034 1.00 96.12 456 PHE A C 1
ATOM 3448 O O . PHE A 1 456 ? 24.448 5.038 -14.053 1.00 96.12 456 PHE A O 1
ATOM 3455 N N . ALA A 1 457 ? 24.195 4.858 -16.276 1.00 96.62 457 ALA A N 1
ATOM 3456 C CA . ALA A 1 457 ? 25.561 5.242 -16.580 1.00 96.62 457 ALA A CA 1
ATOM 3457 C C . ALA A 1 457 ? 25.643 6.096 -17.842 1.00 96.62 457 ALA A C 1
ATOM 3459 O O . ALA A 1 457 ? 24.882 5.898 -18.791 1.00 96.62 457 ALA A O 1
ATOM 3460 N N . VAL A 1 458 ? 26.595 7.027 -17.854 1.00 97.50 458 VAL A N 1
ATOM 3461 C CA . VAL A 1 458 ? 26.906 7.875 -19.010 1.00 97.50 458 VAL A CA 1
ATOM 3462 C C . VAL A 1 458 ? 28.038 7.234 -19.798 1.00 97.50 458 VAL A C 1
ATOM 3464 O O . VAL A 1 458 ? 29.035 6.801 -19.223 1.00 97.50 458 VAL A O 1
ATOM 3467 N N . TYR A 1 459 ? 27.898 7.199 -21.116 1.00 97.62 459 TYR A N 1
ATOM 3468 C CA . TYR A 1 459 ? 28.853 6.634 -22.062 1.00 97.62 459 TYR A CA 1
ATOM 3469 C C . TYR A 1 459 ? 29.261 7.678 -23.093 1.00 97.62 459 TYR A C 1
ATOM 3471 O O . TYR A 1 459 ? 28.454 8.513 -23.505 1.00 97.62 459 TYR A O 1
ATOM 3479 N N . VAL A 1 460 ? 30.508 7.596 -23.546 1.00 97.69 460 VAL A N 1
ATOM 3480 C CA . VAL A 1 460 ? 30.987 8.343 -24.708 1.00 97.69 460 VAL A CA 1
ATOM 3481 C C . VAL A 1 460 ? 30.450 7.652 -25.963 1.00 97.69 460 VAL A C 1
ATOM 3483 O O . VAL A 1 460 ? 30.817 6.502 -26.202 1.00 97.69 460 VAL A O 1
ATOM 3486 N N . PRO A 1 461 ? 29.622 8.303 -26.797 1.00 97.50 461 PRO A N 1
ATOM 3487 C CA . PRO A 1 461 ? 29.255 7.757 -28.097 1.00 97.50 461 PRO A CA 1
ATOM 3488 C C . PRO A 1 461 ? 30.492 7.475 -28.953 1.00 97.50 461 PRO A C 1
ATOM 3490 O O . PRO A 1 461 ? 31.375 8.329 -29.060 1.00 97.50 461 PRO A O 1
ATOM 3493 N N . ALA A 1 462 ? 30.550 6.319 -29.615 1.00 96.81 462 ALA A N 1
ATOM 3494 C CA . ALA A 1 462 ? 31.681 5.972 -30.476 1.00 96.81 462 ALA A CA 1
ATOM 3495 C C . ALA A 1 462 ? 31.906 7.022 -31.583 1.00 96.81 462 ALA A C 1
ATOM 3497 O O . ALA A 1 462 ? 33.046 7.364 -31.888 1.00 96.81 462 ALA A O 1
ATOM 3498 N N . SER A 1 463 ? 30.824 7.601 -32.115 1.00 95.75 463 SER A N 1
ATOM 3499 C CA . SER A 1 463 ? 30.859 8.657 -33.134 1.00 95.75 463 SER A CA 1
ATOM 3500 C C . SER A 1 463 ? 31.393 10.015 -32.658 1.00 95.75 463 SER A C 1
ATOM 3502 O O . SER A 1 463 ? 31.671 10.862 -33.501 1.00 95.75 463 SER A O 1
ATOM 3504 N N . LEU A 1 464 ? 31.515 10.257 -31.346 1.00 95.31 464 LEU A N 1
ATOM 3505 C CA . LEU A 1 464 ? 32.139 11.478 -30.809 1.00 95.31 464 LEU A CA 1
ATOM 3506 C C . LEU A 1 464 ? 33.651 11.321 -30.587 1.00 95.31 464 LEU A C 1
ATOM 3508 O O . LEU A 1 464 ? 34.335 12.300 -30.290 1.00 95.31 464 LEU A O 1
ATOM 3512 N N . GLY A 1 465 ? 34.183 10.104 -30.717 1.00 93.88 465 GLY A N 1
ATOM 3513 C CA . GLY A 1 465 ? 35.612 9.847 -30.602 1.00 93.88 465 GLY A CA 1
ATOM 3514 C C . GLY A 1 465 ? 36.385 10.210 -31.870 1.00 93.88 465 GLY A C 1
ATOM 3515 O O . GLY A 1 465 ? 35.916 9.994 -32.984 1.00 93.88 465 GLY A O 1
ATOM 3516 N N . THR A 1 466 ? 37.615 10.692 -31.702 1.00 92.69 466 THR A N 1
ATOM 3517 C CA . THR A 1 466 ? 38.627 10.769 -32.768 1.00 92.69 466 THR A CA 1
ATOM 3518 C C . THR A 1 466 ? 39.688 9.710 -32.487 1.00 92.69 466 THR A C 1
ATOM 3520 O O . THR A 1 466 ? 40.171 9.611 -31.361 1.00 92.69 466 THR A O 1
ATOM 3523 N N . ASP A 1 467 ? 39.993 8.861 -33.471 1.00 92.69 467 ASP A N 1
ATOM 3524 C CA . ASP A 1 467 ? 40.888 7.700 -33.316 1.00 92.69 467 ASP A CA 1
ATOM 3525 C C . ASP A 1 467 ? 40.511 6.785 -32.130 1.00 92.69 467 ASP A C 1
ATOM 3527 O O . ASP A 1 467 ? 41.359 6.238 -31.425 1.00 92.69 467 ASP A O 1
ATOM 3531 N N . GLY A 1 468 ? 39.202 6.632 -31.893 1.00 94.19 468 GLY A N 1
ATOM 3532 C CA . GLY A 1 468 ? 38.654 5.796 -30.822 1.00 94.19 468 GLY A CA 1
ATOM 3533 C C . GLY A 1 468 ? 38.736 6.409 -29.421 1.00 94.19 468 GLY A C 1
ATOM 3534 O O . GLY A 1 468 ? 38.418 5.727 -28.449 1.00 94.19 468 GLY A O 1
ATOM 3535 N N . LYS A 1 469 ? 39.132 7.679 -29.290 1.00 96.81 469 LYS A N 1
ATOM 3536 C CA . LYS A 1 469 ? 39.265 8.370 -28.002 1.00 96.81 469 LYS A CA 1
ATOM 3537 C C . LYS A 1 469 ? 38.463 9.668 -27.960 1.00 96.81 469 LYS A C 1
ATOM 3539 O O . LYS A 1 469 ? 38.313 10.355 -28.966 1.00 96.81 469 LYS A O 1
ATOM 3544 N N . TYR A 1 470 ? 37.988 10.027 -26.773 1.00 96.19 470 TYR A N 1
ATOM 3545 C CA . TYR A 1 470 ? 37.390 11.329 -26.479 1.00 96.19 470 TYR A CA 1
ATOM 3546 C C . TYR A 1 470 ? 38.171 12.005 -25.355 1.00 96.19 470 TYR A C 1
ATOM 3548 O O . TYR A 1 470 ? 38.406 11.391 -24.315 1.00 96.19 470 TYR A O 1
ATOM 3556 N N . THR A 1 471 ? 38.562 13.261 -25.550 1.00 95.00 471 THR A N 1
ATOM 3557 C CA . THR A 1 471 ? 39.242 14.061 -24.527 1.00 95.00 471 THR A CA 1
ATOM 3558 C C . THR A 1 471 ? 38.284 15.125 -24.010 1.00 95.00 471 THR A C 1
ATOM 3560 O O . THR A 1 471 ? 37.765 15.920 -24.792 1.00 95.00 471 THR A O 1
ATOM 3563 N N . ASP A 1 472 ? 38.037 15.123 -22.701 1.00 93.38 472 ASP A N 1
ATOM 3564 C CA . ASP A 1 472 ? 37.144 16.087 -22.065 1.00 93.38 472 ASP A CA 1
ATOM 3565 C C . ASP A 1 472 ? 37.785 17.476 -21.902 1.00 93.38 472 ASP A C 1
ATOM 3567 O O . ASP A 1 472 ? 38.968 17.696 -22.177 1.00 93.38 472 ASP A O 1
ATOM 3571 N N . VAL A 1 473 ? 36.990 18.430 -21.416 1.00 91.12 473 VAL A N 1
ATOM 3572 C CA . VAL A 1 473 ? 37.418 19.820 -21.179 1.00 91.12 473 VAL A CA 1
ATOM 3573 C C . VAL A 1 473 ? 38.555 19.957 -20.157 1.00 91.12 473 VAL A C 1
ATOM 3575 O O . VAL A 1 473 ? 39.226 20.986 -20.137 1.00 91.12 473 VAL A O 1
ATOM 3578 N N . ASN A 1 474 ? 38.796 18.929 -19.338 1.00 91.75 474 ASN A N 1
ATOM 3579 C CA . ASN A 1 474 ? 39.867 18.876 -18.343 1.00 91.75 474 ASN A CA 1
ATOM 3580 C C . ASN A 1 474 ? 41.117 18.139 -18.868 1.00 91.75 474 ASN A C 1
ATOM 3582 O O . ASN A 1 474 ? 42.085 17.961 -18.127 1.00 91.75 474 ASN A O 1
ATOM 3586 N N . GLY A 1 475 ? 41.119 17.699 -20.132 1.00 92.69 475 GLY A N 1
ATOM 3587 C CA . GLY A 1 475 ? 42.222 16.964 -20.752 1.00 92.69 475 GLY A CA 1
ATOM 3588 C C . GLY A 1 475 ? 42.254 15.468 -20.422 1.00 92.69 475 GLY A C 1
ATOM 3589 O O . GLY A 1 475 ? 43.197 14.777 -20.818 1.00 92.69 475 GLY A O 1
ATOM 3590 N N . LYS A 1 476 ? 41.248 14.931 -19.720 1.00 94.06 476 LYS A N 1
ATOM 3591 C CA . LYS A 1 476 ? 41.160 13.496 -19.432 1.00 94.06 476 LYS A CA 1
ATOM 3592 C C . LYS A 1 476 ? 40.614 12.760 -20.650 1.00 94.06 476 LYS A C 1
ATOM 3594 O O . LYS A 1 476 ? 39.663 13.198 -21.289 1.00 94.06 476 LYS A O 1
ATOM 3599 N N . THR A 1 477 ? 41.231 11.626 -20.971 1.00 95.31 477 THR A N 1
ATOM 3600 C CA . THR A 1 477 ? 40.873 10.819 -22.142 1.00 95.31 477 THR A CA 1
ATOM 3601 C C . THR A 1 477 ? 40.046 9.597 -21.748 1.00 95.31 477 THR A C 1
ATOM 3603 O O . THR A 1 477 ? 40.370 8.913 -20.777 1.00 95.31 477 THR A O 1
ATOM 3606 N N . TYR A 1 478 ? 39.012 9.316 -22.536 1.00 95.62 478 TYR A N 1
ATOM 3607 C CA . TYR A 1 478 ? 38.092 8.189 -22.417 1.00 95.62 478 TYR A CA 1
ATOM 3608 C C . TYR A 1 478 ? 38.087 7.384 -23.719 1.00 95.62 478 TYR A C 1
ATOM 3610 O O . TYR A 1 478 ? 38.327 7.930 -24.798 1.00 95.62 478 TYR A O 1
ATOM 3618 N N . ASP A 1 479 ? 37.808 6.088 -23.619 1.00 97.56 479 ASP A N 1
ATOM 3619 C CA . ASP A 1 479 ? 37.556 5.238 -24.780 1.00 97.56 479 ASP A CA 1
ATOM 3620 C C . ASP A 1 479 ? 36.180 5.543 -25.385 1.00 97.56 479 ASP A C 1
ATOM 3622 O O . ASP A 1 479 ? 35.174 5.642 -24.678 1.00 97.56 479 ASP A O 1
ATOM 3626 N N . ALA A 1 480 ? 36.132 5.723 -26.703 1.00 95.75 480 ALA A N 1
ATOM 3627 C CA . ALA A 1 480 ? 34.884 5.946 -27.416 1.00 95.75 480 ALA A CA 1
ATOM 3628 C C . ALA A 1 480 ? 34.060 4.647 -27.434 1.00 95.75 480 ALA A C 1
ATOM 3630 O O . ALA A 1 480 ? 34.571 3.576 -27.759 1.00 95.75 480 ALA A O 1
ATOM 3631 N N . GLY A 1 481 ? 32.779 4.739 -27.084 1.00 94.56 481 GLY A N 1
ATOM 3632 C CA . GLY A 1 481 ? 31.915 3.586 -26.836 1.00 94.56 481 GLY A CA 1
ATOM 3633 C C . GLY A 1 481 ? 31.974 3.052 -25.400 1.00 94.56 481 GLY A C 1
ATOM 3634 O O . GLY A 1 481 ? 31.283 2.077 -25.114 1.00 94.56 481 GLY A O 1
ATOM 3635 N N . GLU A 1 482 ? 32.737 3.670 -24.495 1.00 95.56 482 GLU A N 1
ATOM 3636 C CA . GLU A 1 482 ? 32.893 3.231 -23.102 1.00 95.56 482 GLU A CA 1
ATOM 3637 C C . GLU A 1 482 ? 32.410 4.283 -22.085 1.00 95.56 482 GLU A C 1
ATOM 3639 O O . GLU A 1 482 ? 31.975 5.383 -22.441 1.00 95.56 482 GLU A O 1
ATOM 3644 N N . GLY A 1 483 ? 32.415 3.911 -20.802 1.00 95.38 483 GLY A N 1
ATOM 3645 C CA . GLY A 1 483 ? 31.849 4.711 -19.716 1.00 95.38 483 GLY A CA 1
ATOM 3646 C C . GLY A 1 483 ? 32.573 6.043 -19.465 1.00 95.38 483 GLY A C 1
ATOM 3647 O O . GLY A 1 483 ? 33.799 6.138 -19.511 1.00 95.38 483 GLY A O 1
ATOM 3648 N N . TYR A 1 484 ? 31.802 7.070 -19.108 1.00 95.81 484 TYR A N 1
ATOM 3649 C CA . TYR A 1 484 ? 32.247 8.444 -18.845 1.00 95.81 484 TYR A CA 1
ATOM 3650 C C . TYR A 1 484 ? 32.248 8.786 -17.340 1.00 95.81 484 TYR A C 1
ATOM 3652 O O . TYR A 1 484 ? 31.922 9.892 -16.921 1.00 95.81 484 TYR A O 1
ATOM 3660 N N . GLY A 1 485 ? 32.571 7.810 -16.485 1.00 91.44 485 GLY A N 1
ATOM 3661 C CA . GLY A 1 485 ? 32.769 7.998 -15.036 1.00 91.44 485 GLY A CA 1
ATOM 3662 C C . GLY A 1 485 ? 31.508 8.193 -14.176 1.00 91.44 485 GLY A C 1
ATOM 3663 O O . GLY A 1 485 ? 31.591 8.081 -12.950 1.00 91.44 485 GLY A O 1
ATOM 3664 N N . TYR A 1 486 ? 30.346 8.438 -14.781 1.00 94.25 486 TYR A N 1
ATOM 3665 C CA . TYR A 1 486 ? 29.049 8.352 -14.109 1.00 94.25 486 TYR A CA 1
ATOM 3666 C C . TYR A 1 486 ? 28.493 6.937 -14.271 1.00 94.25 486 TYR A C 1
ATOM 3668 O O . TYR A 1 486 ? 28.113 6.562 -15.376 1.00 94.25 486 TYR A O 1
ATOM 3676 N N . ASP A 1 487 ? 28.462 6.168 -13.185 1.00 94.19 487 ASP A N 1
ATOM 3677 C CA . ASP A 1 487 ? 27.855 4.836 -13.118 1.00 94.19 487 ASP A CA 1
ATOM 3678 C C . ASP A 1 487 ? 27.256 4.646 -11.721 1.00 94.19 487 ASP A C 1
ATOM 3680 O O . ASP A 1 487 ? 27.962 4.791 -10.716 1.00 94.19 487 ASP A O 1
ATOM 3684 N N . GLY A 1 488 ? 25.948 4.406 -11.664 1.00 91.12 488 GLY A N 1
ATOM 3685 C CA . GLY A 1 488 ? 25.182 4.252 -10.437 1.00 91.12 488 GLY A CA 1
ATOM 3686 C C . GLY A 1 488 ? 24.156 3.138 -10.545 1.00 91.12 488 GLY A C 1
ATOM 3687 O O . GLY A 1 488 ? 23.453 3.013 -11.547 1.00 91.12 488 GLY A O 1
ATOM 3688 N N . TRP A 1 489 ? 24.059 2.375 -9.461 1.00 92.56 489 TRP A N 1
ATOM 3689 C CA . TRP A 1 489 ? 23.015 1.391 -9.224 1.00 92.56 489 TRP A CA 1
ATOM 3690 C C . TRP A 1 489 ? 22.100 1.888 -8.105 1.00 92.56 489 TRP A C 1
ATOM 3692 O O . TRP A 1 489 ? 22.570 2.464 -7.120 1.00 92.56 489 TRP A O 1
ATOM 3702 N N . MET A 1 490 ? 20.803 1.678 -8.276 1.00 90.94 490 MET A N 1
ATOM 3703 C CA . MET A 1 490 ? 19.751 1.968 -7.308 1.00 90.94 490 MET A CA 1
ATOM 3704 C C . MET A 1 490 ? 19.222 0.655 -6.713 1.00 90.94 490 MET A C 1
ATOM 3706 O O . MET A 1 490 ? 19.706 -0.435 -7.038 1.00 90.94 490 MET A O 1
ATOM 3710 N N . GLY A 1 491 ? 18.248 0.776 -5.811 1.00 88.56 491 GLY A N 1
ATOM 3711 C CA . GLY A 1 491 ? 17.662 -0.344 -5.080 1.00 88.56 491 GLY A CA 1
ATOM 3712 C C . GLY A 1 491 ? 16.874 -1.334 -5.943 1.00 88.56 491 GLY A C 1
ATOM 3713 O O . GLY A 1 491 ? 16.909 -1.327 -7.178 1.00 88.56 491 GLY A O 1
ATOM 3714 N N . GLN A 1 492 ? 16.154 -2.218 -5.264 1.00 89.81 492 GLN A N 1
ATOM 3715 C CA . GLN A 1 492 ? 15.310 -3.244 -5.877 1.00 89.81 492 GLN A CA 1
ATOM 3716 C C . GLN A 1 492 ? 13.847 -2.789 -6.025 1.00 89.81 492 GLN A C 1
ATOM 3718 O O . GLN A 1 492 ? 13.441 -1.735 -5.528 1.00 89.81 492 GLN A O 1
ATOM 3723 N N . TYR A 1 493 ? 13.029 -3.612 -6.686 1.00 88.56 493 TYR A N 1
ATOM 3724 C CA . TYR A 1 493 ? 11.600 -3.354 -6.917 1.00 88.56 493 TYR A CA 1
ATOM 3725 C C . TYR A 1 493 ? 10.815 -3.047 -5.628 1.00 88.56 493 TYR A C 1
ATOM 3727 O O . TYR A 1 493 ? 9.917 -2.206 -5.646 1.00 88.56 493 TYR A O 1
ATOM 3735 N N . ASN A 1 494 ? 11.153 -3.697 -4.511 1.00 88.56 494 ASN A N 1
ATOM 3736 C CA . ASN A 1 494 ? 10.519 -3.497 -3.205 1.00 88.56 494 ASN A CA 1
ATOM 3737 C C . ASN A 1 494 ? 11.013 -2.236 -2.475 1.00 88.56 494 ASN A C 1
ATOM 3739 O O . ASN A 1 494 ? 10.321 -1.731 -1.598 1.00 88.56 494 ASN A O 1
ATOM 3743 N N . GLU A 1 495 ? 12.188 -1.713 -2.815 1.00 90.31 495 GLU A N 1
ATOM 3744 C CA . GLU A 1 495 ? 12.695 -0.444 -2.285 1.00 90.31 495 GLU A CA 1
ATOM 3745 C C . GLU A 1 495 ? 12.079 0.735 -3.042 1.00 90.31 495 GLU A C 1
ATOM 3747 O O . GLU A 1 495 ? 11.638 1.702 -2.419 1.00 90.31 495 GLU A O 1
ATOM 3752 N N . TYR A 1 496 ? 11.955 0.615 -4.371 1.00 90.62 496 TYR A N 1
ATOM 3753 C CA . TYR A 1 496 ? 11.330 1.633 -5.219 1.00 90.62 496 TYR A CA 1
ATOM 3754 C C . TYR A 1 496 ? 9.917 1.991 -4.750 1.00 90.62 496 TYR A C 1
ATOM 3756 O O . TYR A 1 496 ? 9.581 3.166 -4.649 1.00 90.62 496 TYR A O 1
ATOM 3764 N N . ILE A 1 497 ? 9.090 0.995 -4.416 1.00 89.25 497 ILE A N 1
ATOM 3765 C CA . ILE A 1 497 ? 7.702 1.256 -4.001 1.00 89.25 497 ILE A CA 1
ATOM 3766 C C . ILE A 1 497 ? 7.592 2.014 -2.674 1.00 89.25 497 ILE A C 1
ATOM 3768 O O . ILE A 1 497 ? 6.594 2.708 -2.466 1.00 89.25 497 ILE A O 1
ATOM 3772 N N . ASN A 1 498 ? 8.596 1.885 -1.801 1.00 87.56 498 ASN A N 1
ATOM 3773 C CA . ASN A 1 498 ? 8.613 2.495 -0.475 1.00 87.56 498 ASN A CA 1
ATOM 3774 C C . ASN A 1 498 ? 9.145 3.934 -0.506 1.00 87.56 498 ASN A C 1
ATOM 3776 O O . ASN A 1 498 ? 8.722 4.745 0.315 1.00 87.56 498 ASN A O 1
ATOM 3780 N N . ASP A 1 499 ? 10.035 4.265 -1.446 1.00 89.94 499 ASP A N 1
ATOM 3781 C CA . ASP A 1 499 ? 10.570 5.621 -1.617 1.00 89.94 499 ASP A CA 1
ATOM 3782 C C . ASP A 1 499 ? 10.879 5.949 -3.092 1.00 89.94 499 ASP A C 1
ATOM 3784 O O . ASP A 1 499 ? 12.041 6.103 -3.472 1.00 89.94 499 ASP A O 1
ATOM 3788 N N . PRO A 1 500 ? 9.861 6.103 -3.961 1.00 86.75 500 PRO A N 1
ATOM 3789 C CA . PRO A 1 500 ? 10.087 6.356 -5.387 1.00 86.75 500 PRO A CA 1
ATOM 3790 C C . PRO A 1 500 ? 10.737 7.724 -5.654 1.00 86.75 500 PRO A C 1
ATOM 3792 O O . PRO A 1 500 ? 11.352 7.932 -6.701 1.00 86.75 500 PRO A O 1
ATOM 3795 N N . VAL A 1 501 ? 10.613 8.673 -4.717 1.00 84.38 501 VAL A N 1
ATOM 3796 C CA . VAL A 1 501 ? 11.172 10.026 -4.841 1.00 84.38 501 VAL A CA 1
ATOM 3797 C C . VAL A 1 501 ? 12.665 10.024 -4.518 1.00 84.38 501 VAL A C 1
ATOM 3799 O O . VAL A 1 501 ? 13.449 10.613 -5.277 1.00 84.38 501 VAL A O 1
ATOM 3802 N N . GLY A 1 502 ? 13.059 9.382 -3.417 1.00 87.62 502 GLY A N 1
ATOM 3803 C CA . GLY A 1 502 ? 14.450 9.267 -2.988 1.00 87.62 502 GLY A CA 1
ATOM 3804 C C . GLY A 1 502 ? 15.248 8.206 -3.745 1.00 87.62 502 GLY A C 1
ATOM 3805 O O . GLY A 1 502 ? 16.474 8.312 -3.814 1.00 87.62 502 GLY A O 1
ATOM 3806 N N . PHE A 1 503 ? 14.581 7.255 -4.410 1.00 90.31 503 PHE A N 1
ATOM 3807 C CA . PHE A 1 503 ? 15.213 6.169 -5.172 1.00 90.31 503 PHE A CA 1
ATOM 3808 C C . PHE A 1 503 ? 16.283 6.638 -6.175 1.00 90.31 503 PHE A C 1
ATOM 3810 O O . PHE A 1 503 ? 17.267 5.944 -6.421 1.00 90.31 503 PHE A O 1
ATOM 3817 N N . TYR A 1 504 ? 16.118 7.843 -6.731 1.00 91.50 504 TYR A N 1
ATOM 3818 C CA . TYR A 1 504 ? 17.000 8.416 -7.753 1.00 91.50 504 TYR A CA 1
ATOM 3819 C C . TYR A 1 504 ? 17.986 9.476 -7.225 1.00 91.50 504 TYR A C 1
ATOM 3821 O O . TYR A 1 504 ? 18.581 10.207 -8.020 1.00 91.50 504 TYR A O 1
ATOM 3829 N N . ASN A 1 505 ? 18.180 9.594 -5.906 1.00 88.75 505 ASN A N 1
ATOM 3830 C CA . ASN A 1 505 ? 19.003 10.657 -5.307 1.00 88.75 505 ASN A CA 1
ATOM 3831 C C . ASN A 1 505 ? 20.446 10.693 -5.834 1.00 88.75 505 ASN A C 1
ATOM 3833 O O . ASN A 1 505 ? 20.919 11.765 -6.199 1.00 88.75 505 ASN A O 1
ATOM 3837 N N . ASN A 1 506 ? 21.101 9.540 -6.001 1.00 85.69 506 ASN A N 1
ATOM 3838 C CA . ASN A 1 506 ? 22.473 9.474 -6.528 1.00 85.69 506 ASN A CA 1
ATOM 3839 C C . ASN A 1 506 ? 22.607 10.141 -7.910 1.00 85.69 506 ASN A C 1
ATOM 3841 O O . ASN A 1 506 ? 23.606 10.784 -8.216 1.00 85.69 506 ASN A O 1
ATOM 3845 N N . ILE A 1 507 ? 21.580 9.999 -8.749 1.00 88.88 507 ILE A N 1
ATOM 3846 C CA . ILE A 1 507 ? 21.547 10.544 -10.110 1.00 88.88 507 ILE A CA 1
ATOM 3847 C C . ILE A 1 507 ? 21.228 12.043 -10.072 1.00 88.88 507 ILE A C 1
ATOM 3849 O O . ILE A 1 507 ? 21.824 12.829 -10.814 1.00 88.88 507 ILE A O 1
ATOM 3853 N N . LYS A 1 508 ? 20.329 12.454 -9.168 1.00 89.00 508 LYS A N 1
ATOM 3854 C CA . LYS A 1 508 ? 20.017 13.867 -8.903 1.00 89.00 508 LYS A CA 1
ATOM 3855 C C . LYS A 1 508 ? 21.254 14.637 -8.449 1.00 89.00 508 LYS A C 1
ATOM 3857 O O . LYS A 1 508 ? 21.511 15.719 -8.968 1.00 89.00 508 LYS A O 1
ATOM 3862 N N . GLU A 1 509 ? 22.053 14.060 -7.556 1.00 89.88 509 GLU A N 1
ATOM 3863 C CA . GLU A 1 509 ? 23.307 14.652 -7.070 1.00 89.88 509 GLU A CA 1
ATOM 3864 C C . GLU A 1 509 ? 24.347 14.855 -8.181 1.00 89.88 509 GLU A C 1
ATOM 3866 O O . GLU A 1 509 ? 25.170 15.765 -8.102 1.00 89.88 509 GLU A O 1
ATOM 3871 N N . TRP A 1 510 ? 24.293 14.055 -9.249 1.00 90.62 510 TRP A N 1
ATOM 3872 C CA . TRP A 1 510 ? 25.146 14.222 -10.431 1.00 90.62 510 TRP A CA 1
ATOM 3873 C C . TRP A 1 510 ? 24.608 15.235 -11.449 1.00 90.62 510 TRP A C 1
ATOM 3875 O O . TRP A 1 510 ? 25.256 15.459 -12.469 1.00 90.62 510 TRP A O 1
ATOM 3885 N N . GLY A 1 511 ? 23.449 15.847 -11.190 1.00 90.50 511 GLY A N 1
ATOM 3886 C CA . GLY A 1 511 ? 22.799 16.786 -12.106 1.00 90.50 511 GLY A CA 1
ATOM 3887 C C . GLY A 1 511 ? 21.941 16.122 -13.187 1.00 90.50 511 GLY A C 1
ATOM 3888 O O . GLY A 1 511 ? 21.541 16.790 -14.134 1.00 90.50 511 GLY A O 1
ATOM 3889 N N . PHE A 1 512 ? 21.629 14.828 -13.052 1.00 91.56 512 PHE A N 1
ATOM 3890 C CA . PHE A 1 512 ? 20.804 14.065 -14.000 1.00 91.56 512 PHE A CA 1
ATOM 3891 C C . PHE A 1 512 ? 19.415 13.728 -13.430 1.00 91.56 512 PHE A C 1
ATOM 3893 O O . PHE A 1 512 ? 18.762 12.779 -13.856 1.00 91.56 512 PHE A O 1
ATOM 3900 N N . GLY A 1 513 ? 18.954 14.506 -12.449 1.00 80.62 513 GLY A N 1
ATOM 3901 C CA . GLY A 1 513 ? 17.710 14.264 -11.716 1.00 80.62 513 GLY A CA 1
ATOM 3902 C C . GLY A 1 513 ? 16.421 14.326 -12.534 1.00 80.62 513 GLY A C 1
ATOM 3903 O O . GLY A 1 513 ? 15.390 13.850 -12.063 1.00 80.62 513 GLY A O 1
ATOM 3904 N N . ASP A 1 514 ? 16.490 14.893 -13.737 1.00 88.75 514 ASP A N 1
ATOM 3905 C CA . ASP A 1 514 ? 15.340 15.103 -14.617 1.00 88.75 514 ASP A CA 1
ATOM 3906 C C . ASP A 1 514 ? 15.051 13.895 -15.527 1.00 88.75 514 ASP A C 1
ATOM 3908 O O . ASP A 1 514 ? 14.025 13.860 -16.209 1.00 88.75 514 ASP A O 1
ATOM 3912 N N . PHE A 1 515 ? 15.927 12.883 -15.536 1.00 93.69 515 PHE A N 1
ATOM 3913 C CA . PHE A 1 515 ? 15.612 11.594 -16.149 1.00 93.69 515 PHE A CA 1
ATOM 3914 C C . PHE A 1 515 ? 14.585 10.858 -15.299 1.00 93.69 515 PHE A C 1
ATOM 3916 O O . PHE A 1 515 ? 14.773 10.651 -14.099 1.00 93.69 515 PHE A O 1
ATOM 3923 N N . THR A 1 516 ? 13.501 10.426 -15.933 1.00 93.31 516 THR A N 1
ATOM 3924 C CA . THR A 1 516 ? 12.412 9.728 -15.247 1.00 93.31 516 THR A CA 1
ATOM 3925 C C . THR A 1 516 ? 11.948 8.530 -16.053 1.00 93.31 516 THR A C 1
ATOM 3927 O O . THR A 1 516 ? 12.197 8.430 -17.254 1.00 93.31 516 THR A O 1
ATOM 3930 N N . MET A 1 517 ? 11.241 7.623 -15.390 1.00 94.12 517 MET A N 1
ATOM 3931 C CA . MET A 1 517 ? 10.495 6.562 -16.046 1.00 94.12 517 MET A CA 1
ATOM 3932 C C . MET A 1 517 ? 9.038 6.669 -15.634 1.00 94.12 517 MET A C 1
ATOM 3934 O O . MET A 1 517 ? 8.738 6.814 -14.449 1.00 94.12 517 MET A O 1
ATOM 3938 N N . ASP A 1 518 ? 8.148 6.635 -16.616 1.00 94.94 518 ASP A N 1
ATOM 3939 C CA . ASP A 1 518 ? 6.723 6.524 -16.353 1.00 94.94 518 ASP A CA 1
ATOM 3940 C C . ASP A 1 518 ? 6.423 5.107 -15.853 1.00 94.94 518 ASP A C 1
ATOM 3942 O O . ASP A 1 518 ? 6.595 4.125 -16.581 1.00 94.94 518 ASP A O 1
ATOM 3946 N N . GLU A 1 519 ? 5.986 5.014 -14.596 1.00 94.62 519 GLU A N 1
ATOM 3947 C CA . GLU A 1 519 ? 5.787 3.736 -13.913 1.00 94.62 519 GLU A CA 1
ATOM 3948 C C . GLU A 1 519 ? 4.735 2.856 -14.597 1.00 94.62 519 GLU A C 1
ATOM 3950 O O . GLU A 1 519 ? 4.812 1.641 -14.495 1.00 94.62 519 GLU A O 1
ATOM 3955 N N . LYS A 1 520 ? 3.779 3.423 -15.338 1.00 93.25 520 LYS A N 1
ATOM 3956 C CA . LYS A 1 520 ? 2.677 2.654 -15.940 1.00 93.25 520 LYS A CA 1
ATOM 3957 C C . LYS A 1 520 ? 3.024 2.130 -17.323 1.00 93.25 520 LYS A C 1
ATOM 3959 O O . LYS A 1 520 ? 2.574 1.059 -17.717 1.00 93.25 520 LYS A O 1
ATOM 3964 N N . THR A 1 521 ? 3.775 2.915 -18.083 1.00 94.25 521 THR A N 1
ATOM 3965 C CA . THR A 1 521 ? 4.024 2.656 -19.507 1.00 94.25 521 THR A CA 1
ATOM 3966 C C . THR A 1 521 ? 5.421 2.117 -19.787 1.00 94.25 521 THR A C 1
ATOM 3968 O O . THR A 1 521 ? 5.641 1.547 -20.858 1.00 94.25 521 THR A O 1
ATOM 3971 N N . GLY A 1 522 ? 6.371 2.314 -18.866 1.00 95.56 522 GLY A N 1
ATOM 3972 C CA . GLY A 1 522 ? 7.784 2.032 -19.107 1.00 95.56 522 GLY A CA 1
ATOM 3973 C C . GLY A 1 522 ? 8.429 3.006 -20.100 1.00 95.56 522 GLY A C 1
ATOM 3974 O O . GLY A 1 522 ? 9.438 2.671 -20.726 1.00 95.56 522 GLY A O 1
ATOM 3975 N N . ASP A 1 523 ? 7.845 4.197 -20.285 1.00 96.56 523 ASP A N 1
ATOM 3976 C CA . ASP A 1 523 ? 8.470 5.285 -21.037 1.00 96.56 523 ASP A CA 1
ATOM 3977 C C . ASP A 1 523 ? 9.635 5.863 -20.232 1.00 96.56 523 ASP A C 1
ATOM 3979 O O . ASP A 1 523 ? 9.436 6.510 -19.203 1.00 96.56 523 ASP A O 1
ATOM 3983 N N . PHE A 1 524 ? 10.856 5.673 -20.726 1.00 97.19 524 PHE A N 1
ATOM 3984 C CA . PHE A 1 524 ? 12.020 6.408 -20.250 1.00 97.19 524 PHE A CA 1
ATOM 3985 C C . PHE A 1 524 ? 12.013 7.808 -20.868 1.00 97.19 524 PHE A C 1
ATOM 3987 O O . PHE A 1 524 ? 12.064 7.960 -22.095 1.00 97.19 524 PHE A O 1
ATOM 3994 N N . ASN A 1 525 ? 11.921 8.829 -20.021 1.00 96.75 525 ASN A N 1
ATOM 3995 C CA . ASN A 1 525 ? 11.809 10.222 -20.423 1.00 96.75 525 ASN A CA 1
ATOM 3996 C C . ASN A 1 525 ? 13.173 10.907 -20.344 1.00 96.75 525 ASN A C 1
ATOM 3998 O O . ASN A 1 525 ? 13.825 10.934 -19.296 1.00 96.75 525 ASN A O 1
ATOM 4002 N N . PHE A 1 526 ? 13.563 11.502 -21.464 1.00 97.38 526 PHE A N 1
ATOM 4003 C CA . PHE A 1 526 ? 14.741 12.344 -21.590 1.00 97.38 526 PHE A CA 1
ATOM 4004 C C . PHE A 1 526 ? 14.354 13.789 -21.268 1.00 97.38 526 PHE A C 1
ATOM 4006 O O . PHE A 1 526 ? 13.315 14.250 -21.756 1.00 97.38 526 PHE A O 1
ATOM 4013 N N . PRO A 1 527 ? 15.160 14.511 -20.477 1.00 95.81 527 PRO A N 1
ATOM 4014 C CA . PRO A 1 527 ? 14.901 15.909 -20.167 1.00 95.81 527 PRO A CA 1
ATOM 4015 C C . PRO A 1 527 ? 15.300 16.842 -21.316 1.00 95.81 527 PRO A C 1
ATOM 4017 O O . PRO A 1 527 ? 16.125 16.493 -22.157 1.00 95.81 527 PRO A O 1
ATOM 4020 N N . GLU A 1 528 ? 14.790 18.077 -21.302 1.00 96.38 528 GLU A N 1
ATOM 4021 C CA . GLU A 1 528 ? 15.197 19.138 -22.248 1.00 96.38 528 GLU A CA 1
ATOM 4022 C C . GLU A 1 528 ? 16.707 19.420 -22.225 1.00 96.38 528 GLU A C 1
ATOM 4024 O O . GLU A 1 528 ? 17.287 19.863 -23.213 1.00 96.38 528 GLU A O 1
ATOM 4029 N N . SER A 1 529 ? 17.366 19.138 -21.101 1.00 94.06 529 SER A N 1
ATOM 4030 C CA . SER A 1 529 ? 18.810 19.289 -20.926 1.00 94.06 529 SER A CA 1
ATOM 4031 C C . SER A 1 529 ? 19.639 18.180 -21.585 1.00 94.06 529 SER A C 1
ATOM 4033 O O . SER A 1 529 ? 20.867 18.254 -21.563 1.00 94.06 529 SER A O 1
ATOM 4035 N N . TYR A 1 530 ? 19.020 17.146 -22.164 1.00 97.19 530 TYR A N 1
ATOM 4036 C CA . TYR A 1 530 ? 19.749 16.026 -22.748 1.00 97.19 530 TYR A CA 1
ATOM 4037 C C . TYR A 1 530 ? 20.485 16.421 -24.035 1.00 97.19 530 TYR A C 1
ATOM 4039 O O . TYR A 1 530 ? 19.882 16.775 -25.045 1.00 97.19 530 TYR A O 1
ATOM 4047 N N . THR A 1 531 ? 21.812 16.297 -24.029 1.00 96.62 531 THR A N 1
ATOM 4048 C CA . THR A 1 531 ? 22.679 16.709 -25.145 1.00 96.62 531 THR A CA 1
ATOM 4049 C C . THR A 1 531 ? 23.138 15.549 -26.033 1.00 96.62 531 THR A C 1
ATOM 4051 O O . THR A 1 531 ? 24.150 15.659 -26.719 1.00 96.62 531 THR A O 1
ATOM 4054 N N . GLY A 1 532 ? 22.416 14.423 -26.046 1.00 96.81 532 GLY A N 1
ATOM 4055 C CA . GLY A 1 532 ? 22.645 13.332 -27.005 1.00 96.81 532 GLY A CA 1
ATOM 4056 C C . GLY A 1 532 ? 23.795 12.371 -26.681 1.00 96.81 532 GLY A C 1
ATOM 4057 O O . GLY A 1 532 ? 24.105 11.514 -27.508 1.00 96.81 532 GLY A O 1
ATOM 4058 N N . TYR A 1 533 ? 24.415 12.476 -25.502 1.00 97.38 533 TYR A N 1
ATOM 4059 C CA . TYR A 1 533 ? 25.461 11.554 -25.039 1.00 97.38 533 TYR A CA 1
ATOM 4060 C C . TYR A 1 533 ? 24.941 10.124 -24.808 1.00 97.38 533 TYR A C 1
ATOM 4062 O O . TYR A 1 533 ? 23.739 9.892 -24.677 1.00 97.38 533 TYR A O 1
ATOM 4070 N N . GLY A 1 534 ? 25.846 9.148 -24.734 1.00 97.88 534 GLY A N 1
ATOM 4071 C CA . GLY A 1 534 ? 25.486 7.743 -24.564 1.00 97.88 534 GLY A CA 1
ATOM 4072 C C . GLY A 1 534 ? 24.965 7.441 -23.159 1.00 97.88 534 GLY A C 1
ATOM 4073 O O . GLY A 1 534 ? 25.449 7.994 -22.173 1.00 97.88 534 GLY A O 1
ATOM 4074 N N . LEU A 1 535 ? 24.009 6.526 -23.050 1.00 97.81 535 LEU A N 1
ATOM 4075 C CA . LEU A 1 535 ? 23.458 6.051 -21.783 1.00 97.81 535 LEU A CA 1
ATOM 4076 C C . LEU A 1 535 ? 23.484 4.526 -21.725 1.00 97.81 535 LEU A C 1
ATOM 4078 O O . LEU A 1 535 ? 23.279 3.867 -22.743 1.00 97.81 535 LEU A O 1
ATOM 4082 N N . ARG A 1 536 ? 23.657 3.975 -20.524 1.00 97.19 536 ARG A N 1
ATOM 4083 C CA . ARG A 1 536 ? 23.247 2.610 -20.174 1.00 97.19 536 ARG A CA 1
ATOM 4084 C C . ARG A 1 536 ? 22.174 2.707 -19.104 1.00 97.19 536 ARG A C 1
ATOM 4086 O O . ARG A 1 536 ? 22.453 3.204 -18.013 1.00 97.19 536 ARG A O 1
ATOM 4093 N N . ILE A 1 537 ? 20.983 2.209 -19.411 1.00 97.50 537 ILE A N 1
ATOM 4094 C CA . ILE A 1 537 ? 19.866 2.151 -18.470 1.00 97.50 537 ILE A CA 1
ATOM 4095 C C . ILE A 1 537 ? 19.587 0.691 -18.141 1.00 97.50 537 ILE A C 1
ATOM 4097 O O . ILE A 1 537 ? 19.246 -0.087 -19.032 1.00 97.50 537 ILE A O 1
ATOM 4101 N N . ALA A 1 538 ? 19.739 0.321 -16.872 1.00 95.56 538 ALA A N 1
ATOM 4102 C CA . ALA A 1 538 ? 19.246 -0.957 -16.377 1.00 95.56 538 ALA A CA 1
ATOM 4103 C C . ALA A 1 538 ? 17.814 -0.758 -15.888 1.00 95.56 538 ALA A C 1
ATOM 4105 O O . ALA A 1 538 ? 17.571 0.115 -15.052 1.00 95.56 538 ALA A O 1
ATOM 4106 N N . PHE A 1 539 ? 16.871 -1.514 -16.434 1.00 93.94 539 PHE A N 1
ATOM 4107 C CA . PHE A 1 539 ? 15.443 -1.339 -16.181 1.00 93.94 539 PHE A CA 1
ATOM 4108 C C . PHE A 1 539 ? 14.821 -2.635 -15.667 1.00 93.94 539 PHE A C 1
ATOM 4110 O O . PHE A 1 539 ? 15.282 -3.738 -15.975 1.00 93.94 539 PHE A O 1
ATOM 4117 N N . ASP A 1 540 ? 13.773 -2.484 -14.873 1.00 95.31 540 ASP A N 1
ATOM 4118 C CA . ASP A 1 540 ? 13.064 -3.596 -14.266 1.00 95.31 540 ASP A CA 1
ATOM 4119 C C . ASP A 1 540 ? 11.574 -3.272 -14.097 1.00 95.31 540 ASP A C 1
ATOM 4121 O O . ASP A 1 540 ? 11.126 -2.144 -14.344 1.00 95.31 540 ASP A O 1
ATOM 4125 N N . ALA A 1 541 ? 10.797 -4.279 -13.710 1.00 96.06 541 ALA A N 1
ATOM 4126 C CA . ALA A 1 541 ? 9.386 -4.135 -13.405 1.00 96.06 541 ALA A CA 1
ATOM 4127 C C . ALA A 1 541 ? 8.993 -4.948 -12.168 1.00 96.06 541 ALA A C 1
ATOM 4129 O O . ALA A 1 541 ? 9.560 -6.006 -11.880 1.00 96.06 541 ALA A O 1
ATOM 4130 N N . GLY A 1 542 ? 7.988 -4.460 -11.452 1.00 96.69 542 GLY A N 1
ATOM 4131 C CA . GLY A 1 542 ? 7.364 -5.161 -10.339 1.00 96.69 542 GLY A CA 1
ATOM 4132 C C . GLY A 1 542 ? 5.849 -5.215 -10.486 1.00 96.69 542 GLY A C 1
ATOM 4133 O O . GLY A 1 542 ? 5.254 -4.518 -11.308 1.00 96.69 542 GLY A O 1
ATOM 4134 N N . TYR A 1 543 ? 5.228 -6.054 -9.667 1.00 98.00 543 TYR A N 1
ATOM 4135 C CA . TYR A 1 543 ? 3.785 -6.133 -9.500 1.00 98.00 543 TYR A CA 1
ATOM 4136 C C . TYR A 1 543 ? 3.429 -5.827 -8.047 1.00 98.00 543 TYR A C 1
ATOM 4138 O O . TYR A 1 543 ? 3.737 -6.604 -7.142 1.00 98.00 543 TYR A O 1
ATOM 4146 N N . GLU A 1 544 ? 2.815 -4.668 -7.822 1.00 97.12 544 GLU A N 1
ATOM 4147 C CA . GLU A 1 544 ? 2.273 -4.262 -6.530 1.00 97.12 544 GLU A CA 1
ATOM 4148 C C . GLU A 1 544 ? 0.797 -4.636 -6.450 1.00 97.12 544 GLU A C 1
ATOM 4150 O O . GLU A 1 544 ? -0.029 -4.157 -7.231 1.00 97.12 544 GLU A O 1
ATOM 4155 N N . TYR A 1 545 ? 0.472 -5.447 -5.450 1.00 97.31 545 TYR A N 1
ATOM 4156 C CA . TYR A 1 545 ? -0.882 -5.893 -5.165 1.00 97.31 545 TYR A CA 1
ATOM 4157 C C . TYR A 1 545 ? -1.217 -5.669 -3.690 1.00 97.31 545 TYR A C 1
ATOM 4159 O O . TYR A 1 545 ? -0.372 -5.215 -2.908 1.00 97.31 545 TYR A O 1
ATOM 4167 N N . ALA A 1 546 ? -2.456 -5.952 -3.296 1.00 96.88 546 ALA A N 1
ATOM 4168 C CA . ALA A 1 546 ? -2.973 -5.582 -1.987 1.00 96.88 546 ALA A CA 1
ATOM 4169 C C . ALA A 1 546 ? -2.109 -6.089 -0.826 1.00 96.88 546 ALA A C 1
ATOM 4171 O O . ALA A 1 546 ? -1.855 -5.325 0.103 1.00 96.88 546 ALA A O 1
ATOM 4172 N N . TYR A 1 547 ? -1.609 -7.326 -0.895 1.00 96.94 547 TYR A N 1
ATOM 4173 C CA . TYR A 1 547 ? -0.892 -7.975 0.207 1.00 96.94 547 TYR A CA 1
ATOM 4174 C C . TYR A 1 547 ? 0.632 -7.984 0.060 1.00 96.94 547 TYR A C 1
ATOM 4176 O O . TYR A 1 547 ? 1.318 -8.368 1.000 1.00 96.94 547 TYR A O 1
ATOM 4184 N N . GLY A 1 548 ? 1.187 -7.513 -1.061 1.00 95.00 548 GLY A N 1
ATOM 4185 C CA . GLY A 1 548 ? 2.634 -7.563 -1.260 1.00 95.00 548 GLY A CA 1
ATOM 4186 C C . GLY A 1 548 ? 3.133 -6.953 -2.565 1.00 95.00 548 GLY A C 1
ATOM 4187 O O . GLY A 1 548 ? 2.421 -6.225 -3.261 1.00 95.00 548 GLY A O 1
ATOM 4188 N N . VAL A 1 549 ? 4.397 -7.239 -2.866 1.00 95.94 549 VAL A N 1
ATOM 4189 C CA . VAL A 1 549 ? 5.063 -6.902 -4.129 1.00 95.94 549 VAL A CA 1
ATOM 4190 C C . VAL A 1 549 ? 5.795 -8.122 -4.671 1.00 95.94 549 VAL A C 1
ATOM 4192 O O . VAL A 1 549 ? 6.351 -8.900 -3.896 1.00 95.94 549 VAL A O 1
ATOM 4195 N N . LYS A 1 550 ? 5.809 -8.281 -5.994 1.00 96.94 550 LYS A N 1
ATOM 4196 C CA . LYS A 1 550 ? 6.481 -9.385 -6.689 1.00 96.94 550 LYS A CA 1
ATOM 4197 C C . LYS A 1 550 ? 7.393 -8.852 -7.805 1.00 96.94 550 LYS A C 1
ATOM 4199 O O . LYS A 1 550 ? 7.002 -7.897 -8.478 1.00 96.94 550 LYS A O 1
ATOM 4204 N N . PRO A 1 551 ? 8.583 -9.438 -8.020 1.00 96.31 551 PRO A N 1
ATOM 4205 C CA . PRO A 1 551 ? 9.438 -9.088 -9.152 1.00 96.31 551 PRO A CA 1
ATOM 4206 C C . PRO A 1 551 ? 8.858 -9.640 -10.456 1.00 96.31 551 PRO A C 1
ATOM 4208 O O . PRO A 1 551 ? 8.230 -10.696 -10.445 1.00 96.31 551 PRO A O 1
ATOM 4211 N N . LEU A 1 552 ? 9.104 -8.961 -11.580 1.00 96.88 552 LEU A N 1
ATOM 4212 C CA . LEU A 1 552 ? 8.673 -9.420 -12.909 1.00 96.88 552 LEU A CA 1
ATOM 4213 C C . LEU A 1 552 ? 9.828 -9.847 -13.824 1.00 96.88 552 LEU A C 1
ATOM 4215 O O . LEU A 1 552 ? 9.585 -10.209 -14.976 1.00 96.88 552 LEU A O 1
ATOM 4219 N N . HIS A 1 553 ? 11.065 -9.835 -13.326 1.00 95.31 553 HIS A N 1
ATOM 4220 C CA . HIS A 1 553 ? 12.241 -10.355 -14.023 1.00 95.31 553 HIS A CA 1
ATOM 4221 C C . HIS A 1 553 ? 12.391 -11.882 -13.899 1.00 95.31 553 HIS A C 1
ATOM 4223 O O . HIS A 1 553 ? 11.648 -12.551 -13.182 1.00 95.31 553 HIS A O 1
ATOM 4229 N N . ALA A 1 554 ? 13.341 -12.453 -14.643 1.00 94.88 554 ALA A N 1
ATOM 4230 C CA . ALA A 1 554 ? 13.605 -13.891 -14.650 1.00 94.88 554 ALA A CA 1
ATOM 4231 C C . ALA A 1 554 ? 14.189 -14.393 -13.318 1.00 94.88 554 ALA A C 1
ATOM 4233 O O . ALA A 1 554 ? 14.872 -13.655 -12.608 1.00 94.88 554 ALA A O 1
ATOM 4234 N N . ALA A 1 555 ? 14.009 -15.680 -13.018 1.00 92.56 555 ALA A N 1
ATOM 4235 C CA . ALA A 1 555 ? 14.603 -16.302 -11.835 1.00 92.56 555 ALA A CA 1
ATOM 4236 C C . ALA A 1 555 ? 16.134 -16.124 -11.802 1.00 92.56 555 ALA A C 1
ATOM 4238 O O . ALA A 1 555 ? 16.831 -16.397 -12.781 1.00 92.56 555 ALA A O 1
ATOM 4239 N N . GLY A 1 556 ? 16.661 -15.667 -10.662 1.00 88.75 556 GLY A N 1
ATOM 4240 C CA . GLY A 1 556 ? 18.093 -15.414 -10.465 1.00 88.75 556 GLY A CA 1
ATOM 4241 C C . GLY A 1 556 ? 18.635 -14.149 -11.146 1.00 88.75 556 GLY A C 1
ATOM 4242 O O . GLY A 1 556 ? 19.824 -13.866 -11.005 1.00 88.75 556 GLY A O 1
ATOM 4243 N N . ALA A 1 557 ? 17.796 -13.392 -11.859 1.00 91.31 557 ALA A N 1
ATOM 4244 C CA . ALA A 1 557 ? 18.118 -12.040 -12.296 1.00 91.31 557 ALA A CA 1
ATOM 4245 C C . ALA A 1 557 ? 17.762 -11.021 -11.204 1.00 91.31 557 ALA A C 1
ATOM 4247 O O . ALA A 1 557 ? 17.036 -11.323 -10.262 1.00 91.31 557 ALA A O 1
ATOM 4248 N N . ASP A 1 558 ? 18.279 -9.808 -11.346 1.00 89.00 558 ASP A N 1
ATOM 4249 C CA . ASP A 1 558 ? 17.979 -8.655 -10.495 1.00 89.00 558 ASP A CA 1
ATOM 4250 C C . ASP A 1 558 ? 17.285 -7.524 -11.281 1.00 89.00 558 ASP A C 1
ATOM 4252 O O . ASP A 1 558 ? 17.063 -6.433 -10.763 1.00 89.00 558 ASP A O 1
ATOM 4256 N N . GLN A 1 559 ? 17.004 -7.758 -12.565 1.00 93.06 559 GLN A N 1
ATOM 4257 C CA . GLN A 1 559 ? 16.400 -6.819 -13.506 1.00 93.06 559 GLN A CA 1
ATOM 4258 C C . GLN A 1 559 ? 15.945 -7.537 -14.775 1.00 93.06 559 GLN A C 1
ATOM 4260 O O . GLN A 1 559 ? 16.449 -8.618 -15.095 1.00 93.06 559 GLN A O 1
ATOM 4265 N N . LEU A 1 560 ? 15.071 -6.904 -15.557 1.00 94.56 560 LEU A N 1
ATOM 4266 C CA . LEU A 1 560 ? 14.729 -7.383 -16.897 1.00 94.56 560 LEU A CA 1
ATOM 4267 C C . LEU A 1 560 ? 15.932 -7.284 -17.852 1.00 94.56 560 LEU A C 1
ATOM 4269 O O . LEU A 1 560 ? 16.217 -8.221 -18.599 1.00 94.56 560 LEU A O 1
ATOM 4273 N N . GLY A 1 561 ? 16.684 -6.182 -17.812 1.00 93.62 561 GLY A N 1
ATOM 4274 C CA . GLY A 1 561 ? 17.901 -6.053 -18.613 1.00 93.62 561 GLY A CA 1
ATOM 4275 C C . GLY A 1 561 ? 18.498 -4.656 -18.661 1.00 93.62 561 GLY A C 1
ATOM 4276 O O . GLY A 1 561 ? 18.116 -3.759 -17.910 1.00 93.62 561 GLY A O 1
ATOM 4277 N N . MET A 1 562 ? 19.464 -4.487 -19.560 1.00 95.38 562 MET A N 1
ATOM 4278 C CA . MET A 1 562 ? 20.209 -3.252 -19.779 1.00 95.38 562 MET A CA 1
ATOM 4279 C C . MET A 1 562 ? 20.125 -2.820 -21.237 1.00 95.38 562 MET A C 1
ATOM 4281 O O . MET A 1 562 ? 20.450 -3.586 -22.148 1.00 95.38 562 MET A O 1
ATOM 4285 N N . LEU A 1 563 ? 19.739 -1.566 -21.453 1.00 96.50 563 LEU A N 1
ATOM 4286 C CA . LEU A 1 563 ? 19.671 -0.958 -22.773 1.00 96.50 563 LEU A CA 1
ATOM 4287 C C . LEU A 1 563 ? 20.701 0.165 -22.890 1.00 96.50 563 LEU A C 1
ATOM 4289 O O . LEU A 1 563 ? 20.692 1.120 -22.110 1.00 96.50 563 LEU A O 1
ATOM 4293 N N . PHE A 1 564 ? 21.575 0.057 -23.885 1.00 97.81 564 PHE A N 1
ATOM 4294 C CA . PHE A 1 564 ? 22.427 1.159 -24.305 1.00 97.81 564 PHE A CA 1
ATOM 4295 C C . PHE A 1 564 ? 21.698 2.036 -25.312 1.00 97.81 564 PHE A C 1
ATOM 4297 O O . PHE A 1 564 ? 21.070 1.537 -26.243 1.00 97.81 564 PHE A O 1
ATOM 4304 N N . ILE A 1 565 ? 21.827 3.346 -25.150 1.00 98.00 565 ILE A N 1
ATOM 4305 C CA . ILE A 1 565 ? 21.210 4.360 -26.005 1.00 98.00 565 ILE A CA 1
ATOM 4306 C C . ILE A 1 565 ? 22.324 5.302 -26.445 1.00 98.00 565 ILE A C 1
ATOM 4308 O O . ILE A 1 565 ? 23.153 5.694 -25.626 1.00 98.00 565 ILE A O 1
ATOM 4312 N N . ASN A 1 566 ? 22.394 5.625 -27.737 1.00 97.81 566 ASN A N 1
ATOM 4313 C CA . ASN A 1 566 ? 23.417 6.499 -28.330 1.00 97.81 566 ASN A CA 1
ATOM 4314 C C . ASN A 1 566 ? 24.879 6.070 -28.077 1.00 97.81 566 ASN A C 1
ATOM 4316 O O . ASN A 1 566 ? 25.800 6.866 -28.240 1.00 97.81 566 ASN A O 1
ATOM 4320 N N . ARG A 1 567 ? 25.139 4.812 -27.688 1.00 96.94 567 ARG A N 1
ATOM 4321 C CA . ARG A 1 567 ? 26.507 4.329 -27.413 1.00 96.94 567 ARG A CA 1
ATOM 4322 C C . ARG A 1 567 ? 27.379 4.300 -28.670 1.00 96.94 567 ARG A C 1
ATOM 4324 O O . ARG A 1 567 ? 28.579 4.544 -28.585 1.00 96.94 567 ARG A O 1
ATOM 4331 N N . ARG A 1 568 ? 26.811 3.982 -29.838 1.00 95.75 568 ARG A N 1
ATOM 4332 C CA . ARG A 1 568 ? 27.566 3.893 -31.103 1.00 95.75 568 ARG A CA 1
ATOM 4333 C C . ARG A 1 568 ? 27.489 5.180 -31.902 1.00 95.75 568 ARG A C 1
ATOM 4335 O O . ARG A 1 568 ? 28.523 5.692 -32.319 1.00 95.75 568 ARG A O 1
ATOM 4342 N N . VAL A 1 569 ? 26.278 5.691 -32.094 1.00 95.44 569 VAL A N 1
ATOM 4343 C CA . VAL A 1 569 ? 26.017 6.898 -32.874 1.00 95.44 569 VAL A CA 1
ATOM 4344 C C . VAL A 1 569 ? 25.256 7.912 -32.026 1.00 95.44 569 VAL A C 1
ATOM 4346 O O . VAL A 1 569 ? 24.298 7.566 -31.340 1.00 95.44 569 VAL A O 1
ATOM 4349 N N . ALA A 1 570 ? 25.715 9.158 -32.054 1.00 95.81 570 ALA A N 1
ATOM 4350 C CA . ALA A 1 570 ? 25.070 10.296 -31.412 1.00 95.81 570 ALA A CA 1
ATOM 4351 C C . ALA A 1 570 ? 24.354 11.168 -32.455 1.00 95.81 570 ALA A C 1
ATOM 4353 O O . ALA A 1 570 ? 24.770 11.183 -33.618 1.00 95.81 570 ALA A O 1
ATOM 4354 N N . PRO A 1 571 ? 23.293 11.901 -32.070 1.00 96.75 571 PRO A N 1
ATOM 4355 C CA . PRO A 1 571 ? 22.657 12.856 -32.967 1.00 96.75 571 PRO A CA 1
ATOM 4356 C C . PRO A 1 571 ? 23.617 14.006 -33.309 1.00 96.75 571 PRO A C 1
ATOM 4358 O O . PRO A 1 571 ? 24.565 14.299 -32.576 1.00 96.75 571 PRO A O 1
ATOM 4361 N N . GLU A 1 572 ? 23.361 14.680 -34.429 1.00 95.06 572 GLU A N 1
ATOM 4362 C CA . GLU A 1 572 ? 24.128 15.863 -34.819 1.00 95.06 572 GLU A CA 1
ATOM 4363 C C . GLU A 1 572 ? 24.075 16.936 -33.720 1.00 95.06 572 GLU A C 1
ATOM 4365 O O . GLU A 1 572 ? 23.020 17.201 -33.145 1.00 95.06 572 GLU A O 1
ATOM 4370 N N . GLY A 1 573 ? 25.226 17.541 -33.414 1.00 95.00 573 GLY A N 1
ATOM 4371 C CA . GLY A 1 573 ? 25.347 18.547 -32.356 1.00 95.00 573 GLY A CA 1
ATOM 4372 C C . GLY A 1 573 ? 25.433 17.984 -30.933 1.00 95.00 573 GLY A C 1
ATOM 4373 O O . GLY A 1 573 ? 25.435 18.769 -29.987 1.00 95.00 573 GLY A O 1
ATOM 4374 N N . ALA A 1 574 ? 25.521 16.659 -30.763 1.00 96.94 574 ALA A N 1
ATOM 4375 C CA . ALA A 1 574 ? 25.664 16.054 -29.446 1.00 96.94 574 ALA A CA 1
ATOM 4376 C C . ALA A 1 574 ? 26.949 16.477 -28.723 1.00 96.94 574 ALA A C 1
ATOM 4378 O O . ALA A 1 574 ? 28.025 16.588 -29.317 1.00 96.94 574 ALA A O 1
ATOM 4379 N N . THR A 1 575 ? 26.841 16.647 -27.408 1.00 95.56 575 THR A N 1
ATOM 4380 C CA . THR A 1 575 ? 27.957 16.987 -26.522 1.00 95.56 575 THR A CA 1
ATOM 4381 C C . THR A 1 575 ? 27.938 16.115 -25.273 1.00 95.56 575 THR A C 1
ATOM 4383 O O . THR A 1 575 ? 26.882 15.668 -24.817 1.00 95.56 575 THR A O 1
ATOM 4386 N N . MET A 1 576 ? 29.121 15.872 -24.705 1.00 96.50 576 MET A N 1
ATOM 4387 C CA . MET A 1 576 ? 29.234 15.208 -23.408 1.00 96.50 576 MET A CA 1
ATOM 4388 C C . MET A 1 576 ? 28.848 16.172 -22.279 1.00 96.50 576 MET A C 1
ATOM 4390 O O . MET A 1 576 ? 29.125 17.372 -22.387 1.00 96.50 576 MET A O 1
ATOM 4394 N N . PRO A 1 577 ? 28.253 15.672 -21.181 1.00 94.25 577 PRO A N 1
ATOM 4395 C CA . PRO A 1 577 ? 28.046 16.476 -19.988 1.00 94.25 577 PRO A CA 1
ATOM 4396 C C . PRO A 1 577 ? 29.392 16.873 -19.367 1.00 94.25 577 PRO A C 1
ATOM 4398 O O . PRO A 1 577 ? 30.457 16.349 -19.725 1.00 94.25 577 PRO A O 1
ATOM 4401 N N . ALA A 1 578 ? 29.340 17.794 -18.403 1.00 90.31 578 ALA A N 1
ATOM 4402 C CA . ALA A 1 578 ? 30.511 18.131 -17.604 1.00 90.31 578 ALA A CA 1
ATOM 4403 C C . ALA A 1 578 ? 31.136 16.848 -17.012 1.00 90.31 578 ALA A C 1
ATOM 4405 O O . ALA A 1 578 ? 30.397 15.930 -16.651 1.00 90.31 578 ALA A O 1
ATOM 4406 N N . PRO A 1 579 ? 32.474 16.741 -16.937 1.00 85.31 579 PRO A N 1
ATOM 4407 C CA . PRO A 1 579 ? 33.116 15.610 -16.278 1.00 85.31 579 PRO A CA 1
ATOM 4408 C C . PRO A 1 579 ? 32.681 15.512 -14.816 1.00 85.31 579 PRO A C 1
ATOM 4410 O O . PRO A 1 579 ? 32.479 16.537 -14.159 1.00 85.31 579 PRO A O 1
ATOM 4413 N N . LYS A 1 580 ? 32.589 14.283 -14.299 1.00 80.06 580 LYS A N 1
ATOM 4414 C CA . LYS A 1 580 ? 32.320 14.054 -12.876 1.00 80.06 580 LYS A CA 1
ATOM 4415 C C . LYS A 1 580 ? 33.382 14.785 -12.030 1.00 80.06 580 LYS A C 1
ATOM 4417 O O . LYS A 1 580 ? 34.562 14.602 -12.345 1.00 80.06 580 LYS A O 1
ATOM 4422 N N . PRO A 1 581 ? 32.975 15.606 -11.036 1.00 66.75 581 PRO A N 1
ATOM 4423 C CA . PRO A 1 581 ? 33.890 16.365 -10.183 1.00 66.75 581 PRO A CA 1
ATOM 4424 C C . PRO A 1 581 ? 34.976 15.522 -9.518 1.00 66.75 581 PRO A C 1
ATOM 4426 O O . PRO A 1 581 ? 34.691 14.344 -9.185 1.00 66.75 581 PRO A O 1
#

Sequence (581 aa):
MNKQFIKVLLCGAMVLSTGTFISCNNDDDIDDLKSRVSVVETAIGDLKADLDKALKTGASIVEVKLDEKTGIYTLSLSDGQKIVIKPGGGNISVTMTDTEAIINVNGTEYKLPLGSAVNSLIYSPETIDGIVEIGNTGAIVKFLPRPALTSIEGAEFTIAESHVLTRAADGEQFKVNGVASLDGGFIVVPIKALGEAEAGKMYAVSLQMKFRGTVIGSNYFNVKVADDFSAVAEDLGGVTIKADYAPRDLADGFKEMTINGLDLLGTLNFNNLFSELPDKAEFIVASSSKQPGGKAQEKVDMLKESLKSDGTWKFSTRPGTSFNDNEERPGFLVNVVADDVVKAKIYVVIVDELADVDFTANGLVGNYEAEWGGTEKAQPLGAGKLNFPRALSKYETDIPTIHNGADGFFPNWLKYSIKMGDEELIFNNGSTLEMGDLAKKYAEGCRGIYYFFRGFAVYVPASLGTDGKYTDVNGKTYDAGEGYGYDGWMGQYNEYINDPVGFYNNIKEWGFGDFTMDEKTGDFNFPESYTGYGLRIAFDAGYEYAYGVKPLHAAGADQLGMLFINRRVAPEGATMPAPKP

Radius of gyration: 32.8 Å; chains: 1; bounding box: 79×78×84 Å

Foldseek 3Di:
DDDPFPFDQLDDDPPPPDDDDDDDDDCVVVVVVVVVLVVLVVLLVVLVVVLVVCVVVLWAFQDWDAPPVQRWIWTQTPVRDIRIDGRDSARWGWGDDQFWIWIDRNNDTGTHTHDDNFDAWEWDAPDPVQEAEAAQVFGKTKIATVVQDPDCVSKDKWWPDKAFPVGRQPDPQKTFDDDWDQDPSITITTMHGAQSDDAQTKMWTKMWMCGNNDIHIHHTTIYTYHNPHDHAAADADQWAFDCVQVKDADPPQAIEGEDEQLQLQDKDAVVVRTPTDDPQKFKAFDALVPWAPDLLNVCVVQQRVQAGRRRIGHGPAQSQAQQQPRPVQRATWMFTADPRYTHHIYGYGYDPVCPPFALQPFQADAAWEFAFCAQNDADDAFKDKDQPQQCLLVCVPGTVGTPDRPVGQSVCSQVGFGDDVPFTQWHRPSGHIDGTDVLVSQCVNHLFKWKFWFKKFFAAACVCDDVQWDADPVRDIDGQLGTQPDIGGFDAPQVCVVCVPCRCVSCVVQVNSPFTADTNRRMTIDHRNGQFTKMKIFMFMWGDGRRHIHGNHHPPYRGNYIYIGSSHHTDPRGDDDHGDD